Protein AF-0000000087631270 (afdb_homodimer)

Radius of gyration: 27.16 Å; Cα contacts (8 Å, |Δi|>4): 1039; chains: 2; bounding box: 75×88×54 Å

Structure (mmCIF, N/CA/C/O backbone):
data_AF-0000000087631270-model_v1
#
loop_
_entity.id
_entity.type
_entity.pdbx_description
1 polymer Torsin-2A
#
loop_
_atom_site.group_PDB
_atom_site.id
_atom_site.type_symbol
_atom_site.label_atom_id
_atom_site.label_alt_id
_atom_site.label_comp_id
_atom_site.label_asym_id
_atom_site.label_entity_id
_atom_site.label_seq_id
_atom_site.pdbx_PDB_ins_code
_atom_site.Cartn_x
_atom_site.Cartn_y
_atom_site.Cartn_z
_atom_site.occupancy
_atom_site.B_iso_or_equiv
_atom_site.auth_seq_id
_atom_site.auth_comp_id
_atom_site.auth_asym_id
_atom_site.auth_atom_id
_atom_site.pdbx_PDB_model_num
ATOM 1 N N . MET A 1 1 ? -45.875 -19.125 -21.812 1 26.59 1 MET A N 1
ATOM 2 C CA . MET A 1 1 ? -44.625 -19.641 -21.203 1 26.59 1 MET A CA 1
ATOM 3 C C . MET A 1 1 ? -43.812 -18.5 -20.594 1 26.59 1 MET A C 1
ATOM 5 O O . MET A 1 1 ? -43.188 -17.734 -21.312 1 26.59 1 MET A O 1
ATOM 9 N N . LEU A 1 2 ? -44.344 -17.797 -19.578 1 31.11 2 LEU A N 1
ATOM 10 C CA . LEU A 1 2 ? -43.812 -16.641 -18.875 1 31.11 2 LEU A CA 1
ATOM 11 C C . LEU A 1 2 ? -42.438 -16.969 -18.297 1 31.11 2 LEU A C 1
ATOM 13 O O . LEU A 1 2 ? -42.312 -17.797 -17.406 1 31.11 2 LEU A O 1
ATOM 17 N N . SER A 1 3 ? -41.406 -17.203 -19.078 1 36.28 3 SER A N 1
ATOM 18 C CA . SER A 1 3 ? -39.969 -17.344 -18.766 1 36.28 3 SER A CA 1
ATOM 19 C C . SER A 1 3 ? -39.531 -16.297 -17.766 1 36.28 3 SER A C 1
ATOM 21 O O . SER A 1 3 ? -39.625 -15.094 -18.031 1 36.28 3 SER A O 1
ATOM 23 N N . GLY A 1 4 ? -39.938 -16.453 -16.484 1 36.12 4 GLY A N 1
ATOM 24 C CA . GLY A 1 4 ? -39.719 -15.578 -15.352 1 36.12 4 GLY A CA 1
ATOM 25 C C . GLY A 1 4 ? -38.312 -15.055 -15.258 1 36.12 4 GLY A C 1
ATOM 26 O O . GLY A 1 4 ? -37.344 -15.836 -15.234 1 36.12 4 GLY A O 1
ATOM 27 N N . ASN A 1 5 ? -38 -13.977 -15.867 1 38.34 5 ASN A N 1
ATOM 28 C CA . ASN A 1 5 ? -36.844 -13.07 -15.703 1 38.34 5 ASN A CA 1
ATOM 29 C C . ASN A 1 5 ? -36.531 -12.844 -14.227 1 38.34 5 ASN A C 1
ATOM 31 O O . ASN A 1 5 ? -36.969 -11.867 -13.633 1 38.34 5 ASN A O 1
ATOM 35 N N . CYS A 1 6 ? -36.625 -13.844 -13.383 1 39.31 6 CYS A N 1
ATOM 36 C CA . CYS A 1 6 ? -36.219 -13.641 -11.992 1 39.31 6 CYS A CA 1
ATOM 37 C C . CYS A 1 6 ? -34.844 -13.016 -11.906 1 39.31 6 CYS A C 1
ATOM 39 O O . CYS A 1 6 ? -33.906 -13.461 -12.578 1 39.31 6 CYS A O 1
ATOM 41 N N . SER A 1 7 ? -34.719 -11.875 -11.336 1 46.84 7 SER A N 1
ATOM 42 C CA . SER A 1 7 ? -33.5 -11.102 -11.117 1 46.84 7 SER A CA 1
ATOM 43 C C . SER A 1 7 ? -32.375 -11.977 -10.578 1 46.84 7 SER A C 1
ATOM 45 O O . SER A 1 7 ? -32.625 -12.906 -9.797 1 46.84 7 SER A O 1
ATOM 47 N N . PRO A 1 8 ? -31.234 -12.008 -11.219 1 49.75 8 PRO A N 1
ATOM 48 C CA . PRO A 1 8 ? -30.094 -12.797 -10.727 1 49.75 8 PRO A CA 1
ATOM 49 C C . PRO A 1 8 ? -30 -12.805 -9.203 1 49.75 8 PRO A C 1
ATOM 51 O O . PRO A 1 8 ? -29.625 -13.812 -8.602 1 49.75 8 PRO A O 1
ATOM 54 N N . LYS A 1 9 ? -30.266 -11.852 -8.547 1 55.09 9 LYS A N 1
ATOM 55 C CA . LYS A 1 9 ? -30.188 -11.789 -7.086 1 55.09 9 LYS A CA 1
ATOM 56 C C . LYS A 1 9 ? -31.203 -12.727 -6.441 1 55.09 9 LYS A C 1
ATOM 58 O O . LYS A 1 9 ? -30.922 -13.367 -5.43 1 55.09 9 LYS A O 1
ATOM 63 N N . LEU A 1 10 ? -32.312 -12.75 -6.867 1 54.94 10 LEU A N 1
ATOM 64 C CA . LEU A 1 10 ? -33.344 -13.625 -6.32 1 54.94 10 LEU A CA 1
ATOM 65 C C . LEU A 1 10 ? -32.969 -15.086 -6.484 1 54.94 10 LEU A C 1
ATOM 67 O O . LEU A 1 10 ? -33.219 -15.898 -5.59 1 54.94 10 LEU A O 1
ATOM 71 N N . TYR A 1 11 ? -32.406 -15.438 -7.664 1 49.69 11 TYR A N 1
ATOM 72 C CA . TYR A 1 11 ? -31.953 -16.797 -7.945 1 49.69 11 TYR A CA 1
ATOM 73 C C . TYR A 1 11 ? -30.875 -17.219 -6.957 1 49.69 11 TYR A C 1
ATOM 75 O O . TYR A 1 11 ? -30.797 -18.391 -6.578 1 49.69 11 TYR A O 1
ATOM 83 N N . CYS A 1 12 ? -30 -16.375 -6.551 1 64.56 12 CYS A N 1
ATOM 84 C CA . CYS A 1 12 ? -28.906 -16.719 -5.641 1 64.56 12 CYS A CA 1
ATOM 85 C C . CYS A 1 12 ? -29.422 -16.938 -4.23 1 64.56 12 CYS A C 1
ATOM 87 O O . CYS A 1 12 ? -28.75 -17.547 -3.4 1 64.56 12 CYS A O 1
ATOM 89 N N . THR A 1 13 ? -30.5 -16.438 -3.736 1 56.56 13 THR A N 1
ATOM 90 C CA . THR A 1 13 ? -31.047 -16.703 -2.41 1 56.56 13 THR A CA 1
ATOM 91 C C . THR A 1 13 ? -31.281 -18.203 -2.227 1 56.56 13 THR A C 1
ATOM 93 O O . THR A 1 13 ? -31.234 -18.719 -1.104 1 56.56 13 THR A O 1
ATOM 96 N N . ILE A 1 14 ? -31.422 -18.938 -3.311 1 55.16 14 ILE A N 1
ATOM 97 C CA . ILE A 1 14 ? -31.828 -20.328 -3.152 1 55.16 14 ILE A CA 1
ATOM 98 C C . ILE A 1 14 ? -30.719 -21.25 -3.646 1 55.16 14 ILE A C 1
ATOM 100 O O . ILE A 1 14 ? -30.531 -22.359 -3.125 1 55.16 14 ILE A O 1
ATOM 104 N N . SER A 1 15 ? -29.859 -20.828 -4.648 1 55.94 15 SER A N 1
ATOM 105 C CA . SER A 1 15 ? -28.906 -21.734 -5.297 1 55.94 15 SER A CA 1
ATOM 106 C C . SER A 1 15 ? -27.469 -21.375 -4.965 1 55.94 15 SER A C 1
ATOM 108 O O . SER A 1 15 ? -27.094 -20.188 -5 1 55.94 15 SER A O 1
ATOM 110 N N . ASP A 1 16 ? -26.703 -22.281 -4.207 1 63.69 16 ASP A N 1
ATOM 111 C CA . ASP A 1 16 ? -25.266 -22.188 -3.979 1 63.69 16 ASP A CA 1
ATOM 112 C C . ASP A 1 16 ? -24.5 -22.359 -5.281 1 63.69 16 ASP A C 1
ATOM 114 O O . ASP A 1 16 ? -23.797 -23.359 -5.469 1 63.69 16 ASP A O 1
ATOM 118 N N . SER A 1 17 ? -24.766 -21.562 -6.238 1 82.81 17 SER A N 1
ATOM 119 C CA . SER A 1 17 ? -24.109 -21.688 -7.539 1 82.81 17 SER A CA 1
ATOM 120 C C . SER A 1 17 ? -22.828 -20.875 -7.59 1 82.81 17 SER A C 1
ATOM 122 O O . SER A 1 17 ? -22.609 -20 -6.758 1 82.81 17 SER A O 1
ATOM 124 N N . CYS A 1 18 ? -21.906 -21.328 -8.352 1 86.56 18 CYS A N 1
ATOM 125 C CA . CYS A 1 18 ? -20.609 -20.688 -8.602 1 86.56 18 CYS A CA 1
ATOM 126 C C . CYS A 1 18 ? -20.797 -19.188 -8.852 1 86.56 18 CYS A C 1
ATOM 128 O O . CYS A 1 18 ? -20.141 -18.359 -8.227 1 86.56 18 CYS A O 1
ATOM 130 N N . ASP A 1 19 ? -21.828 -18.859 -9.555 1 84.25 19 ASP A N 1
ATOM 131 C CA . ASP A 1 19 ? -22.047 -17.469 -9.938 1 84.25 19 ASP A CA 1
ATOM 132 C C . ASP A 1 19 ? -22.516 -16.641 -8.742 1 84.25 19 ASP A C 1
ATOM 134 O O . ASP A 1 19 ? -22.203 -15.445 -8.641 1 84.25 19 ASP A O 1
ATOM 138 N N . CYS A 1 20 ? -23.203 -17.344 -7.902 1 86.38 20 CYS A N 1
ATOM 139 C CA . CYS A 1 20 ? -23.719 -16.641 -6.742 1 86.38 20 CYS A CA 1
ATOM 140 C C . CYS A 1 20 ? -22.625 -16.391 -5.715 1 86.38 20 CYS A C 1
ATOM 142 O O . CYS A 1 20 ? -22.656 -15.391 -5 1 86.38 20 CYS A O 1
ATOM 144 N N . ASP A 1 21 ? -21.641 -17.281 -5.695 1 91.25 21 ASP A N 1
ATOM 145 C CA . ASP A 1 21 ? -20.594 -17.172 -4.68 1 91.25 21 ASP A CA 1
ATOM 146 C C . ASP A 1 21 ? -19.406 -16.375 -5.207 1 91.25 21 ASP A C 1
ATOM 148 O O . ASP A 1 21 ? -18.578 -15.891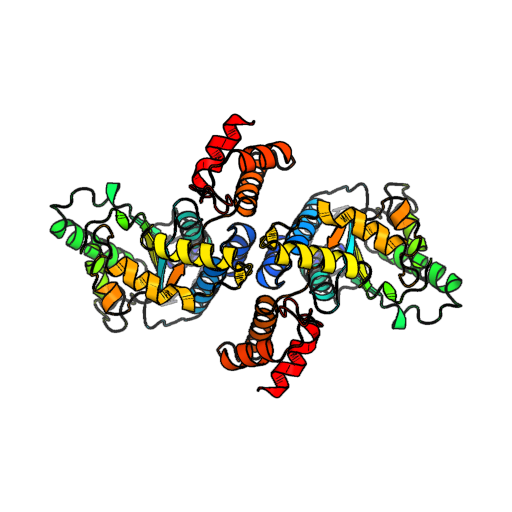 -4.426 1 91.25 21 ASP A O 1
ATOM 152 N N . PHE A 1 22 ? -19.234 -16.328 -6.492 1 92.19 22 PHE A N 1
ATOM 153 C CA . PHE A 1 22 ? -18.141 -15.57 -7.098 1 92.19 22 PHE A CA 1
ATOM 154 C C . PHE A 1 22 ? -18.438 -14.07 -7.051 1 92.19 22 PHE A C 1
ATOM 156 O O . PHE A 1 22 ? -19.125 -13.539 -7.922 1 92.19 22 PHE A O 1
ATOM 163 N N . LYS A 1 23 ? -17.906 -13.422 -6.078 1 92.31 23 LYS A N 1
ATOM 164 C CA . LYS A 1 23 ? -18.094 -11.992 -5.832 1 92.31 23 LYS A CA 1
ATOM 165 C C . LYS A 1 23 ? -16.75 -11.273 -5.723 1 92.31 23 LYS A C 1
ATOM 167 O O . LYS A 1 23 ? -16.406 -10.75 -4.66 1 92.31 23 LYS A O 1
ATOM 172 N N . PRO A 1 24 ? -16.078 -11.203 -6.871 1 94.81 24 PRO A N 1
ATOM 173 C CA . PRO A 1 24 ? -14.742 -10.609 -6.82 1 94.81 24 PRO A CA 1
ATOM 174 C C . PRO A 1 24 ? -14.766 -9.133 -6.422 1 94.81 24 PRO A C 1
ATOM 176 O O . PRO A 1 24 ? -15.578 -8.359 -6.949 1 94.81 24 PRO A O 1
ATOM 179 N N . ASN A 1 25 ? -13.961 -8.836 -5.461 1 95.06 25 ASN A N 1
ATOM 180 C CA . ASN A 1 25 ? -13.734 -7.457 -5.027 1 95.06 25 ASN A CA 1
ATOM 181 C C . ASN A 1 25 ? -12.266 -7.074 -5.133 1 95.06 25 ASN A C 1
ATOM 183 O O . ASN A 1 25 ? -11.5 -7.234 -4.176 1 95.06 25 ASN A O 1
ATOM 187 N N . ILE A 1 26 ? -11.891 -6.52 -6.223 1 95.19 26 ILE A N 1
ATOM 188 C CA . ILE A 1 26 ? -10.492 -6.234 -6.535 1 95.19 26 ILE A CA 1
ATOM 189 C C . ILE A 1 26 ? -9.977 -5.125 -5.625 1 95.19 26 ILE A C 1
ATOM 191 O O . ILE A 1 26 ? -8.82 -5.16 -5.184 1 95.19 26 ILE A O 1
ATOM 195 N N . ARG A 1 27 ? -10.781 -4.16 -5.371 1 95.19 27 ARG A N 1
ATOM 196 C CA . ARG A 1 27 ? -10.352 -3.057 -4.516 1 95.19 27 ARG A CA 1
ATOM 197 C C . ARG A 1 27 ? -10.023 -3.549 -3.111 1 95.19 27 ARG A C 1
ATOM 199 O O . ARG A 1 27 ? -9.008 -3.156 -2.533 1 95.19 27 ARG A O 1
ATOM 206 N N . ASP A 1 28 ? -10.906 -4.402 -2.584 1 96.31 28 ASP A N 1
ATOM 207 C CA . ASP A 1 28 ? -10.633 -4.953 -1.26 1 96.31 28 ASP A CA 1
ATOM 208 C C . ASP A 1 28 ? -9.391 -5.836 -1.274 1 96.31 28 ASP A C 1
ATOM 210 O O . ASP A 1 28 ? -8.641 -5.883 -0.296 1 96.31 28 ASP A O 1
ATOM 214 N N . LEU A 1 29 ? -9.219 -6.551 -2.359 1 97.62 29 LEU A N 1
ATOM 215 C CA . LEU A 1 29 ? -8.008 -7.344 -2.506 1 97.62 29 LEU A CA 1
ATOM 216 C C . LEU A 1 29 ? -6.77 -6.449 -2.506 1 97.62 29 LEU A C 1
ATOM 218 O O . LEU A 1 29 ? -5.801 -6.723 -1.79 1 97.62 29 LEU A O 1
ATOM 222 N N . GLU A 1 30 ? -6.852 -5.41 -3.271 1 97.62 30 GLU A N 1
ATOM 223 C CA . GLU A 1 30 ? -5.734 -4.469 -3.342 1 97.62 30 GLU A CA 1
ATOM 224 C C . GLU A 1 30 ? -5.473 -3.822 -1.984 1 97.62 30 GLU A C 1
ATOM 226 O O . GLU A 1 30 ? -4.32 -3.703 -1.561 1 97.62 30 GLU A O 1
ATOM 231 N N . TRP A 1 31 ? -6.531 -3.424 -1.337 1 97.5 31 TRP A N 1
ATOM 232 C CA . TRP A 1 31 ? -6.383 -2.871 0.005 1 97.5 31 TRP A CA 1
ATOM 233 C C . TRP A 1 31 ? -5.656 -3.85 0.921 1 97.5 31 TRP A C 1
ATOM 235 O O . TRP A 1 31 ? -4.711 -3.473 1.619 1 97.5 31 TRP A O 1
ATOM 245 N N . ASP A 1 32 ? -6.07 -5.066 0.902 1 97.44 32 ASP A N 1
ATOM 246 C CA . ASP A 1 32 ? -5.492 -6.105 1.745 1 97.44 32 ASP A CA 1
ATOM 247 C C . ASP A 1 32 ? -4.02 -6.34 1.399 1 97.44 32 ASP A C 1
ATOM 249 O O . ASP A 1 32 ? -3.172 -6.41 2.291 1 97.44 32 ASP A O 1
ATOM 253 N N . LEU A 1 33 ? -3.695 -6.387 0.102 1 98.25 33 LEU A N 1
ATOM 254 C CA . LEU A 1 33 ? -2.336 -6.617 -0.373 1 98.25 33 LEU A CA 1
ATOM 255 C C . LEU A 1 33 ? -1.405 -5.496 0.076 1 98.25 33 LEU A C 1
ATOM 257 O O . LEU A 1 33 ? -0.346 -5.754 0.653 1 98.25 33 LEU A O 1
ATOM 261 N N . TYR A 1 34 ? -1.825 -4.301 -0.097 1 97 34 TYR A N 1
ATOM 262 C CA . TYR A 1 34 ? -0.936 -3.166 0.124 1 97 34 TYR A CA 1
ATOM 263 C C . TYR A 1 34 ? -0.852 -2.818 1.605 1 97 34 TYR A C 1
ATOM 265 O O . TYR A 1 34 ? 0.188 -2.359 2.084 1 97 34 TYR A O 1
ATOM 273 N N . LYS A 1 35 ? -1.878 -3.076 2.328 1 95.94 35 LYS A N 1
ATOM 274 C CA . LYS A 1 35 ? -1.897 -2.705 3.74 1 95.94 35 LYS A CA 1
ATOM 275 C C . LYS A 1 35 ? -1.282 -3.801 4.605 1 95.94 35 LYS A C 1
ATOM 277 O O . LYS A 1 35 ? -0.602 -3.514 5.594 1 95.94 35 LYS A O 1
ATOM 282 N N . ASN A 1 36 ? -1.478 -5.078 4.195 1 96.5 36 ASN A N 1
ATOM 283 C CA . ASN A 1 36 ? -1.236 -6.129 5.18 1 96.5 36 ASN A CA 1
ATOM 284 C C . ASN A 1 36 ? -0.117 -7.066 4.734 1 96.5 36 ASN A C 1
ATOM 286 O O . ASN A 1 36 ? 0.271 -7.973 5.473 1 96.5 36 ASN A O 1
ATOM 290 N N . VAL A 1 37 ? 0.378 -6.91 3.557 1 97.94 37 VAL A N 1
ATOM 291 C CA . VAL A 1 37 ? 1.542 -7.668 3.111 1 97.94 37 VAL A CA 1
ATOM 292 C C . VAL A 1 37 ? 2.777 -6.773 3.113 1 97.94 37 VAL A C 1
ATOM 294 O O . VAL A 1 37 ? 2.844 -5.797 2.363 1 97.94 37 VAL A O 1
ATOM 297 N N . TYR A 1 38 ? 3.814 -7.156 3.854 1 97.38 38 TYR A N 1
ATOM 298 C CA . TYR A 1 38 ? 4.914 -6.234 4.109 1 97.38 38 TYR A CA 1
ATOM 299 C C . TYR A 1 38 ? 6.148 -6.617 3.305 1 97.38 38 TYR A C 1
ATOM 301 O O . TYR A 1 38 ? 6.496 -7.797 3.211 1 97.38 38 TYR A O 1
ATOM 309 N N . GLY A 1 39 ? 6.766 -5.617 2.738 1 96.75 39 GLY A N 1
ATOM 310 C CA . GLY A 1 39 ? 8.047 -5.789 2.07 1 96.75 39 GLY A CA 1
ATOM 311 C C . GLY A 1 39 ? 7.926 -6.48 0.726 1 96.75 39 GLY A C 1
ATOM 312 O O . GLY A 1 39 ? 8.906 -7.031 0.217 1 96.75 39 GLY A O 1
ATOM 313 N N . GLN A 1 40 ? 6.664 -6.508 0.21 1 97.94 40 GLN A N 1
ATOM 314 C CA . GLN A 1 40 ? 6.449 -7.285 -1.006 1 97.94 40 GLN A CA 1
ATOM 315 C C . GLN A 1 40 ? 5.836 -6.426 -2.107 1 97.94 40 GLN A C 1
ATOM 317 O O . GLN A 1 40 ? 4.82 -6.797 -2.699 1 97.94 40 GLN A O 1
ATOM 322 N N . HIS A 1 41 ? 6.562 -5.32 -2.422 1 96.06 41 HIS A N 1
ATOM 323 C CA . HIS A 1 41 ? 6.031 -4.391 -3.412 1 96.06 41 HIS A CA 1
ATOM 324 C C . HIS A 1 41 ? 5.848 -5.066 -4.766 1 96.06 41 HIS A C 1
ATOM 326 O O . HIS A 1 41 ? 4.863 -4.812 -5.465 1 96.06 41 HIS A O 1
ATOM 332 N N . LEU A 1 42 ? 6.738 -6.023 -5.125 1 96.94 42 LEU A N 1
ATOM 333 C CA . LEU A 1 42 ? 6.613 -6.727 -6.395 1 96.94 42 LEU A CA 1
ATOM 334 C C . LEU A 1 42 ? 5.371 -7.613 -6.406 1 96.94 42 LEU A C 1
ATOM 336 O O . LEU A 1 42 ? 4.555 -7.539 -7.328 1 96.94 42 LEU A O 1
ATOM 340 N N . ALA A 1 43 ? 5.273 -8.422 -5.359 1 98.44 43 ALA A N 1
ATOM 341 C CA . ALA A 1 43 ? 4.121 -9.312 -5.277 1 98.44 43 ALA A CA 1
ATOM 342 C C . ALA A 1 43 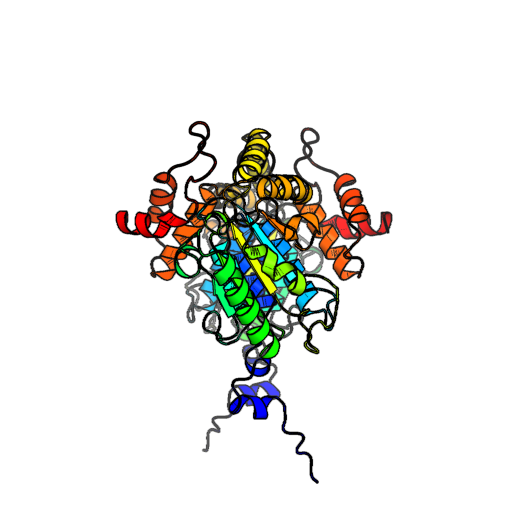? 2.816 -8.516 -5.262 1 98.44 43 ALA A C 1
ATOM 344 O O . ALA A 1 43 ? 1.848 -8.891 -5.926 1 98.44 43 ALA A O 1
ATOM 345 N N . GLN A 1 44 ? 2.814 -7.406 -4.496 1 97.94 44 GLN A N 1
ATOM 346 C CA . GLN A 1 44 ? 1.632 -6.559 -4.398 1 97.94 44 GLN A CA 1
ATOM 347 C C . GLN A 1 44 ? 1.209 -6.043 -5.773 1 97.94 44 GLN A C 1
ATOM 349 O O . GLN A 1 44 ? 0.048 -6.184 -6.164 1 97.94 44 GLN A O 1
ATOM 354 N N . ASP A 1 45 ? 2.131 -5.559 -6.504 1 95.44 45 ASP A N 1
ATOM 355 C CA . ASP A 1 45 ? 1.847 -4.957 -7.801 1 95.44 45 ASP A CA 1
ATOM 356 C C . ASP A 1 45 ? 1.467 -6.02 -8.828 1 95.44 45 ASP A C 1
ATOM 358 O O . ASP A 1 45 ? 0.485 -5.863 -9.555 1 95.44 45 ASP A O 1
ATOM 362 N N . ILE A 1 46 ? 2.211 -7.082 -8.875 1 96.88 46 ILE A N 1
ATOM 363 C CA . ILE A 1 46 ? 2.006 -8.117 -9.883 1 96.88 46 ILE A CA 1
ATOM 364 C C . ILE A 1 46 ? 0.64 -8.773 -9.68 1 96.88 46 ILE A C 1
ATOM 366 O O . ILE A 1 46 ? -0.139 -8.898 -10.625 1 96.88 46 ILE A O 1
ATOM 370 N N . VAL A 1 47 ? 0.364 -9.141 -8.438 1 98.19 47 VAL A N 1
ATOM 371 C CA . VAL A 1 47 ? -0.895 -9.82 -8.148 1 98.19 47 VAL A CA 1
ATOM 372 C C . VAL A 1 47 ? -2.064 -8.875 -8.414 1 98.19 47 VAL A C 1
ATOM 374 O O . VAL A 1 47 ? -3.047 -9.258 -9.055 1 98.19 47 VAL A O 1
ATOM 377 N N . SER A 1 48 ? -1.935 -7.652 -7.898 1 96.62 48 SER A N 1
ATOM 378 C CA . SER A 1 48 ? -2.984 -6.668 -8.133 1 96.62 48 SER A CA 1
ATOM 379 C C . SER A 1 48 ? -3.25 -6.488 -9.625 1 96.62 48 SER A C 1
ATOM 381 O O . SER A 1 48 ? -4.398 -6.543 -10.07 1 96.62 48 SER A O 1
ATOM 383 N N . GLU A 1 49 ? -2.254 -6.336 -10.406 1 94 49 GLU A N 1
ATOM 384 C CA . GLU A 1 49 ? -2.379 -6.051 -11.828 1 94 49 GLU A CA 1
ATOM 385 C C . GLU A 1 49 ? -2.898 -7.266 -12.594 1 94 49 GLU A C 1
ATOM 387 O O . GLU A 1 49 ? -3.84 -7.156 -13.383 1 94 49 GLU A O 1
ATOM 392 N N . GLU A 1 50 ? -2.312 -8.43 -12.352 1 96.69 50 GLU A N 1
ATOM 393 C CA . GLU A 1 50 ? -2.664 -9.633 -13.094 1 96.69 50 GLU A CA 1
ATOM 394 C C . GLU A 1 50 ? -4.082 -10.094 -12.766 1 96.69 50 GLU A C 1
ATOM 396 O O . GLU A 1 50 ? -4.84 -10.477 -13.656 1 96.69 50 GLU A O 1
ATOM 401 N N . VAL A 1 51 ? -4.406 -10.047 -11.516 1 97.62 51 VAL A N 1
ATOM 402 C CA . VAL A 1 51 ? -5.746 -10.469 -11.117 1 97.62 51 VAL A CA 1
ATOM 403 C C . VAL A 1 51 ? -6.777 -9.469 -11.625 1 97.62 51 VAL A C 1
ATOM 405 O O . VAL A 1 51 ? -7.824 -9.859 -12.148 1 97.62 51 VAL A O 1
ATOM 408 N N . GLY A 1 52 ? -6.477 -8.211 -11.484 1 95.56 52 GLY A N 1
ATOM 409 C CA . GLY A 1 52 ? -7.375 -7.191 -12.008 1 95.56 52 GLY A CA 1
ATOM 410 C C . GLY A 1 52 ? -7.629 -7.332 -13.5 1 95.56 52 GLY A C 1
ATOM 411 O O . GLY A 1 52 ? -8.781 -7.32 -13.945 1 95.56 52 GLY A O 1
ATOM 412 N N . ARG A 1 53 ? -6.602 -7.449 -14.266 1 93.5 53 ARG A N 1
ATOM 413 C CA . ARG A 1 53 ? -6.703 -7.605 -15.711 1 93.5 53 ARG A CA 1
ATOM 414 C C . ARG A 1 53 ? -7.488 -8.867 -16.062 1 93.5 53 ARG A C 1
ATOM 416 O O . ARG A 1 53 ? -8.352 -8.836 -16.953 1 93.5 53 ARG A O 1
ATOM 423 N N . PHE A 1 54 ? -7.172 -9.922 -15.391 1 96.12 54 PHE A N 1
ATOM 424 C CA . PHE A 1 54 ? -7.809 -11.203 -15.656 1 96.12 54 PHE A CA 1
ATOM 425 C C . PHE A 1 54 ? -9.312 -11.125 -15.406 1 96.12 54 PHE A C 1
ATOM 427 O O . PHE A 1 54 ? -10.109 -11.594 -16.219 1 96.12 54 PHE A O 1
ATOM 434 N N . LEU A 1 55 ? -9.727 -10.508 -14.312 1 94.56 55 LEU A N 1
ATOM 435 C CA . LEU A 1 55 ? -11.125 -10.43 -13.922 1 94.56 55 LEU A CA 1
ATOM 436 C C . LEU A 1 55 ? -11.898 -9.484 -14.836 1 94.56 55 LEU A C 1
ATOM 438 O O . LEU A 1 55 ? -13.102 -9.648 -15.039 1 94.56 55 LEU A O 1
ATOM 442 N N . HIS A 1 56 ? -11.211 -8.547 -15.367 1 92.25 56 HIS A N 1
ATOM 443 C CA . HIS A 1 56 ? -11.859 -7.59 -16.266 1 92.25 56 HIS A CA 1
ATOM 444 C C . HIS A 1 56 ? -12.055 -8.18 -17.656 1 92.25 56 HIS A C 1
ATOM 446 O O . HIS A 1 56 ? -12.883 -7.688 -18.422 1 92.25 56 HIS A O 1
ATOM 452 N N . ASN A 1 57 ? -11.258 -9.18 -17.922 1 91.88 57 ASN A N 1
ATOM 453 C CA . ASN A 1 57 ? -11.383 -9.852 -19.203 1 91.88 57 ASN A CA 1
ATOM 454 C C . ASN A 1 57 ? -12.492 -10.891 -19.188 1 91.88 57 ASN A C 1
ATOM 456 O O . ASN A 1 57 ? -12.336 -11.969 -18.609 1 91.88 57 ASN A O 1
ATOM 460 N N . LYS A 1 58 ? -13.523 -10.656 -19.906 1 88.62 58 LYS A N 1
ATOM 461 C CA . LYS A 1 58 ? -14.688 -11.539 -19.922 1 88.62 58 LYS A CA 1
ATOM 462 C C . LYS A 1 58 ? -14.391 -12.828 -20.672 1 88.62 58 LYS A C 1
ATOM 464 O O . LYS A 1 58 ? -15.047 -13.852 -20.453 1 88.62 58 LYS A O 1
ATOM 469 N N . SER A 1 59 ? -13.445 -12.781 -21.562 1 88.56 59 SER A N 1
ATOM 470 C CA . SER A 1 59 ? -13.102 -13.953 -22.359 1 88.56 59 SER A CA 1
ATOM 471 C C . SER A 1 59 ? -11.586 -14.141 -22.438 1 88.56 59 SER A C 1
ATOM 473 O O . SER A 1 59 ? -11 -14.047 -23.516 1 88.56 59 SER A O 1
ATOM 475 N N . PRO A 1 60 ? -11.023 -14.5 -21.312 1 91.69 60 PRO A N 1
ATOM 476 C CA . PRO A 1 60 ? -9.578 -14.711 -21.359 1 91.69 60 PRO A CA 1
ATOM 477 C C . PRO A 1 60 ? -9.172 -15.875 -22.25 1 91.69 60 PRO A C 1
ATOM 479 O O . PRO A 1 60 ? -9.938 -16.828 -22.422 1 91.69 60 PRO A O 1
ATOM 482 N N . SER A 1 61 ? -8.008 -15.867 -22.828 1 89.38 61 SER A N 1
ATOM 483 C CA . SER A 1 61 ? -7.508 -16.891 -23.75 1 89.38 61 SER A CA 1
ATOM 484 C C . SER A 1 61 ? -6.852 -18.031 -22.984 1 89.38 61 SER A C 1
ATOM 486 O O . SER A 1 61 ? -6.645 -19.125 -23.547 1 89.38 61 SER A O 1
ATOM 488 N N . GLN A 1 62 ? -6.547 -17.797 -21.766 1 92.69 62 GLN A N 1
ATOM 489 C CA . GLN A 1 62 ? -5.941 -18.781 -20.875 1 92.69 62 GLN A CA 1
ATOM 490 C C . GLN A 1 62 ? -6.266 -18.484 -19.422 1 92.69 62 GLN A C 1
ATOM 492 O O . GLN A 1 62 ? -6.613 -17.344 -19.078 1 92.69 62 GLN A O 1
ATOM 497 N N . PRO A 1 63 ? -6.145 -19.484 -18.609 1 95.25 63 PRO A N 1
ATOM 498 C CA . PRO A 1 63 ? -6.32 -19.219 -17.188 1 95.25 63 PRO A CA 1
ATOM 499 C C . PRO A 1 63 ? -5.207 -18.359 -16.609 1 95.25 63 PRO A C 1
ATOM 501 O O . PRO A 1 63 ? -4.168 -18.172 -17.25 1 95.25 63 PRO A O 1
ATOM 504 N N . LEU A 1 64 ? -5.457 -17.734 -15.539 1 97.12 64 LEU A N 1
ATOM 505 C CA . LEU A 1 64 ? -4.418 -17.016 -14.82 1 97.12 64 LEU A CA 1
ATOM 506 C C . LEU A 1 64 ? -3.57 -17.969 -13.984 1 97.12 64 LEU A C 1
ATOM 508 O O . LEU A 1 64 ? -4.082 -18.641 -13.078 1 97.12 64 LEU A O 1
ATOM 512 N N . VAL A 1 65 ? -2.346 -18.094 -14.281 1 97.81 65 VAL A N 1
ATOM 513 C CA . VAL A 1 65 ? -1.436 -19 -13.586 1 97.81 65 VAL A CA 1
ATOM 514 C C . VAL A 1 65 ? -0.312 -18.188 -12.93 1 97.81 65 VAL A C 1
ATOM 516 O O . VAL A 1 65 ? 0.565 -17.672 -13.617 1 97.81 65 VAL A O 1
ATOM 519 N N . LEU A 1 66 ? -0.335 -18.125 -11.641 1 98.44 66 LEU A N 1
ATOM 520 C CA . LEU A 1 66 ? 0.7 -17.422 -10.891 1 98.44 66 LEU A CA 1
ATOM 521 C C . LEU A 1 66 ? 1.548 -18.391 -10.086 1 98.44 66 LEU A C 1
ATOM 523 O O . LEU A 1 66 ? 1.021 -19.344 -9.5 1 98.44 66 LEU A O 1
ATOM 527 N N . SER A 1 67 ? 2.814 -18.203 -10.102 1 98 67 SER A N 1
ATOM 528 C CA . SER A 1 67 ? 3.746 -19 -9.312 1 98 67 SER A CA 1
ATOM 529 C C . SER A 1 67 ? 4.496 -18.125 -8.305 1 98 67 SER A C 1
ATOM 531 O O . SER A 1 67 ? 5.289 -17.266 -8.68 1 98 67 SER A O 1
ATOM 533 N N . PHE A 1 68 ? 4.227 -18.375 -7.031 1 98.62 68 PHE A N 1
ATOM 534 C CA . PHE A 1 68 ? 4.84 -17.609 -5.949 1 98.62 68 PHE A CA 1
ATOM 535 C C . PHE A 1 68 ? 6.137 -18.266 -5.492 1 98.62 68 PHE A C 1
ATOM 537 O O . PHE A 1 68 ? 6.156 -19.469 -5.184 1 98.62 68 PHE A O 1
ATOM 544 N N . HIS A 1 69 ? 7.137 -17.469 -5.367 1 98.06 69 HIS A N 1
ATOM 545 C CA . HIS A 1 69 ? 8.438 -18 -4.996 1 98.06 69 HIS A CA 1
ATOM 546 C C . HIS A 1 69 ? 9.125 -17.109 -3.957 1 98.06 69 HIS A C 1
ATOM 548 O O . HIS A 1 69 ? 9.039 -15.891 -4.023 1 98.06 69 HIS A O 1
ATOM 554 N N . GLY A 1 70 ? 9.828 -17.703 -3.016 1 97.62 70 GLY A N 1
ATOM 555 C CA . GLY A 1 70 ? 10.539 -17 -1.953 1 97.62 70 GLY A CA 1
ATOM 556 C C . GLY A 1 70 ? 10.727 -17.844 -0.709 1 97.62 70 GLY A C 1
ATOM 557 O O . GLY A 1 70 ? 10.219 -18.969 -0.631 1 97.62 70 GLY A O 1
ATOM 558 N N . SER A 1 71 ? 11.438 -17.297 0.23 1 97.25 71 SER A N 1
ATOM 559 C CA . SER A 1 71 ? 11.727 -18 1.474 1 97.25 71 SER A CA 1
ATOM 560 C C . SER A 1 71 ? 10.469 -18.188 2.314 1 97.25 71 SER A C 1
ATOM 562 O O . SER A 1 71 ? 9.438 -17.562 2.047 1 97.25 71 SER A O 1
ATOM 564 N N . SER A 1 72 ? 10.609 -19.078 3.25 1 95.38 72 SER A N 1
ATOM 565 C CA . SER A 1 72 ? 9.492 -19.297 4.16 1 95.38 72 SER A CA 1
ATOM 566 C C . SER A 1 72 ? 9.164 -18.047 4.953 1 95.38 72 SER A C 1
ATOM 568 O O . SER A 1 72 ? 10.062 -17.297 5.348 1 95.38 72 SER A O 1
ATOM 570 N N . GLY A 1 73 ? 7.891 -17.781 5.168 1 97.12 73 GLY A N 1
ATOM 571 C CA . GLY A 1 73 ? 7.461 -16.703 6.035 1 97.12 73 GLY A CA 1
ATOM 572 C C . GLY A 1 73 ? 7.422 -15.352 5.336 1 97.12 73 GLY A C 1
ATOM 573 O O . GLY A 1 73 ? 7.336 -14.305 5.988 1 97.12 73 GLY A O 1
ATOM 574 N N . THR A 1 74 ? 7.477 -15.297 4.008 1 98.44 74 THR A N 1
ATOM 575 C CA . THR A 1 74 ? 7.559 -14.023 3.297 1 98.44 74 THR A CA 1
ATOM 576 C C . THR A 1 74 ? 6.18 -13.578 2.822 1 98.44 74 THR A C 1
ATOM 578 O O . THR A 1 74 ? 6.035 -12.5 2.246 1 98.44 74 THR A O 1
ATOM 581 N N . GLY A 1 75 ? 5.156 -14.398 2.984 1 98.38 75 GLY A N 1
ATOM 582 C CA . GLY A 1 75 ? 3.805 -13.938 2.721 1 98.38 75 GLY A CA 1
ATOM 583 C C . GLY A 1 75 ? 3.139 -14.664 1.567 1 98.38 75 GLY A C 1
ATOM 584 O O . GLY A 1 75 ? 2.023 -14.32 1.172 1 98.38 75 GLY A O 1
ATOM 585 N N . LYS A 1 76 ? 3.689 -15.711 0.98 1 98.69 76 LYS A N 1
ATOM 586 C CA . LYS A 1 76 ? 3.148 -16.422 -0.177 1 98.69 76 LYS A CA 1
ATOM 587 C C . LYS A 1 76 ? 1.776 -17.016 0.131 1 98.69 76 LYS A C 1
ATOM 589 O O . LYS A 1 76 ? 0.8 -16.719 -0.564 1 98.69 76 LYS A O 1
ATOM 594 N N . THR A 1 77 ? 1.756 -17.797 1.192 1 97.38 77 THR A N 1
ATOM 595 C CA . THR A 1 77 ? 0.504 -18.422 1.589 1 97.38 77 THR A CA 1
ATOM 596 C C . THR A 1 77 ? -0.528 -17.375 1.994 1 97.38 77 THR A C 1
ATOM 598 O O . THR A 1 77 ? -1.72 -17.531 1.719 1 97.38 77 THR A O 1
ATOM 601 N N . LEU A 1 78 ? -0.045 -16.328 2.637 1 97.88 78 LEU A N 1
ATOM 602 C CA . LEU A 1 78 ? -0.928 -15.234 3.031 1 97.88 78 LEU A CA 1
ATOM 603 C C . LEU A 1 78 ? -1.622 -14.625 1.815 1 97.88 78 LEU A C 1
ATOM 605 O O . LEU A 1 78 ? -2.846 -14.469 1.807 1 97.88 78 LEU A O 1
ATOM 609 N N . VAL A 1 79 ? -0.849 -14.289 0.808 1 98.62 79 VAL A N 1
ATOM 610 C CA . VAL A 1 79 ? -1.378 -13.656 -0.395 1 98.62 79 VAL A CA 1
ATOM 611 C C . VAL A 1 79 ? -2.34 -14.609 -1.103 1 98.62 79 VAL A C 1
ATOM 613 O O . VAL A 1 79 ? -3.379 -14.18 -1.611 1 98.62 79 VAL A O 1
ATOM 616 N N . SER A 1 80 ? -2.033 -15.883 -1.136 1 98.06 80 SER A N 1
ATOM 617 C CA . SER A 1 80 ? -2.936 -16.844 -1.745 1 98.06 80 SER A CA 1
ATOM 618 C C . SER A 1 80 ? -4.281 -16.875 -1.03 1 98.06 80 SER A C 1
ATOM 620 O O . SER A 1 80 ? -5.332 -16.953 -1.674 1 98.06 80 SER A O 1
ATOM 622 N N . SER A 1 81 ? -4.25 -16.812 0.276 1 97.44 81 SER A N 1
ATOM 623 C CA . SER A 1 81 ? -5.492 -16.797 1.046 1 97.44 81 SER A CA 1
ATOM 624 C C . SER A 1 81 ? -6.277 -15.508 0.782 1 97.44 81 SER A C 1
ATOM 626 O O . SER A 1 81 ? -7.508 -15.523 0.759 1 97.44 81 SER A O 1
ATOM 628 N N . MET A 1 82 ? -5.539 -14.422 0.669 1 97.75 82 MET A N 1
ATOM 629 C CA . MET A 1 82 ? -6.195 -13.156 0.354 1 97.75 82 MET A CA 1
ATOM 630 C C . MET A 1 82 ? -6.949 -13.25 -0.969 1 97.75 82 MET A C 1
ATOM 632 O O . MET A 1 82 ? -8.055 -12.719 -1.099 1 97.75 82 MET A O 1
ATOM 636 N N . LEU A 1 83 ? -6.371 -13.945 -1.942 1 96.88 83 LEU A N 1
ATOM 637 C CA . LEU A 1 83 ? -7.031 -14.117 -3.23 1 96.88 83 LEU A CA 1
ATOM 638 C C . LEU A 1 83 ? -8.344 -14.883 -3.066 1 96.88 83 LEU A C 1
ATOM 640 O O . LEU A 1 83 ? -9.391 -14.422 -3.527 1 96.88 83 LEU A O 1
ATOM 644 N N . GLY A 1 84 ? -8.328 -15.984 -2.369 1 95.69 84 GLY A N 1
ATOM 645 C CA . GLY A 1 84 ? -9.547 -16.734 -2.127 1 95.69 84 GLY A CA 1
ATOM 646 C C . GLY A 1 84 ? -10.609 -15.93 -1.401 1 95.69 84 GLY A C 1
ATOM 647 O O . GLY A 1 84 ? -11.781 -15.969 -1.774 1 95.69 84 GLY A O 1
ATOM 648 N N . ASN A 1 85 ? -10.141 -15.148 -0.433 1 96.25 85 ASN A N 1
ATOM 649 C CA . ASN A 1 85 ? -11.047 -14.391 0.426 1 96.25 85 ASN A CA 1
ATOM 650 C C . ASN A 1 85 ? -11.758 -13.289 -0.348 1 96.25 85 ASN A C 1
ATOM 652 O O . ASN A 1 85 ? -12.883 -12.914 -0.006 1 96.25 85 ASN A O 1
ATOM 656 N N . HIS A 1 86 ? -11.117 -12.828 -1.353 1 96.81 86 HIS A N 1
ATOM 657 C CA . HIS A 1 86 ? -11.688 -11.656 -2.008 1 96.81 86 HIS A CA 1
ATOM 658 C C . HIS A 1 86 ? -12.297 -12.023 -3.355 1 96.81 86 HIS A C 1
ATOM 660 O O . HIS A 1 86 ? -12.891 -11.172 -4.02 1 96.81 86 HIS A O 1
ATOM 666 N N . LEU A 1 87 ? -12.18 -13.273 -3.781 1 96.12 87 LEU A N 1
ATOM 667 C CA . LEU A 1 87 ? -12.805 -13.711 -5.023 1 96.12 87 LEU A CA 1
ATOM 668 C C . LEU A 1 87 ? -14.172 -14.336 -4.746 1 96.12 87 LEU A C 1
ATOM 670 O O . LEU A 1 87 ? -15.086 -14.219 -5.562 1 96.12 87 LEU A O 1
ATOM 674 N N . TYR A 1 88 ? -14.281 -14.961 -3.633 1 94.69 88 TYR A N 1
ATOM 675 C CA . TYR A 1 88 ? -15.508 -15.68 -3.318 1 94.69 88 TYR A CA 1
ATOM 676 C C . TYR A 1 88 ? -16.109 -15.188 -2.012 1 94.69 88 TYR A C 1
ATOM 678 O O . TYR A 1 88 ? -15.391 -14.891 -1.058 1 94.69 88 TYR A O 1
ATOM 686 N N . GLY A 1 89 ? -17.344 -15.188 -1.934 1 90.69 89 GLY A N 1
ATOM 687 C CA . GLY A 1 89 ? -18.062 -14.734 -0.75 1 90.69 89 GLY A CA 1
ATOM 688 C C . GLY A 1 89 ? -17.797 -15.594 0.471 1 90.69 89 GLY A C 1
ATOM 689 O O . GLY A 1 89 ? -17.688 -15.086 1.586 1 90.69 89 GLY A O 1
ATOM 690 N N . SER A 1 90 ? -17.641 -16.859 0.26 1 90 90 SER A N 1
ATOM 691 C CA . SER A 1 90 ? -17.375 -17.781 1.354 1 90 90 SER A CA 1
ATOM 692 C C . SER A 1 90 ? -15.875 -17.906 1.612 1 90 90 SER A C 1
ATOM 694 O O . SER A 1 90 ? -15.445 -18.734 2.416 1 90 90 SER A O 1
ATOM 696 N N . ALA A 1 91 ? -15.188 -17.141 0.977 1 92.19 91 ALA A N 1
ATOM 697 C CA . ALA A 1 91 ? -13.742 -17.031 1.186 1 92.19 91 ALA A CA 1
ATOM 698 C C . ALA A 1 91 ? -13.062 -18.375 0.964 1 92.19 91 ALA A C 1
ATOM 700 O O . ALA A 1 91 ? -13.289 -19.047 -0.054 1 92.19 91 ALA A O 1
ATOM 701 N N . MET A 1 92 ? -12.211 -18.781 1.775 1 90.62 92 MET A N 1
ATOM 702 C CA . MET A 1 92 ? -11.414 -20 1.61 1 90.62 92 MET A CA 1
ATOM 703 C C . MET A 1 92 ? -12.258 -21.234 1.837 1 90.62 92 MET A C 1
ATOM 705 O O . MET A 1 92 ? -11.867 -22.344 1.452 1 90.62 92 MET A O 1
ATOM 709 N N . SER A 1 93 ? -13.375 -21.047 2.379 1 91.69 93 SER A N 1
ATOM 710 C CA . SER A 1 93 ? -14.25 -22.188 2.627 1 91.69 93 SER A CA 1
ATOM 711 C C . SER A 1 93 ? -15.133 -22.469 1.42 1 91.69 93 SER A C 1
ATOM 713 O O . SER A 1 93 ? -15.898 -23.438 1.422 1 91.69 93 SER A O 1
ATOM 715 N N . SER A 1 94 ? -15.031 -21.672 0.431 1 93.5 94 SER A N 1
ATOM 716 C CA . SER A 1 94 ? -15.797 -21.891 -0.787 1 93.5 94 SER A CA 1
ATOM 717 C C . SER A 1 94 ? -15.461 -23.25 -1.41 1 93.5 94 SER A C 1
ATOM 719 O O . SER A 1 94 ? -14.297 -23.625 -1.472 1 93.5 94 SER A O 1
ATOM 721 N N . PRO A 1 95 ? -16.516 -23.922 -1.927 1 93.75 95 PRO A N 1
ATOM 722 C CA . PRO A 1 95 ? -16.234 -25.188 -2.604 1 93.75 95 PRO A CA 1
ATOM 723 C C . PRO A 1 95 ? -15.508 -25 -3.934 1 93.75 95 PRO A C 1
ATOM 725 O O . PRO A 1 95 ? -15.102 -25.984 -4.562 1 93.75 95 PRO A O 1
ATOM 728 N N . TYR A 1 96 ? -15.312 -23.797 -4.289 1 95.06 96 TYR A N 1
ATOM 729 C CA . TYR A 1 96 ? -14.703 -23.516 -5.582 1 95.06 96 TYR A CA 1
ATOM 730 C C . TYR A 1 96 ? -13.266 -23.047 -5.41 1 95.06 96 TYR A C 1
ATOM 732 O O . TYR A 1 96 ? -12.602 -22.688 -6.391 1 95.06 96 TYR A O 1
ATOM 740 N N . VAL A 1 97 ? -12.852 -22.938 -4.223 1 96.38 97 VAL A N 1
ATOM 741 C CA . VAL A 1 97 ? -11.445 -22.734 -3.896 1 96.38 97 VAL A CA 1
ATOM 742 C C . VAL A 1 97 ? -10.836 -24.047 -3.404 1 96.38 97 VAL A C 1
ATOM 744 O O . VAL A 1 97 ? -11.227 -24.578 -2.361 1 96.38 97 VAL A O 1
ATOM 747 N N . HIS A 1 98 ? -9.898 -24.516 -4.152 1 96.56 98 HIS A N 1
ATOM 748 C CA . HIS A 1 98 ? -9.328 -25.828 -3.875 1 96.56 98 HIS A CA 1
ATOM 749 C C . HIS A 1 98 ? -7.859 -25.703 -3.467 1 96.56 98 HIS A C 1
ATOM 751 O O . HIS A 1 98 ? -7.047 -25.156 -4.211 1 96.56 98 HIS A O 1
ATOM 757 N N . GLN A 1 99 ? -7.586 -26.234 -2.338 1 96 99 GLN A N 1
ATOM 758 C CA . GLN A 1 99 ? -6.219 -26.203 -1.824 1 96 99 GLN A CA 1
ATOM 759 C C . GLN A 1 99 ? -5.609 -27.609 -1.8 1 96 99 GLN A C 1
ATOM 761 O O . GLN A 1 99 ? -6.238 -28.547 -1.325 1 96 99 GLN A O 1
ATOM 766 N N . PHE A 1 100 ? -4.422 -27.719 -2.336 1 95.88 100 PHE A N 1
ATOM 767 C CA . PHE A 1 100 ? -3.688 -28.969 -2.354 1 95.88 100 PHE A CA 1
ATOM 768 C C . PHE A 1 100 ? -2.385 -28.844 -1.57 1 95.88 100 PHE A C 1
ATOM 770 O O . PHE A 1 100 ? -1.621 -27.906 -1.772 1 95.88 100 PHE A O 1
ATOM 777 N N . VAL A 1 101 ? -2.186 -29.781 -0.717 1 94.19 101 VAL A N 1
ATOM 778 C CA . VAL A 1 101 ? -0.945 -29.922 0.04 1 94.19 101 VAL A CA 1
ATOM 779 C C . VAL A 1 101 ? -0.315 -31.281 -0.25 1 94.19 101 VAL A C 1
ATOM 781 O O . VAL A 1 101 ? -0.88 -32.312 0.099 1 94.19 101 VAL A O 1
ATOM 784 N N . PRO A 1 102 ? 0.792 -31.266 -0.816 1 91.69 102 PRO A N 1
ATOM 785 C CA . PRO A 1 102 ? 1.38 -32.531 -1.317 1 91.69 102 PRO A CA 1
ATOM 786 C C . PRO A 1 102 ? 1.528 -33.594 -0.23 1 91.69 102 PRO A C 1
ATOM 788 O O . PRO A 1 102 ? 1.2 -34.75 -0.454 1 91.69 102 PRO A O 1
ATOM 791 N N . THR A 1 103 ? 1.963 -33.25 0.963 1 91.12 103 THR A N 1
ATOM 792 C CA . THR A 1 103 ? 2.178 -34.219 2.027 1 91.12 103 THR A CA 1
ATOM 793 C C . THR A 1 103 ? 0.859 -34.875 2.443 1 91.12 103 THR A C 1
ATOM 795 O O . THR A 1 103 ? 0.845 -36 2.945 1 91.12 103 THR A O 1
ATOM 798 N N . LEU A 1 104 ? -0.195 -34.219 2.205 1 92.62 104 LEU A N 1
ATOM 799 C CA . LEU A 1 104 ? -1.514 -34.719 2.566 1 92.62 104 LEU A CA 1
ATOM 800 C C . LEU A 1 104 ? -2.176 -35.406 1.378 1 92.62 104 LEU A C 1
ATOM 802 O O . LEU A 1 104 ? -2.742 -36.5 1.521 1 92.62 104 LEU A O 1
ATOM 806 N N . HIS A 1 105 ? -2.07 -34.844 0.196 1 93.88 105 HIS A N 1
ATOM 807 C CA . HIS A 1 105 ? -2.848 -35.281 -0.959 1 93.88 105 HIS A CA 1
ATOM 808 C C . HIS A 1 105 ? -2.021 -36.188 -1.874 1 93.88 105 HIS A C 1
ATOM 810 O O . HIS A 1 105 ? -2.576 -36.969 -2.627 1 93.88 105 HIS A O 1
ATOM 816 N N . PHE A 1 106 ? -0.686 -35.969 -1.798 1 93.81 106 PHE A N 1
ATOM 817 C CA . PHE A 1 106 ? 0.211 -36.75 -2.646 1 93.81 106 PHE A CA 1
ATOM 818 C C . PHE A 1 106 ? 1.417 -37.25 -1.855 1 93.81 106 PHE A C 1
ATOM 820 O O . PHE A 1 106 ? 2.562 -37 -2.252 1 93.81 106 PHE A O 1
ATOM 827 N N . PRO A 1 107 ? 1.259 -38.031 -0.856 1 91.5 107 PRO A N 1
ATOM 828 C CA . PRO A 1 107 ? 2.35 -38.344 0.067 1 91.5 107 PRO A CA 1
ATOM 829 C C . PRO A 1 107 ? 3.277 -39.438 -0.472 1 91.5 107 PRO A C 1
ATOM 831 O O . PRO A 1 107 ? 4.426 -39.562 -0.038 1 91.5 107 PRO A O 1
ATOM 834 N N . LEU A 1 108 ? 2.811 -40.25 -1.419 1 91.19 108 LEU A N 1
ATOM 835 C CA . LEU A 1 108 ? 3.576 -41.438 -1.842 1 91.19 108 LEU A CA 1
ATOM 836 C C . LEU A 1 108 ? 4.141 -41.219 -3.244 1 91.19 108 LEU A C 1
ATOM 838 O O . LEU A 1 108 ? 3.424 -41.375 -4.234 1 91.19 108 LEU A O 1
ATOM 842 N N . PRO A 1 109 ? 5.453 -41.094 -3.334 1 88.38 109 PRO A N 1
ATOM 843 C CA . PRO A 1 109 ? 6.066 -40.812 -4.637 1 88.38 109 PRO A CA 1
ATOM 844 C C . PRO A 1 109 ? 5.844 -41.938 -5.641 1 88.38 109 PRO A C 1
ATOM 846 O O . PRO A 1 109 ? 5.812 -41.719 -6.852 1 88.38 109 PRO A O 1
ATOM 849 N N . HIS A 1 110 ? 5.648 -43.156 -5.18 1 91.5 110 HIS A N 1
ATOM 850 C CA . HIS A 1 110 ? 5.516 -44.281 -6.09 1 91.5 110 HIS A CA 1
ATOM 851 C C . HIS A 1 110 ? 4.105 -44.344 -6.668 1 91.5 110 HIS A C 1
ATOM 853 O O . HIS A 1 110 ? 3.85 -45.125 -7.59 1 91.5 110 HIS A O 1
ATOM 859 N N . ARG A 1 111 ? 3.234 -43.469 -6.184 1 94.5 111 ARG A N 1
ATOM 860 C CA . ARG A 1 111 ? 1.855 -43.469 -6.664 1 94.5 111 ARG A CA 1
ATOM 861 C C . ARG A 1 111 ? 1.589 -42.281 -7.578 1 94.5 111 ARG A C 1
ATOM 863 O O . ARG A 1 111 ? 0.447 -41.844 -7.711 1 94.5 111 ARG A O 1
ATOM 870 N N . VAL A 1 112 ? 2.602 -41.812 -8.156 1 93.31 112 VAL A N 1
ATOM 871 C CA . VAL A 1 112 ? 2.506 -40.594 -8.953 1 93.31 112 VAL A CA 1
ATOM 872 C C . VAL A 1 112 ? 1.541 -40.812 -10.117 1 93.31 112 VAL A C 1
ATOM 874 O O . VAL A 1 112 ? 0.755 -39.906 -10.461 1 93.31 112 VAL A O 1
ATOM 877 N N . LYS A 1 113 ? 1.562 -41.969 -10.727 1 94.44 113 LYS A N 1
ATOM 878 C CA . LYS A 1 113 ? 0.68 -42.281 -11.852 1 94.44 113 LYS A CA 1
ATOM 879 C C . LYS A 1 113 ? -0.787 -42.188 -11.438 1 94.44 113 LYS A C 1
ATOM 881 O O . LYS A 1 113 ? -1.604 -41.594 -12.164 1 94.44 113 LYS A O 1
ATOM 886 N N . GLN A 1 114 ? -1.053 -42.75 -10.336 1 96.44 114 GLN A N 1
ATOM 887 C CA . GLN A 1 114 ? -2.412 -42.688 -9.805 1 96.44 114 GLN A CA 1
ATOM 888 C C . GLN A 1 114 ? -2.811 -41.281 -9.445 1 96.44 114 GLN A C 1
ATOM 890 O O . GLN A 1 114 ? -3.922 -40.844 -9.75 1 96.44 114 GLN A O 1
ATOM 895 N N . TYR A 1 115 ? -1.923 -40.562 -8.82 1 96.38 115 TYR A N 1
ATOM 896 C CA . TYR A 1 115 ? -2.186 -39.188 -8.414 1 96.38 115 TYR A CA 1
ATOM 897 C C . TYR A 1 115 ? -2.482 -38.312 -9.625 1 96.38 115 TYR A C 1
ATOM 899 O O . TYR A 1 115 ? -3.326 -37.438 -9.562 1 96.38 115 TYR A O 1
ATOM 907 N N . ARG A 1 116 ? -1.796 -38.562 -10.719 1 95.75 116 ARG A N 1
ATOM 908 C CA . ARG A 1 116 ? -2.002 -37.781 -11.945 1 95.75 116 ARG A CA 1
ATOM 909 C C . ARG A 1 116 ? -3.434 -37.938 -12.453 1 95.75 116 ARG A C 1
ATOM 911 O O . ARG A 1 116 ? -4.094 -36.938 -12.766 1 95.75 116 ARG A O 1
ATOM 918 N N . GLU A 1 117 ? -3.885 -39.156 -12.453 1 95.75 117 GLU A N 1
ATOM 919 C CA . GLU A 1 117 ? -5.246 -39.406 -12.922 1 95.75 117 GLU A CA 1
ATOM 920 C C . GLU A 1 117 ? -6.277 -38.781 -11.984 1 95.75 117 GLU A C 1
ATOM 922 O O . GLU A 1 117 ? -7.246 -38.156 -12.445 1 95.75 117 GLU A O 1
ATOM 927 N N . GLU A 1 118 ? -6.027 -38.906 -10.75 1 96.06 118 GLU A N 1
ATOM 928 C CA . GLU A 1 118 ? -6.953 -38.375 -9.758 1 96.06 118 GLU A CA 1
ATOM 929 C C . GLU A 1 118 ? -7.02 -36.875 -9.828 1 96.06 118 GLU A C 1
ATOM 931 O O . GLU A 1 118 ? -8.109 -36.281 -9.773 1 96.06 118 GLU A O 1
ATOM 936 N N . LEU A 1 119 ? -5.863 -36.25 -9.898 1 96 119 LEU A N 1
ATOM 937 C CA . LEU A 1 119 ? -5.812 -34.812 -9.969 1 96 119 LEU A CA 1
ATOM 938 C C . LEU A 1 119 ? -6.48 -34.281 -11.242 1 96 119 LEU A C 1
ATOM 940 O O . LEU A 1 119 ? -7.23 -33.312 -11.211 1 96 119 LEU A O 1
ATOM 944 N N . LYS A 1 120 ? -6.207 -34.938 -12.352 1 94.31 120 LYS A N 1
ATOM 945 C CA . LYS A 1 120 ? -6.84 -34.562 -13.617 1 94.31 120 LYS A CA 1
ATOM 946 C C . LYS A 1 120 ? -8.359 -34.625 -13.5 1 94.31 120 LYS A C 1
ATOM 948 O O . LYS A 1 120 ? -9.047 -33.656 -13.875 1 94.31 120 LYS A O 1
ATOM 953 N N . ASP A 1 121 ? -8.836 -35.688 -12.938 1 94.19 121 ASP A N 1
ATOM 954 C CA . ASP A 1 121 ? -10.273 -35.875 -12.781 1 94.19 121 ASP A CA 1
ATOM 955 C C . ASP A 1 121 ? -10.859 -34.812 -11.852 1 94.19 121 ASP A C 1
ATOM 957 O O . ASP A 1 121 ? -11.953 -34.281 -12.109 1 94.19 121 ASP A O 1
ATOM 961 N N . TRP A 1 122 ? -10.133 -34.594 -10.836 1 94.06 122 TRP A N 1
ATOM 962 C CA . TRP A 1 122 ? -10.586 -33.594 -9.852 1 94.06 122 TRP A CA 1
ATOM 963 C C . TRP A 1 122 ? -10.695 -32.219 -10.477 1 94.06 122 TRP A C 1
ATOM 965 O O . TRP A 1 122 ? -11.711 -31.531 -10.312 1 94.06 122 TRP A O 1
ATOM 975 N N . VAL A 1 123 ? -9.695 -31.797 -11.164 1 93.5 123 VAL A N 1
ATOM 976 C CA . VAL A 1 123 ? -9.656 -30.469 -11.766 1 93.5 123 VAL A CA 1
ATOM 977 C C . VAL A 1 123 ? -10.727 -30.359 -12.852 1 93.5 123 VAL A C 1
ATOM 979 O O . VAL A 1 123 ? -11.477 -29.375 -12.891 1 93.5 123 VAL A O 1
ATOM 982 N N . GLN A 1 124 ? -10.852 -31.359 -13.672 1 90.75 124 GLN A N 1
ATOM 983 C CA . GLN A 1 124 ? -11.859 -31.359 -14.719 1 90.75 124 GLN A CA 1
ATOM 984 C C . GLN A 1 124 ? -13.266 -31.281 -14.141 1 90.75 124 GLN A C 1
ATOM 986 O O . GLN A 1 124 ? -14.102 -30.516 -14.625 1 90.75 124 GLN A O 1
ATOM 991 N N . GLY A 1 125 ? -13.508 -32.094 -13.164 1 91.31 125 GLY A N 1
ATOM 992 C CA . GLY A 1 125 ? -14.812 -32.062 -12.531 1 91.31 125 GLY A CA 1
ATOM 993 C C . GLY A 1 125 ? -15.18 -30.734 -11.93 1 91.31 125 GLY A C 1
ATOM 994 O O . GLY A 1 125 ? -16.281 -30.234 -12.141 1 91.31 125 GLY A O 1
ATOM 995 N N . ASN A 1 126 ? -14.25 -30.203 -11.258 1 92.5 126 ASN A N 1
ATOM 996 C CA . ASN A 1 126 ? -14.531 -28.938 -10.57 1 92.5 126 ASN A CA 1
ATOM 997 C C . ASN A 1 126 ? -14.633 -27.781 -11.555 1 92.5 126 ASN A C 1
ATOM 999 O O . ASN A 1 126 ? -15.406 -26.844 -11.336 1 92.5 126 ASN A O 1
ATOM 1003 N N . LEU A 1 127 ? -13.883 -27.828 -12.633 1 91.5 127 LEU A N 1
ATOM 1004 C CA . LEU A 1 127 ? -13.984 -26.797 -13.664 1 91.5 127 LEU A CA 1
ATOM 1005 C C . LEU A 1 127 ? -15.328 -26.875 -14.375 1 91.5 127 LEU A C 1
ATOM 1007 O O . LEU A 1 127 ? -15.875 -25.859 -14.805 1 91.5 127 LEU A O 1
ATOM 1011 N N . THR A 1 128 ? -15.828 -28.078 -14.523 1 88.38 128 THR A N 1
ATOM 1012 C CA . THR A 1 128 ? -17.156 -28.281 -15.117 1 88.38 128 THR A CA 1
ATOM 1013 C C . THR A 1 128 ? -18.234 -27.672 -14.234 1 88.38 128 THR A C 1
ATOM 1015 O O . THR A 1 128 ? -19.188 -27.078 -14.727 1 88.38 128 THR A O 1
ATOM 1018 N N . GLU A 1 129 ? -17.984 -27.812 -13 1 88.44 129 GLU A N 1
ATOM 1019 C CA . GLU A 1 129 ? -18.938 -27.281 -12.039 1 88.44 129 GLU A CA 1
ATOM 1020 C C . GLU A 1 129 ? -18.844 -25.75 -11.953 1 88.44 129 GLU A C 1
ATOM 1022 O O . GLU A 1 129 ? -19.859 -25.062 -11.844 1 88.44 129 GLU A O 1
ATOM 1027 N N . CYS A 1 130 ? -17.656 -25.312 -11.977 1 91.75 130 CYS A N 1
ATOM 1028 C CA . CYS A 1 130 ? -17.406 -23.875 -11.914 1 91.75 130 CYS A CA 1
ATOM 1029 C C . CYS A 1 130 ? -16.156 -23.5 -12.703 1 91.75 130 CYS A C 1
ATOM 1031 O O . CYS A 1 130 ? -15.039 -23.75 -12.258 1 91.75 130 CYS A O 1
ATOM 1033 N N . ALA A 1 131 ? -16.312 -22.766 -13.711 1 89.38 131 ALA A N 1
ATOM 1034 C CA . ALA A 1 131 ? -15.211 -22.406 -14.602 1 89.38 131 ALA A CA 1
ATOM 1035 C C . ALA A 1 131 ? -14.234 -21.438 -13.914 1 89.38 131 ALA A C 1
ATOM 1037 O O . ALA A 1 131 ? -13.062 -21.375 -14.289 1 89.38 131 ALA A O 1
ATOM 1038 N N . ARG A 1 132 ? -14.672 -20.781 -12.875 1 93 132 ARG A N 1
ATOM 1039 C CA . ARG A 1 132 ? -13.867 -19.766 -12.195 1 93 132 ARG A CA 1
ATOM 1040 C C . ARG A 1 132 ? -13.203 -20.344 -10.945 1 93 132 ARG A C 1
ATOM 1042 O O . ARG A 1 132 ? -12.805 -19.594 -10.047 1 93 132 ARG A O 1
ATOM 1049 N N . SER A 1 133 ? -13.078 -21.609 -10.93 1 94.94 133 SER A N 1
ATOM 1050 C CA . SER A 1 133 ? -12.461 -22.266 -9.789 1 94.94 133 SER A CA 1
ATOM 1051 C C . SER A 1 133 ? -11.039 -21.766 -9.57 1 94.94 133 SER A C 1
ATOM 1053 O O . SER A 1 133 ? -10.367 -21.359 -10.516 1 94.94 133 SER A O 1
ATOM 1055 N N . VAL A 1 134 ? -10.648 -21.781 -8.312 1 97 134 VAL A N 1
ATOM 1056 C CA . VAL A 1 134 ? -9.289 -21.438 -7.914 1 97 134 VAL A CA 1
ATOM 1057 C C . VAL A 1 134 ? -8.578 -22.672 -7.371 1 97 134 VAL A C 1
ATOM 1059 O O . VAL A 1 134 ? -9.094 -23.359 -6.48 1 97 134 VAL A O 1
ATOM 1062 N N . PHE A 1 135 ? -7.461 -22.984 -7.945 1 97.38 135 PHE A N 1
ATOM 1063 C CA . PHE A 1 135 ? -6.648 -24.125 -7.5 1 97.38 135 PHE A CA 1
ATOM 1064 C C . PHE A 1 135 ? -5.332 -23.641 -6.902 1 97.38 135 PHE A C 1
ATOM 1066 O O . PHE A 1 135 ? -4.531 -22.984 -7.586 1 97.38 135 PHE A O 1
ATOM 1073 N N . ILE A 1 136 ? -5.09 -23.953 -5.664 1 98.12 136 ILE A N 1
ATOM 1074 C CA . ILE A 1 136 ? -3.881 -23.531 -4.961 1 98.12 136 ILE A CA 1
ATOM 1075 C C . ILE A 1 136 ? -3.037 -24.766 -4.617 1 98.12 136 ILE A C 1
ATOM 1077 O O . ILE A 1 136 ? -3.5 -25.656 -3.912 1 98.12 136 ILE A O 1
ATOM 1081 N N . PHE A 1 137 ? -1.894 -24.797 -5.129 1 97.25 137 PHE A N 1
ATOM 1082 C CA . PHE A 1 137 ? -0.936 -25.859 -4.809 1 97.25 137 PHE A CA 1
ATOM 1083 C C . PHE A 1 137 ? 0.177 -25.312 -3.914 1 97.25 137 PHE A C 1
ATOM 1085 O O . PHE A 1 137 ? 1.071 -24.609 -4.383 1 97.25 137 PHE A O 1
ATOM 1092 N N . ASP A 1 138 ? 0.136 -25.672 -2.67 1 96.38 138 ASP A N 1
ATOM 1093 C CA . ASP A 1 138 ? 1.105 -25.188 -1.693 1 96.38 138 ASP A CA 1
ATOM 1094 C C . ASP A 1 138 ? 2.273 -26.156 -1.547 1 96.38 138 ASP A C 1
ATOM 1096 O O . ASP A 1 138 ? 2.143 -27.344 -1.852 1 96.38 138 ASP A O 1
ATOM 1100 N N . GLU A 1 139 ? 3.461 -25.656 -1.166 1 95.44 139 GLU A N 1
ATOM 1101 C CA . GLU A 1 139 ? 4.668 -26.438 -0.91 1 95.44 139 GLU A CA 1
ATOM 1102 C C . GLU A 1 139 ? 5.027 -27.297 -2.111 1 95.44 139 GLU A C 1
ATOM 1104 O O . GLU A 1 139 ? 5.254 -28.516 -1.969 1 95.44 139 GLU A O 1
ATOM 1109 N N . MET A 1 140 ? 5.105 -26.703 -3.203 1 95 140 MET A N 1
ATOM 1110 C CA . MET A 1 140 ? 5.379 -27.391 -4.461 1 95 140 MET A CA 1
ATOM 1111 C C . MET A 1 140 ? 6.734 -28.094 -4.418 1 95 140 MET A C 1
ATOM 1113 O O . MET A 1 140 ? 6.988 -29.016 -5.191 1 95 140 MET A O 1
ATOM 1117 N N . GLU A 1 141 ? 7.605 -27.641 -3.512 1 92.69 141 GLU A N 1
ATOM 1118 C CA . GLU A 1 141 ? 8.914 -28.281 -3.389 1 92.69 141 GLU A CA 1
ATOM 1119 C C . GLU A 1 141 ? 8.789 -29.688 -2.814 1 92.69 141 GLU A C 1
ATOM 1121 O O . GLU A 1 141 ? 9.727 -30.484 -2.906 1 92.69 141 GLU A O 1
ATOM 1126 N N . LYS A 1 142 ? 7.648 -30.062 -2.309 1 92.69 142 LYS A N 1
ATOM 1127 C CA . LYS A 1 142 ? 7.414 -31.391 -1.737 1 92.69 142 LYS A CA 1
ATOM 1128 C C . LYS A 1 142 ? 6.594 -32.25 -2.684 1 92.69 142 LYS A C 1
ATOM 1130 O O . LYS A 1 142 ? 6.32 -33.406 -2.387 1 92.69 142 LYS A O 1
ATOM 1135 N N . MET A 1 143 ? 6.188 -31.719 -3.752 1 93.62 143 MET A N 1
ATOM 1136 C CA . MET A 1 143 ? 5.379 -32.469 -4.723 1 93.62 143 MET A CA 1
ATOM 1137 C C . MET A 1 143 ? 6.254 -33.344 -5.59 1 93.62 143 MET A C 1
ATOM 1139 O O . MET A 1 143 ? 7.309 -32.938 -6.066 1 93.62 143 MET A O 1
ATOM 1143 N N . PRO A 1 144 ? 5.832 -34.562 -5.773 1 91.56 144 PRO A N 1
ATOM 1144 C CA . PRO A 1 144 ? 6.594 -35.438 -6.688 1 91.56 144 PRO A CA 1
ATOM 1145 C C . PRO A 1 144 ? 6.715 -34.844 -8.094 1 91.56 144 PRO A C 1
ATOM 1147 O O . PRO A 1 144 ? 5.723 -34.375 -8.648 1 91.56 144 PRO A O 1
ATOM 1150 N N . PRO A 1 145 ? 7.945 -34.875 -8.602 1 89.81 145 PRO A N 1
ATOM 1151 C CA . PRO A 1 145 ? 8.148 -34.344 -9.945 1 89.81 145 PRO A CA 1
ATOM 1152 C C . PRO A 1 145 ? 7.262 -35 -10.992 1 89.81 145 PRO A C 1
ATOM 1154 O O . PRO A 1 145 ? 7.012 -36.188 -10.922 1 89.81 145 PRO A O 1
ATOM 1157 N N . GLY A 1 146 ? 6.793 -34.219 -11.906 1 89.94 146 GLY A N 1
ATOM 1158 C CA . GLY A 1 146 ? 6.023 -34.719 -13.031 1 89.94 146 GLY A CA 1
ATOM 1159 C C . GLY A 1 146 ? 4.527 -34.75 -12.766 1 89.94 146 GLY A C 1
ATOM 1160 O O . GLY A 1 146 ? 3.73 -34.812 -13.703 1 89.94 146 GLY A O 1
ATOM 1161 N N . LEU A 1 147 ? 4.152 -34.688 -11.508 1 94.31 147 LEU A N 1
ATOM 1162 C CA . LEU A 1 147 ? 2.74 -34.781 -11.156 1 94.31 147 LEU A CA 1
ATOM 1163 C C . LEU A 1 147 ? 1.967 -33.594 -11.68 1 94.31 147 LEU A C 1
ATOM 1165 O O . LEU A 1 147 ? 0.913 -33.75 -12.305 1 94.31 147 LEU A O 1
ATOM 1169 N N . ILE A 1 148 ? 2.494 -32.406 -11.547 1 94.56 148 ILE A N 1
ATOM 1170 C CA . ILE A 1 148 ? 1.775 -31.188 -11.828 1 94.56 148 ILE A CA 1
ATOM 1171 C C . ILE A 1 148 ? 1.568 -31.031 -13.336 1 94.56 148 ILE A C 1
ATOM 1173 O O . ILE A 1 148 ? 0.694 -30.281 -13.773 1 94.56 148 ILE A O 1
ATOM 1177 N N . ASP A 1 149 ? 2.326 -31.75 -14.195 1 94.44 149 ASP A N 1
ATOM 1178 C CA . ASP A 1 149 ? 2.262 -31.625 -15.648 1 94.44 149 ASP A CA 1
ATOM 1179 C C . ASP A 1 149 ? 0.909 -32.094 -16.172 1 94.44 149 ASP A C 1
ATOM 1181 O O . ASP A 1 149 ? 0.546 -31.828 -17.312 1 94.44 149 ASP A O 1
ATOM 1185 N N . VAL A 1 150 ? 0.253 -32.844 -15.352 1 94.19 150 VAL A N 1
ATOM 1186 C CA . VAL A 1 150 ? -1.07 -33.312 -15.742 1 94.19 150 VAL A CA 1
ATOM 1187 C C . VAL A 1 150 ? -1.996 -32.125 -15.984 1 94.19 150 VAL A C 1
ATOM 1189 O O . VAL A 1 150 ? -3.006 -32.25 -16.688 1 94.19 150 VAL A O 1
ATOM 1192 N N . LEU A 1 151 ? -1.647 -31 -15.461 1 94 151 LEU A N 1
ATOM 1193 C CA . LEU A 1 151 ? -2.482 -29.797 -15.578 1 94 151 LEU A CA 1
ATOM 1194 C C . LEU A 1 151 ? -2.232 -29.078 -16.891 1 94 151 LEU A C 1
ATOM 1196 O O . LEU A 1 151 ? -2.945 -28.141 -17.234 1 94 151 LEU A O 1
ATOM 1200 N N . GLU A 1 152 ? -1.22 -29.516 -17.672 1 92.62 152 GLU A N 1
ATOM 1201 C CA . GLU A 1 152 ? -0.795 -28.828 -18.891 1 92.62 152 GLU A CA 1
ATOM 1202 C C . GLU A 1 152 ? -1.981 -28.562 -19.812 1 92.62 152 GLU A C 1
ATOM 1204 O O . GLU A 1 152 ? -2.154 -27.438 -20.281 1 92.62 152 GLU A O 1
ATOM 1209 N N . PRO A 1 153 ? -2.914 -29.469 -19.984 1 88.88 153 PRO A N 1
ATOM 1210 C CA . PRO A 1 153 ? -4.031 -29.25 -20.891 1 88.88 153 PRO A CA 1
ATOM 1211 C C . PRO A 1 153 ? -5.008 -28.188 -20.391 1 88.88 153 PRO A C 1
ATOM 1213 O O . PRO A 1 153 ? -5.766 -27.609 -21.172 1 88.88 153 PRO A O 1
ATOM 1216 N N . PHE A 1 154 ? -4.973 -27.953 -19.109 1 91.31 154 PHE A N 1
ATOM 1217 C CA . PHE A 1 154 ? -5.922 -27 -18.531 1 91.31 154 PHE A CA 1
ATOM 1218 C C . PHE A 1 154 ? -5.344 -25.594 -18.516 1 91.31 154 PHE A C 1
ATOM 1220 O O . PHE A 1 154 ? -6.062 -24.625 -18.266 1 91.31 154 PHE A O 1
ATOM 1227 N N . LEU A 1 155 ? -4.055 -25.438 -18.797 1 92.69 155 LEU A N 1
ATOM 1228 C CA . LEU A 1 155 ? -3.383 -24.156 -18.594 1 92.69 155 LEU A CA 1
ATOM 1229 C C . LEU A 1 155 ? -3.158 -23.438 -19.922 1 92.69 155 LEU A C 1
ATOM 1231 O O . LEU A 1 155 ? -2.85 -22.234 -19.938 1 92.69 155 LEU A O 1
ATOM 1235 N N . GLY A 1 156 ? -3.193 -23.984 -21.094 1 82.94 156 GLY A N 1
ATOM 1236 C CA . GLY A 1 156 ? -2.928 -23.406 -22.391 1 82.94 156 GLY A CA 1
ATOM 1237 C C . GLY A 1 156 ? -4.168 -22.828 -23.047 1 82.94 156 GLY A C 1
ATOM 1238 O O . GLY A 1 156 ? -5.234 -22.766 -22.438 1 82.94 156 GLY A O 1
ATOM 1239 N N . PRO A 1 157 ? -3.797 -21.984 -24.141 1 73.38 157 PRO A N 1
ATOM 1240 C CA . PRO A 1 157 ? -4.914 -21.406 -24.891 1 73.38 157 PRO A CA 1
ATOM 1241 C C . PRO A 1 157 ? -5.871 -22.453 -25.438 1 73.38 157 PRO A C 1
ATOM 1243 O O . PRO A 1 157 ? -7.035 -22.156 -25.703 1 73.38 157 PRO A O 1
ATOM 1246 N N . SER A 1 158 ? -5.172 -23.344 -25.703 1 56.31 158 SER A N 1
ATOM 1247 C CA . SER A 1 158 ? -5.836 -24.266 -26.609 1 56.31 158 SER A CA 1
ATOM 1248 C C . SER A 1 158 ? -7.23 -24.641 -26.109 1 56.31 158 SER A C 1
ATOM 1250 O O . SER A 1 158 ? -7.59 -24.328 -24.969 1 56.31 158 SER A O 1
ATOM 1252 N N . HIS A 1 159 ? -7.773 -25.953 -26.578 1 49.5 159 HIS A N 1
ATOM 1253 C CA . HIS A 1 159 ? -8.914 -26.594 -27.219 1 49.5 159 HIS A CA 1
ATOM 1254 C C . HIS A 1 159 ? -10.023 -26.891 -26.219 1 49.5 159 HIS A C 1
ATOM 1256 O O . HIS A 1 159 ? -9.758 -27.109 -25.047 1 49.5 159 HIS A O 1
ATOM 1262 N N . VAL A 1 160 ? -11.078 -26.062 -26.438 1 50.56 160 VAL A N 1
ATOM 1263 C CA . VAL A 1 160 ? -12.352 -26.531 -25.906 1 50.56 160 VAL A CA 1
ATOM 1264 C C . VAL A 1 160 ? -12.234 -28 -25.484 1 50.56 160 VAL A C 1
ATOM 1266 O O . VAL A 1 160 ? -12.195 -28.875 -26.344 1 50.56 160 VAL A O 1
ATOM 1269 N N . VAL A 1 161 ? -11.195 -28.297 -24.844 1 51.09 161 VAL A N 1
ATOM 1270 C CA . VAL A 1 161 ? -11.18 -29.719 -24.547 1 51.09 161 VAL A CA 1
ATOM 1271 C C . VAL A 1 161 ? -12.609 -30.219 -24.344 1 51.09 161 VAL A C 1
ATOM 1273 O O . VAL A 1 161 ? -13 -31.25 -24.906 1 51.09 161 VAL A O 1
ATOM 1276 N N . PHE A 1 162 ? -13.258 -29.891 -23.312 1 47.5 162 PHE A N 1
ATOM 1277 C CA . PHE A 1 162 ? -14.492 -30.547 -22.906 1 47.5 162 PHE A CA 1
ATOM 1278 C C . PHE A 1 162 ? -15.648 -29.562 -22.859 1 47.5 162 PHE A C 1
ATOM 1280 O O . PHE A 1 162 ? -16.344 -29.453 -21.844 1 47.5 162 PHE A O 1
ATOM 1287 N N . ARG A 1 163 ? -16.031 -28.844 -24 1 50.59 163 ARG A N 1
ATOM 1288 C CA . ARG A 1 163 ? -17.234 -28.047 -24.078 1 50.59 163 ARG A CA 1
ATOM 1289 C C . ARG A 1 163 ? -17.328 -27.047 -22.922 1 50.59 163 ARG A C 1
ATOM 1291 O O . ARG A 1 163 ? -18.375 -26.469 -22.688 1 50.59 163 ARG A O 1
ATOM 1298 N N . THR A 1 164 ? -16.297 -27.047 -21.938 1 58.44 164 THR A N 1
ATOM 1299 C CA . THR A 1 164 ? -16.375 -26.141 -20.797 1 58.44 164 THR A CA 1
ATOM 1300 C C . THR A 1 164 ? -15.297 -25.062 -20.891 1 58.44 164 THR A C 1
ATOM 1302 O O . THR A 1 164 ? -14.234 -25.297 -21.469 1 58.44 164 THR A O 1
ATOM 1305 N N . ASN A 1 165 ? -15.547 -23.797 -20.578 1 70.56 165 ASN A N 1
ATOM 1306 C CA . ASN A 1 165 ? -14.656 -22.641 -20.562 1 70.56 165 ASN A CA 1
ATOM 1307 C C . ASN A 1 165 ? -13.641 -22.734 -19.422 1 70.56 165 ASN A C 1
ATOM 1309 O O . ASN A 1 165 ? -13.898 -22.266 -18.312 1 70.56 165 ASN A O 1
ATOM 1313 N N . TYR A 1 166 ? -12.555 -23.531 -19.641 1 82.81 166 TYR A N 1
ATOM 1314 C CA . TYR A 1 166 ? -11.516 -23.75 -18.641 1 82.81 166 TYR A CA 1
ATOM 1315 C C . TYR A 1 166 ? -10.578 -22.562 -18.562 1 82.81 166 TYR A C 1
ATOM 1317 O O . TYR A 1 166 ? -9.641 -22.547 -17.766 1 82.81 166 TYR A O 1
ATOM 1325 N N . ARG A 1 167 ? -10.914 -21.531 -19.203 1 90 167 ARG A N 1
ATOM 1326 C CA . ARG A 1 167 ? -9.977 -20.422 -19.344 1 90 167 ARG A CA 1
ATOM 1327 C C . ARG A 1 167 ? -10.211 -19.359 -18.266 1 90 167 ARG A C 1
ATOM 1329 O O . ARG A 1 167 ? -9.445 -18.406 -18.141 1 90 167 ARG A O 1
ATOM 1336 N N . LYS A 1 168 ? -11.133 -19.578 -17.453 1 92 168 LYS A N 1
ATOM 1337 C CA . LYS A 1 168 ? -11.469 -18.562 -16.453 1 92 168 LYS A CA 1
ATOM 1338 C C . LYS A 1 168 ? -10.969 -18.953 -15.07 1 92 168 LYS A C 1
ATOM 1340 O O . LYS A 1 168 ? -11.211 -18.25 -14.094 1 92 168 LYS A O 1
ATOM 1345 N N . ALA A 1 169 ? -10.242 -20.062 -14.992 1 95 169 ALA A N 1
ATOM 1346 C CA . ALA A 1 169 ? -9.727 -20.562 -13.711 1 95 169 ALA A CA 1
ATOM 1347 C C . ALA A 1 169 ? -8.469 -19.812 -13.305 1 95 169 ALA A C 1
ATOM 1349 O O . ALA A 1 169 ? -7.836 -19.141 -14.125 1 95 169 ALA A O 1
ATOM 1350 N N . ILE A 1 170 ? -8.172 -19.875 -12.047 1 97.25 170 ILE A N 1
ATOM 1351 C CA . ILE A 1 170 ? -6.949 -19.328 -11.492 1 97.25 170 ILE A CA 1
ATOM 1352 C C . ILE A 1 170 ? -6.141 -20.422 -10.812 1 97.25 170 ILE A C 1
ATOM 1354 O O . ILE A 1 170 ? -6.688 -21.219 -10.047 1 97.25 170 ILE A O 1
ATOM 1358 N N . TYR A 1 171 ? -4.918 -20.5 -11.156 1 97.75 171 TYR A N 1
ATOM 1359 C CA . TYR A 1 171 ? -3.994 -21.453 -10.547 1 97.75 171 TYR A CA 1
ATOM 1360 C C . TYR A 1 171 ? -2.887 -20.719 -9.797 1 97.75 171 TYR A C 1
ATOM 1362 O O . TYR A 1 171 ? -2.289 -19.781 -10.312 1 97.75 171 TYR A O 1
ATOM 1370 N N . LEU A 1 172 ? -2.629 -21.156 -8.594 1 98.44 172 LEU A N 1
ATOM 1371 C CA . LEU A 1 172 ? -1.533 -20.625 -7.789 1 98.44 172 LEU A CA 1
ATOM 1372 C C . LEU A 1 172 ? -0.574 -21.75 -7.387 1 98.44 172 LEU A C 1
ATOM 1374 O O . LEU A 1 172 ? -0.982 -22.719 -6.75 1 98.44 172 LEU A O 1
ATOM 1378 N N . PHE A 1 173 ? 0.624 -21.625 -7.797 1 97.88 173 PHE A N 1
ATOM 1379 C CA . PHE A 1 173 ? 1.689 -22.516 -7.352 1 97.88 173 PHE A CA 1
ATOM 1380 C C . PHE A 1 173 ? 2.584 -21.828 -6.332 1 97.88 173 PHE A C 1
ATOM 1382 O O . PHE A 1 173 ? 3.168 -20.781 -6.621 1 97.88 173 PHE A O 1
ATOM 1389 N N . ILE A 1 174 ? 2.697 -22.375 -5.152 1 98 174 ILE A N 1
ATOM 1390 C CA . ILE A 1 174 ? 3.494 -21.781 -4.086 1 98 174 ILE A CA 1
ATOM 1391 C C . ILE A 1 174 ? 4.695 -22.672 -3.781 1 98 174 ILE A C 1
ATOM 1393 O O . ILE A 1 174 ? 4.543 -23.859 -3.543 1 98 174 ILE A O 1
ATOM 1397 N N . SER A 1 175 ? 5.871 -22.094 -3.801 1 96.44 175 SER A N 1
ATOM 1398 C CA . SER A 1 175 ? 7.078 -22.891 -3.596 1 96.44 175 SER A CA 1
ATOM 1399 C C . SER A 1 175 ? 8.195 -22.047 -2.988 1 96.44 175 SER A C 1
ATOM 1401 O O . SER A 1 175 ? 8.234 -20.828 -3.172 1 96.44 175 SER A O 1
ATOM 1403 N N . THR A 1 176 ? 9.125 -22.688 -2.283 1 96 176 THR A N 1
ATOM 1404 C CA . THR A 1 176 ? 10.336 -22.016 -1.817 1 96 176 THR A CA 1
ATOM 1405 C C . THR A 1 176 ? 11.445 -22.109 -2.861 1 96 176 THR A C 1
ATOM 1407 O O . THR A 1 176 ? 12.5 -21.5 -2.709 1 96 176 THR A O 1
ATOM 1410 N N . ALA A 1 177 ? 11.141 -22.844 -3.916 1 94.88 177 ALA A N 1
ATOM 1411 C CA . ALA A 1 177 ? 12.125 -22.922 -4.996 1 94.88 177 ALA A CA 1
ATOM 1412 C C . ALA A 1 177 ? 12.406 -21.547 -5.582 1 94.88 177 ALA A C 1
ATOM 1414 O O . ALA A 1 177 ? 11.492 -20.75 -5.766 1 94.88 177 ALA A O 1
ATOM 1415 N N . GLY A 1 178 ? 13.711 -21.328 -5.871 1 94.94 178 GLY A N 1
ATOM 1416 C CA . GLY A 1 178 ? 14.102 -20.031 -6.414 1 94.94 178 GLY A CA 1
ATOM 1417 C C . GLY A 1 178 ? 14.453 -19.031 -5.34 1 94.94 178 GLY A C 1
ATOM 1418 O O . GLY A 1 178 ? 14.883 -17.906 -5.652 1 94.94 178 GLY A O 1
ATOM 1419 N N . GLU A 1 179 ? 14.344 -19.391 -4.066 1 96.25 179 GLU A N 1
ATOM 1420 C CA . GLU A 1 179 ? 14.617 -18.453 -2.977 1 96.25 179 GLU A CA 1
ATOM 1421 C C . GLU A 1 179 ? 16.062 -17.969 -3.01 1 96.25 179 GLU A C 1
ATOM 1423 O O . GLU A 1 179 ? 16.344 -16.828 -2.686 1 96.25 179 GLU A O 1
ATOM 1428 N N . GLU A 1 180 ? 16.953 -18.844 -3.453 1 95.5 180 GLU A N 1
ATOM 1429 C CA . GLU A 1 180 ? 18.375 -18.469 -3.479 1 95.5 180 GLU A CA 1
ATOM 1430 C C . GLU A 1 180 ? 18.625 -17.328 -4.461 1 95.5 180 GLU A C 1
ATOM 1432 O O . GLU A 1 180 ? 19.391 -16.406 -4.164 1 95.5 180 GLU A O 1
ATOM 1437 N N . VAL A 1 181 ? 18 -17.438 -5.555 1 96.31 181 VAL A N 1
ATOM 1438 C CA . VAL A 1 181 ? 18.125 -16.406 -6.574 1 96.31 181 VAL A CA 1
ATOM 1439 C C . VAL A 1 181 ? 17.562 -15.086 -6.047 1 96.31 181 VAL A C 1
ATOM 1441 O O . VAL A 1 181 ? 18.203 -14.039 -6.18 1 96.31 181 VAL A O 1
ATOM 1444 N N . ILE A 1 182 ? 16.422 -15.094 -5.457 1 97.62 182 ILE A N 1
ATOM 1445 C CA . ILE A 1 182 ? 15.742 -13.914 -4.945 1 97.62 182 ILE A CA 1
ATOM 1446 C C . ILE A 1 182 ? 16.562 -13.289 -3.82 1 97.62 182 ILE A C 1
ATOM 1448 O O . ILE A 1 182 ? 16.797 -12.078 -3.812 1 97.62 182 ILE A O 1
ATOM 1452 N N . ASN A 1 183 ? 17.062 -14.141 -2.916 1 96.56 183 ASN A N 1
ATOM 1453 C CA . ASN A 1 183 ? 17.859 -13.656 -1.789 1 96.56 183 ASN A CA 1
ATOM 1454 C C . ASN A 1 183 ? 19.172 -13.016 -2.256 1 96.56 183 ASN A C 1
ATOM 1456 O O . ASN A 1 183 ? 19.594 -12 -1.698 1 96.56 183 ASN A O 1
ATOM 1460 N N . LYS A 1 184 ? 19.75 -13.617 -3.223 1 96 184 LYS A N 1
ATOM 1461 C CA . LYS A 1 184 ? 21 -13.078 -3.754 1 96 184 LYS A CA 1
ATOM 1462 C C . LYS A 1 184 ? 20.797 -11.688 -4.348 1 96 184 LYS A C 1
ATOM 1464 O O . LYS A 1 184 ? 21.562 -10.766 -4.051 1 96 184 LYS A O 1
ATOM 1469 N N . VAL A 1 185 ? 19.781 -11.578 -5.137 1 96.19 185 VAL A N 1
ATOM 1470 C CA . VAL A 1 185 ? 19.5 -10.289 -5.77 1 96.19 185 VAL A CA 1
ATOM 1471 C C . VAL A 1 185 ? 19.172 -9.25 -4.699 1 96.19 185 VAL A C 1
ATOM 1473 O O . VAL A 1 185 ? 19.641 -8.109 -4.777 1 96.19 185 VAL A O 1
ATOM 1476 N N . ALA A 1 186 ? 18.406 -9.602 -3.723 1 95.25 186 ALA A N 1
ATOM 1477 C CA . ALA A 1 186 ? 18.047 -8.695 -2.637 1 95.25 186 ALA A CA 1
ATOM 1478 C C . ALA A 1 186 ? 19.297 -8.266 -1.86 1 95.25 186 ALA A C 1
ATOM 1480 O O . ALA A 1 186 ? 19.453 -7.09 -1.522 1 95.25 186 ALA A O 1
ATOM 1481 N N . LEU A 1 187 ? 20.188 -9.211 -1.614 1 94.31 187 LEU A N 1
ATOM 1482 C CA . LEU A 1 187 ? 21.406 -8.938 -0.868 1 94.31 187 LEU A CA 1
ATOM 1483 C C . LEU A 1 187 ? 22.312 -8 -1.649 1 94.31 187 LEU A C 1
ATOM 1485 O O . LEU A 1 187 ? 22.828 -7.023 -1.098 1 94.31 187 LEU A O 1
ATOM 1489 N N . GLU A 1 188 ? 22.484 -8.281 -2.885 1 94.5 188 GLU A N 1
ATOM 1490 C CA . GLU A 1 188 ? 23.328 -7.445 -3.732 1 94.5 188 GLU A CA 1
ATOM 1491 C C . GLU A 1 188 ? 22.781 -6.027 -3.84 1 94.5 188 GLU A C 1
ATOM 1493 O O . GLU A 1 188 ? 23.531 -5.059 -3.818 1 94.5 188 GLU A O 1
ATOM 1498 N N . ASN A 1 189 ? 21.516 -5.988 -4.004 1 93.06 189 ASN A N 1
ATOM 1499 C CA . ASN A 1 189 ? 20.859 -4.684 -4.047 1 93.06 189 ASN A CA 1
ATOM 1500 C C . ASN A 1 189 ? 21.125 -3.883 -2.771 1 93.06 189 ASN A C 1
ATOM 1502 O O . ASN A 1 189 ? 21.453 -2.701 -2.834 1 93.06 189 ASN A O 1
ATOM 1506 N N . ARG A 1 190 ? 20.969 -4.523 -1.648 1 90.25 190 ARG A N 1
ATOM 1507 C CA . ARG A 1 190 ? 21.188 -3.902 -0.346 1 90.25 190 ARG A CA 1
ATOM 1508 C C . ARG A 1 190 ? 22.641 -3.475 -0.172 1 90.25 190 ARG A C 1
ATOM 1510 O O . ARG A 1 190 ? 22.922 -2.369 0.297 1 90.25 190 ARG A O 1
ATOM 1517 N N . GLN A 1 191 ? 23.547 -4.258 -0.526 1 90.19 191 GLN A N 1
ATOM 1518 C CA . GLN A 1 191 ? 24.984 -3.986 -0.385 1 90.19 191 GLN A CA 1
ATOM 1519 C C . GLN A 1 191 ? 25.406 -2.838 -1.292 1 90.19 191 GLN A C 1
ATOM 1521 O O . GLN A 1 191 ? 26.359 -2.109 -0.973 1 90.19 191 GLN A O 1
ATOM 1526 N N . ALA A 1 192 ? 24.703 -2.65 -2.35 1 90.06 192 ALA A N 1
ATOM 1527 C CA . ALA A 1 192 ? 25 -1.567 -3.283 1 90.06 192 ALA A CA 1
ATOM 1528 C C . ALA A 1 192 ? 24.359 -0.262 -2.834 1 90.06 192 ALA A C 1
ATOM 1530 O O . ALA A 1 192 ? 24.516 0.775 -3.48 1 90.06 192 ALA A O 1
ATOM 1531 N N . GLY A 1 193 ? 23.609 -0.3 -1.797 1 85.88 193 GLY A N 1
ATOM 1532 C CA . GLY A 1 193 ? 22.953 0.89 -1.269 1 85.88 193 GLY A CA 1
ATOM 1533 C C . GLY A 1 193 ? 21.734 1.308 -2.066 1 85.88 193 GLY A C 1
ATOM 1534 O O . GLY A 1 193 ? 21.359 2.482 -2.066 1 85.88 193 GLY A O 1
ATOM 1535 N N . ARG A 1 194 ? 21.172 0.358 -2.76 1 89.56 194 ARG A N 1
ATOM 1536 C CA . ARG A 1 194 ? 19.984 0.653 -3.551 1 89.56 194 ARG A CA 1
ATOM 1537 C C . ARG A 1 194 ? 18.719 0.386 -2.752 1 89.56 194 ARG A C 1
ATOM 1539 O O . ARG A 1 194 ? 18.719 -0.424 -1.822 1 89.56 194 ARG A O 1
ATOM 1546 N N . GLU A 1 195 ? 17.734 1.103 -3.166 1 91.25 195 GLU A N 1
ATOM 1547 C CA . GLU A 1 195 ? 16.438 0.9 -2.5 1 91.25 195 GLU A CA 1
ATOM 1548 C C . GLU A 1 195 ? 15.812 -0.427 -2.91 1 91.25 195 GLU A C 1
ATOM 1550 O O . GLU A 1 195 ? 15.984 -0.877 -4.047 1 91.25 195 GLU A O 1
ATOM 1555 N N . ARG A 1 196 ? 15.125 -0.99 -1.998 1 92.94 196 ARG A N 1
ATOM 1556 C CA . ARG A 1 196 ? 14.438 -2.26 -2.205 1 92.94 196 ARG A CA 1
ATOM 1557 C C . ARG A 1 196 ? 13.531 -2.199 -3.432 1 92.94 196 ARG A C 1
ATOM 1559 O O . ARG A 1 196 ? 13.469 -3.152 -4.211 1 92.94 196 ARG A O 1
ATOM 1566 N N . GLU A 1 197 ? 12.922 -1.054 -3.594 1 92.44 197 GLU A N 1
ATOM 1567 C CA . GLU A 1 197 ? 11.93 -0.885 -4.648 1 92.44 197 GLU A CA 1
ATOM 1568 C C . GLU A 1 197 ? 12.586 -0.808 -6.023 1 92.44 197 GLU A C 1
ATOM 1570 O O . GLU A 1 197 ? 11.906 -0.912 -7.047 1 92.44 197 GLU A O 1
ATOM 1575 N N . GLU A 1 198 ? 13.82 -0.757 -6.043 1 90.69 198 GLU A N 1
ATOM 1576 C CA . GLU A 1 198 ? 14.539 -0.736 -7.312 1 90.69 198 GLU A CA 1
ATOM 1577 C C . GLU A 1 198 ? 14.695 -2.145 -7.879 1 90.69 198 GLU A C 1
ATOM 1579 O O . GLU A 1 198 ? 15.062 -2.311 -9.047 1 90.69 198 GLU A O 1
ATOM 1584 N N . ILE A 1 199 ? 14.406 -3.117 -7.086 1 93.5 199 ILE A N 1
ATOM 1585 C CA . ILE A 1 199 ? 14.367 -4.488 -7.582 1 93.5 199 ILE A CA 1
ATOM 1586 C C . ILE A 1 199 ? 13.148 -4.684 -8.477 1 93.5 199 ILE A C 1
ATOM 1588 O O . ILE A 1 199 ? 12.016 -4.488 -8.031 1 93.5 199 ILE A O 1
ATOM 1592 N N . LYS A 1 200 ? 13.383 -5.043 -9.703 1 91.25 200 LYS A N 1
ATOM 1593 C CA . LYS A 1 200 ? 12.289 -5.223 -10.664 1 91.25 200 LYS A CA 1
ATOM 1594 C C . LYS A 1 200 ? 12.102 -6.695 -11.008 1 91.25 200 LYS A C 1
ATOM 1596 O O . LYS A 1 200 ? 13.031 -7.492 -10.883 1 91.25 200 LYS A O 1
ATOM 1601 N N . LEU A 1 201 ? 10.914 -7.008 -11.461 1 89.12 201 LEU A N 1
ATOM 1602 C CA . LEU A 1 201 ? 10.609 -8.375 -11.859 1 89.12 201 LEU A CA 1
ATOM 1603 C C . LEU A 1 201 ? 11.516 -8.828 -13 1 89.12 201 LEU A C 1
ATOM 1605 O O . LEU A 1 201 ? 11.938 -9.984 -13.039 1 89.12 201 LEU A O 1
ATOM 1609 N N . ASP A 1 202 ? 11.742 -7.926 -13.906 1 87.06 202 ASP A N 1
ATOM 1610 C CA . ASP A 1 202 ? 12.555 -8.258 -15.078 1 87.06 202 ASP A CA 1
ATOM 1611 C C . ASP A 1 202 ? 13.93 -8.758 -14.664 1 87.06 202 ASP A C 1
ATOM 1613 O O . ASP A 1 202 ? 14.547 -9.555 -15.375 1 87.06 202 ASP A O 1
ATOM 1617 N N . ASN A 1 203 ? 14.367 -8.391 -13.477 1 84.56 203 ASN A N 1
ATOM 1618 C CA . ASN A 1 203 ? 15.664 -8.812 -12.945 1 84.56 203 ASN A CA 1
ATOM 1619 C C . ASN A 1 203 ? 15.617 -10.25 -12.43 1 84.56 203 ASN A C 1
ATOM 1621 O O . ASN A 1 203 ? 16.656 -10.875 -12.234 1 84.56 203 ASN A O 1
ATOM 1625 N N . LEU A 1 204 ? 14.367 -10.703 -12.281 1 92.94 204 LEU A N 1
ATOM 1626 C CA . LEU A 1 204 ? 14.258 -11.914 -11.477 1 92.94 204 LEU A CA 1
ATOM 1627 C C . LEU A 1 204 ? 13.555 -13.023 -12.25 1 92.94 204 LEU A C 1
ATOM 1629 O O . LEU A 1 204 ? 13.82 -14.211 -12.039 1 92.94 204 LEU A O 1
ATOM 1633 N N . GLN A 1 205 ? 12.68 -12.695 -13.117 1 92 205 GLN A N 1
ATOM 1634 C CA . GLN A 1 205 ? 11.711 -13.641 -13.656 1 92 205 GLN A CA 1
ATOM 1635 C C . GLN A 1 205 ? 12.406 -14.812 -14.344 1 92 205 GLN A C 1
ATOM 1637 O O . GLN A 1 205 ? 12.133 -15.977 -14.031 1 92 205 GLN A O 1
ATOM 1642 N N . GLU A 1 206 ? 13.281 -14.539 -15.242 1 92.88 206 GLU A N 1
ATOM 1643 C CA . GLU A 1 206 ? 13.969 -15.602 -15.977 1 92.88 206 GLU A CA 1
ATOM 1644 C C . GLU A 1 206 ? 14.828 -16.453 -15.047 1 92.88 206 GLU A C 1
ATOM 1646 O O . GLU A 1 206 ? 14.867 -17.672 -15.188 1 92.88 206 GLU A O 1
ATOM 1651 N N . ALA A 1 207 ? 15.5 -15.773 -14.188 1 94.75 207 ALA A N 1
ATOM 1652 C CA . ALA A 1 207 ? 16.359 -16.484 -13.25 1 94.75 207 ALA A CA 1
ATOM 1653 C C . ALA A 1 207 ? 15.539 -17.406 -12.344 1 94.75 207 ALA A C 1
ATOM 1655 O O . ALA A 1 207 ? 15.961 -18.516 -12.031 1 94.75 207 ALA A O 1
ATOM 1656 N N . ILE A 1 208 ? 14.414 -16.953 -11.922 1 95.81 208 ILE A N 1
ATOM 1657 C CA . ILE A 1 208 ? 13.539 -17.75 -11.078 1 95.81 208 ILE A CA 1
ATOM 1658 C C . ILE A 1 208 ? 13.031 -18.953 -11.867 1 95.81 208 ILE A C 1
ATOM 1660 O O . ILE A 1 208 ? 13.086 -20.094 -11.391 1 95.81 208 ILE A O 1
ATOM 1664 N N . ALA A 1 209 ? 12.531 -18.703 -13.07 1 95.25 209 ALA A N 1
ATOM 1665 C CA . ALA A 1 209 ? 12.023 -19.781 -13.914 1 95.25 209 ALA A CA 1
ATOM 1666 C C . ALA A 1 209 ? 13.078 -20.875 -14.109 1 95.25 209 ALA A C 1
ATOM 1668 O O . ALA A 1 209 ? 12.773 -22.062 -14 1 95.25 209 ALA A O 1
ATOM 1669 N N . GLN A 1 210 ? 14.297 -20.469 -14.344 1 95.12 210 GLN A N 1
ATOM 1670 C CA . GLN A 1 210 ? 15.391 -21.422 -14.562 1 95.12 210 GLN A CA 1
ATOM 1671 C C . GLN A 1 210 ? 15.703 -22.188 -13.289 1 95.12 210 GLN A C 1
ATOM 1673 O O . GLN A 1 210 ? 15.93 -23.406 -13.328 1 95.12 210 GLN A O 1
ATOM 1678 N N . ALA A 1 211 ? 15.742 -21.469 -12.227 1 94.94 211 ALA A N 1
ATOM 1679 C CA . ALA A 1 211 ? 16.047 -22.094 -10.953 1 94.94 211 ALA A CA 1
ATOM 1680 C C . ALA A 1 211 ? 14.984 -23.141 -10.594 1 94.94 211 ALA A C 1
ATOM 1682 O O . ALA A 1 211 ? 15.312 -24.219 -10.086 1 94.94 211 ALA A O 1
ATOM 1683 N N . VAL A 1 212 ? 13.789 -22.797 -10.852 1 94.06 212 VAL A N 1
ATOM 1684 C CA . VAL A 1 212 ? 12.68 -23.688 -10.539 1 94.06 212 VAL A CA 1
ATOM 1685 C C . VAL A 1 212 ? 12.695 -24.891 -11.492 1 94.06 212 VAL A C 1
ATOM 1687 O O . VAL A 1 212 ? 12.516 -26.031 -11.062 1 94.06 212 VAL A O 1
ATOM 1690 N N . TYR A 1 213 ? 12.914 -24.688 -12.758 1 94.62 213 TYR A N 1
ATOM 1691 C CA . TYR A 1 213 ? 12.961 -25.719 -13.781 1 94.62 213 TYR A CA 1
ATOM 1692 C C . TYR A 1 213 ? 14.062 -26.734 -13.477 1 94.62 213 TYR A C 1
ATOM 1694 O O . TYR A 1 213 ? 13.914 -27.922 -13.742 1 94.62 213 TYR A O 1
ATOM 1702 N N . ASN A 1 214 ? 15.133 -26.266 -12.852 1 94.38 214 ASN A N 1
ATOM 1703 C CA . ASN A 1 214 ? 16.312 -27.094 -12.656 1 94.38 214 ASN A CA 1
ATOM 1704 C C . ASN A 1 214 ? 16.375 -27.672 -11.25 1 94.38 214 ASN A C 1
ATOM 1706 O O . ASN A 1 214 ? 17.266 -28.469 -10.93 1 94.38 214 ASN A O 1
ATOM 1710 N N . ASN A 1 215 ? 15.477 -27.281 -10.438 1 91.44 215 ASN A N 1
ATOM 1711 C CA . ASN A 1 215 ? 15.453 -27.781 -9.062 1 91.44 215 ASN A CA 1
ATOM 1712 C C . ASN A 1 215 ? 14.836 -29.172 -8.977 1 91.44 215 ASN A C 1
ATOM 1714 O O . ASN A 1 215 ? 13.609 -29.312 -9.07 1 91.44 215 ASN A O 1
ATOM 1718 N N . ASN A 1 216 ? 15.578 -30.141 -8.617 1 87.94 216 ASN A N 1
ATOM 1719 C CA . ASN A 1 216 ? 15.172 -31.531 -8.695 1 87.94 216 ASN A CA 1
ATOM 1720 C C . ASN A 1 216 ? 14.258 -31.922 -7.535 1 87.94 216 ASN A C 1
ATOM 1722 O O . ASN A 1 216 ? 13.742 -33.031 -7.48 1 87.94 216 ASN A O 1
ATOM 1726 N N . THR A 1 217 ? 14.062 -31.016 -6.641 1 82.31 217 THR A N 1
ATOM 1727 C CA . THR A 1 217 ? 13.195 -31.297 -5.508 1 82.31 217 THR A CA 1
ATOM 1728 C C . THR A 1 217 ? 11.844 -30.609 -5.672 1 82.31 217 THR A C 1
ATOM 1730 O O . THR A 1 217 ? 10.922 -30.828 -4.883 1 82.31 217 THR A O 1
ATOM 1733 N N . SER A 1 218 ? 11.766 -29.859 -6.734 1 85.56 218 SER A N 1
ATOM 1734 C CA . SER A 1 218 ? 10.539 -29.094 -6.91 1 85.56 218 SER A CA 1
ATOM 1735 C C . SER A 1 218 ? 9.523 -29.844 -7.766 1 85.56 218 SER A C 1
ATOM 1737 O O . SER A 1 218 ? 9.906 -30.641 -8.633 1 85.56 218 SER A O 1
ATOM 1739 N N . GLY A 1 219 ? 8.25 -29.594 -7.504 1 89.31 219 GLY A N 1
ATOM 1740 C CA . GLY A 1 219 ? 7.176 -30.141 -8.32 1 89.31 219 GLY A CA 1
ATOM 1741 C C . GLY A 1 219 ? 7.203 -29.641 -9.75 1 89.31 219 GLY A C 1
ATOM 1742 O O . GLY A 1 219 ? 6.559 -30.219 -10.633 1 89.31 219 GLY A O 1
ATOM 1743 N N . LEU A 1 220 ? 8.031 -28.641 -9.961 1 91.62 220 LEU A N 1
ATOM 1744 C CA . LEU A 1 220 ? 8.094 -28.047 -11.297 1 91.62 220 LEU A CA 1
ATOM 1745 C C . LEU A 1 220 ? 9.414 -28.391 -11.977 1 91.62 220 LEU A C 1
ATOM 1747 O O . LEU A 1 220 ? 9.781 -27.781 -12.984 1 91.62 220 LEU A O 1
ATOM 1751 N N . PHE A 1 221 ? 10.07 -29.406 -11.414 1 92.5 221 PHE A N 1
ATOM 1752 C CA . PHE A 1 221 ? 11.312 -29.875 -12.016 1 92.5 221 PHE A CA 1
ATOM 1753 C C . PHE A 1 221 ? 11.078 -30.375 -13.438 1 92.5 221 PHE A C 1
ATOM 1755 O O . PHE A 1 221 ? 10.242 -31.25 -13.672 1 92.5 221 PHE A O 1
ATOM 1762 N N . LYS A 1 222 ? 11.75 -29.75 -14.391 1 93.38 222 LYS A N 1
ATOM 1763 C CA . LYS A 1 222 ? 11.656 -30.078 -15.812 1 93.38 222 LYS A CA 1
ATOM 1764 C C . LYS A 1 222 ? 10.203 -30.188 -16.25 1 93.38 222 LYS A C 1
ATOM 1766 O O . LYS A 1 222 ? 9.844 -31.062 -17.031 1 93.38 222 LYS A O 1
ATOM 1771 N N . SER A 1 223 ? 9.469 -29.344 -15.742 1 93.62 223 SER A N 1
ATOM 1772 C CA . SER A 1 223 ? 8.031 -29.359 -16.016 1 93.62 223 SER A CA 1
ATOM 1773 C C . SER A 1 223 ? 7.723 -28.797 -17.391 1 93.62 223 SER A C 1
ATOM 1775 O O . SER A 1 223 ? 8.336 -27.828 -17.828 1 93.62 223 SER A O 1
ATOM 1777 N N . ASN A 1 224 ? 6.738 -29.406 -18.062 1 93.81 224 ASN A N 1
ATOM 1778 C CA . ASN A 1 224 ? 6.242 -28.906 -19.344 1 93.81 224 ASN A CA 1
ATOM 1779 C C . ASN A 1 224 ? 5.52 -27.562 -19.188 1 93.81 224 ASN A C 1
ATOM 1781 O O . ASN A 1 224 ? 5.496 -26.75 -20.109 1 93.81 224 ASN A O 1
ATOM 1785 N N . ILE A 1 225 ? 5.004 -27.391 -18.031 1 94.25 225 ILE A N 1
ATOM 1786 C CA . ILE A 1 225 ? 4.281 -26.156 -17.734 1 94.25 225 ILE A CA 1
ATOM 1787 C C . ILE A 1 225 ? 5.227 -24.969 -17.859 1 94.25 225 ILE A C 1
ATOM 1789 O O . ILE A 1 225 ? 4.855 -23.922 -18.422 1 94.25 225 ILE A O 1
ATOM 1793 N N . ILE A 1 226 ? 6.449 -25.125 -17.375 1 94.25 226 ILE A N 1
ATOM 1794 C CA . ILE A 1 226 ? 7.453 -24.062 -17.469 1 94.25 226 ILE A CA 1
ATOM 1795 C C . ILE A 1 226 ? 7.984 -23.984 -18.891 1 94.25 226 ILE A C 1
ATOM 1797 O O . ILE A 1 226 ? 8.102 -22.891 -19.453 1 94.25 226 ILE A O 1
ATOM 1801 N N . GLN A 1 227 ? 8.25 -25.141 -19.516 1 93.25 227 GLN A N 1
ATOM 1802 C CA . GLN A 1 227 ? 8.828 -25.188 -20.859 1 93.25 227 GLN A CA 1
ATOM 1803 C C . GLN A 1 227 ? 7.898 -24.547 -21.891 1 93.25 227 GLN A C 1
ATOM 1805 O O . GLN A 1 227 ? 8.367 -23.875 -22.812 1 93.25 227 GLN A O 1
ATOM 1810 N N . GLN A 1 228 ? 6.621 -24.703 -21.703 1 93.69 228 GLN A N 1
ATOM 1811 C CA . GLN A 1 228 ? 5.637 -24.188 -22.656 1 93.69 228 GLN A CA 1
ATOM 1812 C C . GLN A 1 228 ? 5.18 -22.797 -22.266 1 93.69 228 GLN A C 1
ATOM 1814 O O . GLN A 1 228 ? 4.246 -22.25 -22.859 1 93.69 228 GLN A O 1
ATOM 1819 N N . LYS A 1 229 ? 5.742 -22.203 -21.203 1 92.88 229 LYS A N 1
ATOM 1820 C CA . LYS A 1 229 ? 5.492 -20.828 -20.75 1 92.88 229 LYS A CA 1
ATOM 1821 C C . LYS A 1 229 ? 4.02 -20.625 -20.406 1 92.88 229 LYS A C 1
ATOM 1823 O O . LYS A 1 229 ? 3.402 -19.656 -20.828 1 92.88 229 LYS A O 1
ATOM 1828 N N . LEU A 1 230 ? 3.518 -21.656 -19.656 1 94.69 230 LEU A N 1
ATOM 1829 C CA . LEU A 1 230 ? 2.102 -21.625 -19.312 1 94.69 230 LEU A CA 1
ATOM 1830 C C . LEU A 1 230 ? 1.883 -20.828 -18.016 1 94.69 230 LEU A C 1
ATOM 1832 O O . LEU A 1 230 ? 0.742 -20.562 -17.641 1 94.69 230 LEU A O 1
ATOM 1836 N N . ILE A 1 231 ? 2.955 -20.469 -17.359 1 96.12 231 ILE A N 1
ATOM 1837 C CA . ILE A 1 231 ? 2.867 -19.641 -16.156 1 96.12 231 ILE A CA 1
ATOM 1838 C C . ILE A 1 231 ? 2.779 -18.172 -16.547 1 96.12 231 ILE A C 1
ATOM 1840 O O . ILE A 1 231 ? 3.652 -17.656 -17.25 1 96.12 231 ILE A O 1
ATOM 1844 N N . THR A 1 232 ? 1.736 -17.5 -16.062 1 96.19 232 THR A N 1
ATOM 1845 C CA . THR A 1 232 ? 1.54 -16.109 -16.406 1 96.19 232 THR A CA 1
ATOM 1846 C C . THR A 1 232 ? 2.662 -15.242 -15.828 1 96.19 232 THR A C 1
ATOM 1848 O O . THR A 1 232 ? 3.217 -14.391 -16.516 1 96.19 232 THR A O 1
ATOM 1851 N N . ARG A 1 233 ? 2.934 -15.398 -14.523 1 96.94 233 ARG A N 1
ATOM 1852 C CA . ARG A 1 233 ? 3.996 -14.656 -13.859 1 96.94 233 ARG A CA 1
ATOM 1853 C C . ARG A 1 233 ? 4.648 -15.492 -12.766 1 96.94 233 ARG A C 1
ATOM 1855 O O . ARG A 1 233 ? 3.965 -16.203 -12.023 1 96.94 233 ARG A O 1
ATOM 1862 N N . PHE A 1 234 ? 5.957 -15.461 -12.766 1 97.62 234 PHE A N 1
ATOM 1863 C CA . PHE A 1 234 ? 6.699 -15.875 -11.586 1 97.62 234 PHE A CA 1
ATOM 1864 C C . PHE A 1 234 ? 6.816 -14.727 -10.586 1 97.62 234 PHE A C 1
ATOM 1866 O O . PHE A 1 234 ? 7.539 -13.758 -10.828 1 97.62 234 PHE A O 1
ATOM 1873 N N . VAL A 1 235 ? 6.152 -14.797 -9.484 1 98.38 235 VAL A N 1
ATOM 1874 C CA . VAL A 1 235 ? 6.043 -13.695 -8.531 1 98.38 235 VAL A CA 1
ATOM 1875 C C . VAL A 1 235 ? 7.066 -13.875 -7.414 1 98.38 235 VAL A C 1
ATOM 1877 O O . VAL A 1 235 ? 6.949 -14.789 -6.598 1 98.38 235 VAL A O 1
ATOM 1880 N N . PRO A 1 236 ? 8.031 -13.008 -7.34 1 98.56 236 PRO A N 1
ATOM 1881 C CA . PRO A 1 236 ? 9.039 -13.133 -6.277 1 98.56 236 PRO A CA 1
ATOM 1882 C C . PRO A 1 236 ? 8.586 -12.516 -4.961 1 98.56 236 PRO A C 1
ATOM 1884 O O . PRO A 1 236 ? 7.941 -11.461 -4.957 1 98.56 236 PRO A O 1
ATOM 1887 N N . PHE A 1 237 ? 8.82 -13.18 -3.91 1 98.75 237 PHE A N 1
ATOM 1888 C CA . PHE A 1 237 ? 8.672 -12.656 -2.557 1 98.75 237 PHE A CA 1
ATOM 1889 C C . PHE A 1 237 ? 10.039 -12.398 -1.928 1 98.75 237 PHE A C 1
ATOM 1891 O O . PHE A 1 237 ? 10.82 -13.336 -1.729 1 98.75 237 PHE A O 1
ATOM 1898 N N . LEU A 1 238 ? 10.297 -11.203 -1.603 1 98.19 238 LEU A N 1
ATOM 1899 C CA . LEU A 1 238 ? 11.617 -10.773 -1.153 1 98.19 238 LEU A CA 1
ATOM 1900 C C . LEU A 1 238 ? 11.82 -11.086 0.326 1 98.19 238 LEU A C 1
ATOM 1902 O O . LEU A 1 238 ? 10.852 -11.125 1.093 1 98.19 238 LEU A O 1
ATOM 1906 N N . PRO A 1 239 ? 13.086 -11.336 0.686 1 97.88 239 PRO A N 1
ATOM 1907 C CA . PRO A 1 239 ? 13.336 -11.531 2.115 1 97.88 239 PRO A CA 1
ATOM 1908 C C . PRO A 1 239 ? 12.992 -10.305 2.949 1 97.88 239 PRO A C 1
ATOM 1910 O O . PRO A 1 239 ? 13.047 -9.18 2.447 1 97.88 239 PRO A O 1
ATOM 1913 N N . LEU A 1 240 ? 12.641 -10.547 4.172 1 97.75 240 LEU A N 1
ATOM 1914 C CA . LEU A 1 240 ? 12.094 -9.477 5 1 97.75 240 LEU A CA 1
ATOM 1915 C C . LEU A 1 240 ? 13.156 -8.914 5.934 1 97.75 240 LEU A C 1
ATOM 1917 O O . LEU A 1 240 ? 13.93 -9.672 6.531 1 97.75 240 LEU A O 1
ATOM 1921 N N . SER A 1 241 ? 13.219 -7.621 5.996 1 95.75 241 SER A N 1
ATOM 1922 C CA . SER A 1 241 ? 14.094 -6.934 6.938 1 95.75 241 SER A CA 1
ATOM 1923 C C . SER A 1 241 ? 13.438 -6.809 8.312 1 95.75 241 SER A C 1
ATOM 1925 O O . SER A 1 241 ? 12.273 -7.156 8.477 1 95.75 241 SER A O 1
ATOM 1927 N N . ARG A 1 242 ? 14.195 -6.316 9.258 1 94.44 242 ARG A N 1
ATOM 1928 C CA . ARG A 1 242 ? 13.68 -6.125 10.609 1 94.44 242 ARG A CA 1
ATOM 1929 C C . ARG A 1 242 ? 12.445 -5.23 10.602 1 94.44 242 ARG A C 1
ATOM 1931 O O . ARG A 1 242 ? 11.477 -5.488 11.328 1 94.44 242 ARG A O 1
ATOM 1938 N N . TYR A 1 243 ? 12.492 -4.254 9.805 1 94.44 243 TYR A N 1
ATOM 1939 C CA . TYR A 1 243 ? 11.352 -3.352 9.711 1 94.44 243 TYR A CA 1
ATOM 1940 C C . TYR A 1 243 ? 10.078 -4.113 9.352 1 94.44 243 TYR A C 1
ATOM 1942 O O . TYR A 1 243 ? 9.031 -3.904 9.969 1 94.44 243 TYR A O 1
ATOM 1950 N N . HIS A 1 244 ? 10.141 -4.973 8.391 1 97.19 244 HIS A N 1
ATOM 1951 C CA . HIS A 1 244 ? 8.984 -5.742 7.949 1 97.19 244 HIS A CA 1
ATOM 1952 C C . HIS A 1 244 ? 8.5 -6.695 9.039 1 97.19 244 HIS A C 1
ATOM 1954 O O . HIS A 1 244 ? 7.301 -6.82 9.273 1 97.19 244 HIS A O 1
ATOM 1960 N N . VAL A 1 245 ? 9.461 -7.32 9.695 1 97.25 245 VAL A N 1
ATOM 1961 C CA . VAL A 1 245 ? 9.133 -8.25 10.773 1 97.25 245 VAL A CA 1
ATOM 1962 C C . VAL A 1 245 ? 8.406 -7.504 11.891 1 97.25 245 VAL A C 1
ATOM 1964 O O . VAL A 1 245 ? 7.41 -7.992 12.422 1 97.25 245 VAL A O 1
ATOM 1967 N N . GLU A 1 246 ? 8.883 -6.355 12.195 1 96.56 246 GLU A N 1
ATOM 1968 C CA . GLU A 1 246 ? 8.258 -5.551 13.242 1 96.56 246 GLU A CA 1
ATOM 1969 C C . GLU A 1 246 ? 6.832 -5.164 12.867 1 96.56 246 GLU A C 1
ATOM 1971 O O . GLU A 1 246 ? 5.965 -5.062 13.742 1 96.56 246 GLU A O 1
ATOM 1976 N N . ARG A 1 247 ? 6.609 -4.961 11.656 1 95.81 247 ARG A N 1
ATOM 1977 C CA . ARG A 1 247 ? 5.246 -4.699 11.203 1 95.81 247 ARG A CA 1
ATOM 1978 C C . ARG A 1 247 ? 4.359 -5.926 11.398 1 95.81 247 ARG A C 1
ATOM 1980 O O . ARG A 1 247 ? 3.188 -5.801 11.758 1 95.81 247 ARG A O 1
ATOM 1987 N N . CYS A 1 248 ? 4.902 -7.078 11.086 1 97.75 248 CYS A N 1
ATOM 1988 C CA . CYS A 1 248 ? 4.168 -8.312 11.336 1 97.75 248 CYS A CA 1
ATOM 1989 C C . CYS A 1 248 ? 3.812 -8.438 12.812 1 97.75 248 CYS A C 1
ATOM 1991 O O . CYS A 1 248 ? 2.689 -8.812 13.156 1 97.75 248 CYS A O 1
ATOM 1993 N N . VAL A 1 249 ? 4.773 -8.109 13.664 1 97.62 249 VAL A N 1
ATOM 1994 C CA . VAL A 1 249 ? 4.566 -8.188 15.109 1 97.62 249 VAL A CA 1
ATOM 1995 C C . VAL A 1 249 ? 3.459 -7.219 15.523 1 97.62 249 VAL A C 1
ATOM 1997 O O . VAL A 1 249 ? 2.529 -7.598 16.234 1 97.62 249 VAL A O 1
ATOM 2000 N N . HIS A 1 250 ? 3.617 -6.031 15.047 1 96.12 250 HIS A N 1
ATOM 2001 C CA . HIS A 1 250 ? 2.631 -5.012 15.383 1 96.12 250 HIS A CA 1
ATOM 2002 C C . HIS A 1 250 ? 1.229 -5.438 14.961 1 96.12 250 HIS A C 1
ATOM 2004 O O . HIS A 1 250 ? 0.273 -5.297 15.727 1 96.12 250 HIS A O 1
ATOM 2010 N N . SER A 1 251 ? 1.107 -5.926 13.789 1 94.88 251 SER A N 1
ATOM 2011 C CA . SER A 1 251 ? -0.18 -6.375 13.273 1 94.88 251 SER A CA 1
ATOM 2012 C C . SER A 1 251 ? -0.767 -7.488 14.133 1 94.88 251 SER A C 1
ATOM 2014 O O . SER A 1 251 ? -1.96 -7.477 14.438 1 94.88 251 SER A O 1
ATOM 2016 N N . GLN A 1 252 ? 0.06 -8.406 14.5 1 95.38 252 GLN A N 1
ATOM 2017 C CA . GLN A 1 252 ? -0.402 -9.523 15.32 1 95.38 252 GLN A CA 1
ATOM 2018 C C . GLN A 1 252 ? -0.826 -9.047 16.703 1 95.38 252 GLN A C 1
ATOM 2020 O O . GLN A 1 252 ? -1.823 -9.523 17.25 1 95.38 252 GLN A O 1
ATOM 2025 N N . LEU A 1 253 ? -0.071 -8.133 17.219 1 95.75 253 LEU A N 1
ATOM 2026 C CA . LEU A 1 253 ? -0.404 -7.59 18.531 1 95.75 253 LEU A CA 1
ATOM 2027 C C . LEU A 1 253 ? -1.744 -6.863 18.484 1 95.75 253 LEU A C 1
ATOM 2029 O O . LEU A 1 253 ? -2.551 -6.988 19.406 1 95.75 253 LEU A O 1
ATOM 2033 N N . CYS A 1 254 ? -1.927 -6.125 17.438 1 92.5 254 CYS A N 1
ATOM 2034 C CA . CYS A 1 254 ? -3.191 -5.41 17.312 1 92.5 254 CYS A CA 1
ATOM 2035 C C . CYS A 1 254 ? -4.359 -6.383 17.219 1 92.5 254 CYS A C 1
ATOM 2037 O O . CYS A 1 254 ? -5.438 -6.121 17.75 1 92.5 254 CYS A O 1
ATOM 2039 N N . GLN A 1 255 ? -4.18 -7.488 16.578 1 91.81 255 GLN A N 1
ATOM 2040 C CA . GLN A 1 255 ? -5.211 -8.516 16.469 1 91.81 255 GLN A CA 1
ATOM 2041 C C . GLN A 1 255 ? -5.523 -9.109 17.844 1 91.81 255 GLN A C 1
ATOM 2043 O O . GLN A 1 255 ? -6.652 -9.547 18.094 1 91.81 255 GLN A O 1
ATOM 2048 N N . ARG A 1 256 ? -4.594 -8.977 18.703 1 91.62 256 ARG A N 1
ATOM 2049 C CA . ARG A 1 256 ? -4.754 -9.539 20.047 1 91.62 256 ARG A CA 1
ATOM 2050 C C . ARG A 1 256 ? -5.195 -8.461 21.031 1 91.62 256 ARG A C 1
ATOM 2052 O O . ARG A 1 256 ? -5.258 -8.711 22.234 1 91.62 256 ARG A O 1
ATOM 2059 N N . GLY A 1 257 ? -5.375 -7.273 20.562 1 89.81 257 GLY A N 1
ATOM 2060 C CA . GLY A 1 257 ? -5.863 -6.191 21.391 1 89.81 257 GLY A CA 1
ATOM 2061 C C . GLY A 1 257 ? -4.754 -5.418 22.078 1 89.81 257 GLY A C 1
ATOM 2062 O O . GLY A 1 257 ? -5.008 -4.633 22.984 1 89.81 257 GLY A O 1
ATOM 2063 N N . SER A 1 258 ? -3.531 -5.668 21.734 1 91.44 258 SER A N 1
ATOM 2064 C CA . SER A 1 258 ? -2.379 -4.996 22.328 1 91.44 258 SER A CA 1
ATOM 2065 C C . SER A 1 258 ? -1.644 -4.145 21.297 1 91.44 258 SER A C 1
ATOM 2067 O O . SER A 1 258 ? -0.428 -4.27 21.141 1 91.44 258 SER A O 1
ATOM 2069 N N . CYS A 1 259 ? -2.277 -3.174 20.734 1 89.5 259 CYS A N 1
ATOM 2070 C CA . CYS A 1 259 ? -1.747 -2.41 19.609 1 89.5 259 CYS A CA 1
ATOM 2071 C C . CYS A 1 259 ? -0.72 -1.388 20.078 1 89.5 259 CYS A C 1
ATOM 2073 O O . CYS A 1 259 ? 0.084 -0.898 19.281 1 89.5 259 CYS A O 1
ATOM 2075 N N . SER A 1 260 ? -0.676 -1.097 21.359 1 89.25 260 SER A N 1
ATOM 2076 C CA . SER A 1 260 ? 0.165 -0.013 21.859 1 89.25 260 SER A CA 1
ATOM 2077 C C . SER A 1 260 ? 1.491 -0.544 22.391 1 89.25 260 SER A C 1
ATOM 2079 O O . SER A 1 260 ? 2.33 0.227 22.859 1 89.25 260 SER A O 1
ATOM 2081 N N . ARG A 1 261 ? 1.726 -1.818 22.266 1 92.25 261 ARG A N 1
ATOM 2082 C CA . ARG A 1 261 ? 2.893 -2.438 22.875 1 92.25 261 ARG A CA 1
ATOM 2083 C C . ARG A 1 261 ? 4.105 -2.365 21.953 1 92.25 261 ARG A C 1
ATOM 2085 O O . ARG A 1 261 ? 4.641 -3.396 21.547 1 92.25 261 ARG A O 1
ATOM 2092 N N . ASN A 1 262 ? 4.68 -1.233 21.812 1 91.56 262 ASN A N 1
ATOM 2093 C CA . ASN A 1 262 ? 5.863 -1.006 21 1 91.56 262 ASN A CA 1
ATOM 2094 C C . ASN A 1 262 ? 7.098 -1.671 21.594 1 91.56 262 ASN A C 1
ATOM 2096 O O . ASN A 1 262 ? 8.023 -2.043 20.875 1 91.56 262 ASN A O 1
ATOM 2100 N N . ASP A 1 263 ? 7.043 -1.789 22.844 1 94.75 263 ASP A N 1
ATOM 2101 C CA . ASP A 1 263 ? 8.156 -2.459 23.516 1 94.75 263 ASP A CA 1
ATOM 2102 C C . ASP A 1 263 ? 8.273 -3.91 23.062 1 94.75 263 ASP A C 1
ATOM 2104 O O . ASP A 1 263 ? 9.383 -4.402 22.828 1 94.75 263 ASP A O 1
ATOM 2108 N N . VAL A 1 264 ? 7.113 -4.551 22.922 1 95.88 264 VAL A N 1
ATOM 2109 C CA . VAL A 1 264 ? 7.098 -5.934 22.469 1 95.88 264 VAL A CA 1
ATOM 2110 C C . VAL A 1 264 ? 7.523 -5.996 21 1 95.88 264 VAL A C 1
ATOM 2112 O O . VAL A 1 264 ? 8.25 -6.902 20.594 1 95.88 264 VAL A O 1
ATOM 2115 N N . VAL A 1 265 ? 7.113 -5.059 20.203 1 96.25 265 VAL A N 1
ATOM 2116 C CA . VAL A 1 265 ? 7.477 -5.004 18.797 1 96.25 265 VAL A CA 1
ATOM 2117 C C . VAL A 1 265 ? 9 -4.945 18.656 1 96.25 265 VAL A C 1
ATOM 2119 O O . VAL A 1 265 ? 9.586 -5.727 17.891 1 96.25 265 VAL A O 1
ATOM 2122 N N . GLU A 1 266 ? 9.602 -4.094 19.453 1 94.62 266 GLU A N 1
ATOM 2123 C CA . GLU A 1 266 ? 11.047 -3.908 19.375 1 94.62 266 GLU A CA 1
ATOM 2124 C C . GLU A 1 266 ? 11.789 -5.133 19.922 1 94.62 266 GLU A C 1
ATOM 2126 O O . GLU A 1 266 ? 12.812 -5.539 19.359 1 94.62 266 GLU A O 1
ATOM 2131 N N . ALA A 1 267 ? 11.273 -5.688 20.938 1 96.31 267 ALA A N 1
ATOM 2132 C CA . ALA A 1 267 ? 11.914 -6.852 21.547 1 96.31 267 ALA A CA 1
ATOM 2133 C C . ALA A 1 267 ? 11.906 -8.039 20.594 1 96.31 267 ALA A C 1
ATOM 2135 O O . ALA A 1 267 ? 12.93 -8.695 20.391 1 96.31 267 ALA A O 1
ATOM 2136 N N . VAL A 1 268 ? 10.789 -8.281 19.969 1 96.38 268 VAL A N 1
ATOM 2137 C CA . VAL A 1 268 ? 10.664 -9.406 19.047 1 96.38 268 VAL A CA 1
ATOM 2138 C C . VAL A 1 268 ? 11.523 -9.156 17.812 1 96.38 268 VAL A C 1
ATOM 2140 O O . VAL A 1 268 ? 12.258 -10.047 17.375 1 96.38 268 VAL A O 1
ATOM 2143 N N . GLY A 1 269 ? 11.43 -7.949 17.266 1 95.31 269 GLY A N 1
ATOM 2144 C CA . GLY A 1 269 ? 12.25 -7.613 16.109 1 95.31 269 GLY A CA 1
ATOM 2145 C C . GLY A 1 269 ? 13.727 -7.828 16.359 1 95.31 269 GLY A C 1
ATOM 2146 O O . GLY A 1 269 ? 14.445 -8.305 15.469 1 95.31 269 GLY A O 1
ATOM 2147 N N . GLY A 1 270 ? 14.156 -7.523 17.531 1 93.81 270 GLY A N 1
ATOM 2148 C CA . GLY A 1 270 ? 15.562 -7.656 17.875 1 93.81 270 GLY A CA 1
ATOM 2149 C C . GLY A 1 270 ? 15.977 -9.094 18.156 1 93.81 270 GLY A C 1
ATOM 2150 O O . GLY A 1 270 ? 17.141 -9.453 17.969 1 93.81 270 GLY A O 1
ATOM 2151 N N . ASP A 1 271 ? 15.031 -9.891 18.516 1 93.88 271 ASP A N 1
ATOM 2152 C CA . ASP A 1 271 ? 15.336 -11.25 18.953 1 93.88 271 ASP A CA 1
ATOM 2153 C C . ASP A 1 271 ? 15.305 -12.227 17.781 1 93.88 271 ASP A C 1
ATOM 2155 O O . ASP A 1 271 ? 15.727 -13.375 17.922 1 93.88 271 ASP A O 1
ATOM 2159 N N . MET A 1 272 ? 14.852 -11.789 16.688 1 94.06 272 MET A N 1
ATOM 2160 C CA . MET A 1 272 ? 14.797 -12.656 15.516 1 94.06 272 MET A CA 1
ATOM 2161 C C . MET A 1 272 ? 16.203 -12.961 14.992 1 94.06 272 MET A C 1
ATOM 2163 O O . MET A 1 272 ? 17.141 -12.234 15.297 1 94.06 272 MET A O 1
ATOM 2167 N N . ASN A 1 273 ? 16.297 -14.078 14.273 1 94.25 273 ASN A N 1
ATOM 2168 C CA . ASN A 1 273 ? 17.547 -14.406 13.602 1 94.25 273 ASN A CA 1
ATOM 2169 C C . ASN A 1 273 ? 17.625 -13.773 12.219 1 94.25 273 ASN A C 1
ATOM 2171 O O . ASN A 1 273 ? 16.719 -13.938 11.406 1 94.25 273 ASN A O 1
ATOM 2175 N N . TYR A 1 274 ? 18.688 -13.047 12.047 1 94.19 274 TYR A N 1
ATOM 2176 C CA . TYR A 1 274 ? 18.875 -12.359 10.773 1 94.19 274 TYR A CA 1
ATOM 2177 C C . TYR A 1 274 ? 20.078 -12.914 10.023 1 94.19 274 TYR A C 1
ATOM 2179 O O . TYR A 1 274 ? 21.031 -13.383 10.633 1 94.19 274 TYR A O 1
ATOM 2187 N N . THR A 1 275 ? 19.984 -12.93 8.734 1 89.94 275 THR A N 1
ATOM 2188 C CA . THR A 1 275 ? 21.047 -13.367 7.84 1 89.94 275 THR A CA 1
ATOM 2189 C C . THR A 1 275 ? 21.344 -12.305 6.789 1 89.94 275 THR A C 1
ATOM 2191 O O . THR A 1 275 ? 20.453 -11.539 6.402 1 89.94 275 THR A O 1
ATOM 2194 N N . PRO A 1 276 ? 22.562 -12.156 6.246 1 85.62 276 PRO A N 1
ATOM 2195 C CA . PRO A 1 276 ? 23.75 -12.805 6.777 1 85.62 276 PRO A CA 1
ATOM 2196 C C . PRO A 1 276 ? 24.156 -12.273 8.148 1 85.62 276 PRO A C 1
ATOM 2198 O O . PRO A 1 276 ? 23.641 -11.25 8.594 1 85.62 276 PRO A O 1
ATOM 2201 N N . ALA A 1 277 ? 25 -13.07 8.711 1 76.56 277 ALA A N 1
ATOM 2202 C CA . ALA A 1 277 ? 25.422 -12.703 10.062 1 76.56 277 ALA A CA 1
ATOM 2203 C C . ALA A 1 277 ? 26.016 -11.289 10.078 1 76.56 277 ALA A C 1
ATOM 2205 O O . ALA A 1 277 ? 25.719 -10.508 10.984 1 76.56 277 ALA A O 1
ATOM 2206 N N . LYS A 1 278 ? 26.797 -11.094 9.008 1 77.81 278 LYS A N 1
ATOM 2207 C CA . LYS A 1 278 ? 27.312 -9.734 8.867 1 77.81 278 LYS A CA 1
ATOM 2208 C C . LYS A 1 278 ? 26.266 -8.812 8.242 1 77.81 278 LYS A C 1
ATOM 2210 O O . LYS A 1 278 ? 25.719 -9.109 7.18 1 77.81 278 LYS A O 1
ATOM 2215 N N . GLY A 1 279 ? 25.781 -7.816 8.969 1 78.69 279 GLY A N 1
ATOM 2216 C CA . GLY A 1 279 ? 24.828 -6.84 8.453 1 78.69 279 GLY A CA 1
ATOM 2217 C C . GLY A 1 279 ? 23.422 -7.027 9 1 78.69 279 GLY A C 1
ATOM 2218 O O . GLY A 1 279 ? 22.703 -6.051 9.227 1 78.69 279 GLY A O 1
ATOM 2219 N N . LYS A 1 280 ? 23.094 -8.453 9.148 1 86.19 280 LYS A N 1
ATOM 2220 C CA . LYS A 1 280 ? 21.797 -8.766 9.727 1 86.19 280 LYS A CA 1
ATOM 2221 C C . LYS A 1 280 ? 20.656 -8.141 8.906 1 86.19 280 LYS A C 1
ATOM 2223 O O . LYS A 1 280 ? 19.781 -7.477 9.461 1 86.19 280 LYS A O 1
ATOM 2228 N N . TYR A 1 281 ? 20.672 -8.477 7.656 1 90.56 281 TYR A N 1
ATOM 2229 C CA . TYR A 1 281 ? 19.812 -7.734 6.734 1 90.56 281 TYR A CA 1
ATOM 2230 C C . TYR A 1 281 ? 18.406 -8.297 6.734 1 90.56 281 TYR A C 1
ATOM 2232 O O . TYR A 1 281 ? 17.422 -7.535 6.785 1 90.56 281 TYR A O 1
ATOM 2240 N N . PHE A 1 282 ? 18.359 -9.641 6.746 1 96.12 282 PHE A N 1
ATOM 2241 C CA . PHE A 1 282 ? 17.047 -10.227 6.504 1 96.12 282 PHE A CA 1
ATOM 2242 C C . PHE A 1 282 ? 16.734 -11.297 7.551 1 96.12 282 PHE A C 1
ATOM 2244 O O . PHE A 1 282 ? 17.641 -12.023 7.984 1 96.12 282 PHE A O 1
ATOM 2251 N N . SER A 1 283 ? 15.477 -11.383 7.898 1 96.5 283 SER A N 1
ATOM 2252 C CA . SER A 1 283 ? 15.016 -12.422 8.82 1 96.5 283 SER A CA 1
ATOM 2253 C C . SER A 1 283 ? 15.086 -13.805 8.18 1 96.5 283 SER A C 1
ATOM 2255 O O . SER A 1 283 ? 14.656 -13.992 7.043 1 96.5 283 SER A O 1
ATOM 2257 N N . SER A 1 284 ? 15.508 -14.805 8.922 1 95.12 284 SER A N 1
ATOM 2258 C CA . SER A 1 284 ? 15.664 -16.172 8.422 1 95.12 284 SER A CA 1
ATOM 2259 C C . SER A 1 284 ? 14.312 -16.859 8.281 1 95.12 284 SER A C 1
ATOM 2261 O O . SER A 1 284 ? 14.172 -17.797 7.484 1 95.12 284 SER A O 1
ATOM 2263 N N . THR A 1 285 ? 13.367 -16.359 9.008 1 95.81 285 THR A N 1
ATOM 2264 C CA . THR A 1 285 ? 12.086 -17.047 9 1 95.81 285 THR A CA 1
ATOM 2265 C C . THR A 1 285 ? 10.961 -16.094 8.625 1 95.81 285 THR A C 1
ATOM 2267 O O . THR A 1 285 ? 9.781 -16.391 8.836 1 95.81 285 THR A O 1
ATOM 2270 N N . GLY A 1 286 ? 11.328 -14.922 8.172 1 96.88 286 GLY A N 1
ATOM 2271 C CA . GLY A 1 286 ? 10.305 -13.93 7.883 1 96.88 286 GLY A CA 1
ATOM 2272 C C . GLY A 1 286 ? 9.359 -13.688 9.047 1 96.88 286 GLY A C 1
ATOM 2273 O O . GLY A 1 286 ? 9.805 -13.492 10.18 1 96.88 286 GLY A O 1
ATOM 2274 N N . CYS A 1 287 ? 8.094 -13.758 8.789 1 97.69 287 CYS A N 1
ATOM 2275 C CA . CYS A 1 287 ? 7.094 -13.484 9.812 1 97.69 287 CYS A CA 1
ATOM 2276 C C . CYS A 1 287 ? 6.574 -14.789 10.422 1 97.69 287 CYS A C 1
ATOM 2278 O O . CYS A 1 287 ? 5.703 -14.766 11.289 1 97.69 287 CYS A O 1
ATOM 2280 N N . LYS A 1 288 ? 7.062 -15.891 10.008 1 95.88 288 LYS A N 1
ATOM 2281 C CA . LYS A 1 288 ? 6.496 -17.188 10.344 1 95.88 288 LYS A CA 1
ATOM 2282 C C . LYS A 1 288 ? 6.562 -17.453 11.852 1 95.88 288 LYS A C 1
ATOM 2284 O O . LYS A 1 288 ? 5.637 -18.016 12.43 1 95.88 288 LYS A O 1
ATOM 2289 N N . THR A 1 289 ? 7.613 -17.062 12.508 1 95.38 289 THR A N 1
ATOM 2290 C CA . THR A 1 289 ? 7.816 -17.406 13.914 1 95.38 289 THR A CA 1
ATOM 2291 C C . THR A 1 289 ? 7.379 -16.25 14.812 1 95.38 289 THR A C 1
ATOM 2293 O O . THR A 1 289 ? 7.516 -16.312 16.031 1 95.38 289 THR A O 1
ATOM 2296 N N . VAL A 1 290 ? 6.852 -15.195 14.25 1 96 290 VAL A N 1
ATOM 2297 C CA . VAL A 1 290 ? 6.484 -13.984 14.969 1 96 290 VAL A CA 1
ATOM 2298 C C . VAL A 1 290 ? 5.445 -14.312 16.047 1 96 290 VAL A C 1
ATOM 2300 O O . VAL A 1 290 ? 5.594 -13.914 17.203 1 96 290 VAL A O 1
ATOM 2303 N N . PRO A 1 291 ? 4.414 -15.133 15.75 1 93.94 291 PRO A N 1
ATOM 2304 C CA . PRO A 1 291 ? 3.42 -15.43 16.781 1 93.94 291 PRO A CA 1
ATOM 2305 C C . PRO A 1 291 ? 4.027 -16.125 18 1 93.94 291 PRO A C 1
ATOM 2307 O O . PRO A 1 291 ? 3.705 -15.766 19.141 1 93.94 291 PRO A O 1
ATOM 2310 N N . ALA A 1 292 ? 4.91 -17.062 17.734 1 93.75 292 ALA A N 1
ATOM 2311 C CA . ALA A 1 292 ? 5.555 -17.781 18.828 1 93.75 292 ALA A CA 1
ATOM 2312 C C . ALA A 1 292 ? 6.438 -16.844 19.656 1 93.75 292 ALA A C 1
ATOM 2314 O O . ALA A 1 292 ? 6.469 -16.922 20.875 1 93.75 292 ALA A O 1
ATOM 2315 N N . LYS A 1 293 ? 7.141 -15.961 19.062 1 94.25 293 LYS A N 1
ATOM 2316 C CA . LYS A 1 293 ? 8.047 -15.039 19.734 1 94.25 293 LYS A CA 1
ATOM 2317 C C . LYS A 1 293 ? 7.281 -14.031 20.578 1 94.25 293 LYS A C 1
ATOM 2319 O O . LYS A 1 293 ? 7.742 -13.641 21.656 1 94.25 293 LYS A O 1
ATOM 2324 N N . ILE A 1 294 ? 6.148 -13.594 20.062 1 94.12 294 ILE A N 1
ATOM 2325 C CA . ILE A 1 294 ? 5.324 -12.641 20.812 1 94.12 294 ILE A CA 1
ATOM 2326 C C . ILE A 1 294 ? 4.938 -13.25 22.156 1 94.12 294 ILE A C 1
ATOM 2328 O O . ILE A 1 294 ? 4.945 -12.562 23.188 1 94.12 294 ILE A O 1
ATOM 2332 N N . ASN A 1 295 ? 4.602 -14.555 22.188 1 91.56 295 ASN A N 1
ATOM 2333 C CA . ASN A 1 295 ? 4.191 -15.234 23.422 1 91.56 295 ASN A CA 1
ATOM 2334 C C . ASN A 1 295 ? 5.301 -15.219 24.469 1 91.56 295 ASN A C 1
ATOM 2336 O O . ASN A 1 295 ? 5.027 -15.258 25.672 1 91.56 295 ASN A O 1
ATOM 2340 N N . PHE A 1 296 ? 6.512 -15.086 24.047 1 88.88 296 PHE A N 1
ATOM 2341 C CA . PHE A 1 296 ? 7.641 -15.055 24.969 1 88.88 296 PHE A CA 1
ATOM 2342 C C . PHE A 1 296 ? 7.746 -13.688 25.641 1 88.88 296 PHE A C 1
ATOM 2344 O O . PHE A 1 296 ? 8.32 -13.57 26.719 1 88.88 296 PHE A O 1
ATOM 2351 N N . PHE A 1 297 ? 7.246 -12.633 25.016 1 86.31 297 PHE A N 1
ATOM 2352 C CA . PHE A 1 297 ? 7.441 -11.281 25.531 1 86.31 297 PHE A CA 1
ATOM 2353 C C . PHE A 1 297 ? 6.152 -10.734 26.141 1 86.31 297 PHE A C 1
ATOM 2355 O O . PHE A 1 297 ? 6.145 -9.648 26.719 1 86.31 297 PHE A O 1
ATOM 2362 N N . LEU A 1 298 ? 5.004 -11.359 25.844 1 79.94 298 LEU A N 1
ATOM 2363 C CA . LEU A 1 298 ? 3.771 -10.969 26.516 1 79.94 298 LEU A CA 1
ATOM 2364 C C . LEU A 1 298 ? 3.639 -11.68 27.859 1 79.94 298 LEU A C 1
ATOM 2366 O O . LEU A 1 298 ? 4.074 -12.82 28 1 79.94 298 LEU A O 1
ATOM 2370 N N . MET B 1 1 ? -49 13.445 19.109 1 26.23 1 MET B N 1
ATOM 2371 C CA . MET B 1 1 ? -47.781 14.078 18.562 1 26.23 1 MET B CA 1
ATOM 2372 C C . MET B 1 1 ? -46.844 13.039 18.016 1 26.23 1 MET B C 1
ATOM 2374 O O . MET B 1 1 ? -46.156 12.328 18.766 1 26.23 1 MET B O 1
ATOM 2378 N N . LEU B 1 2 ? -47.219 12.281 16.969 1 31.22 2 LEU B N 1
ATOM 2379 C CA . LEU B 1 2 ? -46.531 11.18 16.312 1 31.22 2 LEU B CA 1
ATOM 2380 C C . LEU B 1 2 ? -45.156 11.633 15.805 1 31.22 2 LEU B C 1
ATOM 2382 O O . LEU B 1 2 ? -45.062 12.461 14.891 1 31.22 2 LEU B O 1
ATOM 2386 N N . SER B 1 3 ? -44.219 12.016 16.641 1 36.25 3 SER B N 1
ATOM 2387 C CA . SER B 1 3 ? -42.812 12.289 16.375 1 36.25 3 SER B CA 1
ATOM 2388 C C . SER B 1 3 ? -42.219 11.25 15.438 1 36.25 3 SER B C 1
ATOM 2390 O O . SER B 1 3 ? -42.188 10.062 15.758 1 36.25 3 SER B O 1
ATOM 2392 N N . GLY B 1 4 ? -42.594 11.312 14.156 1 36.12 4 GLY B N 1
ATOM 2393 C CA . GLY B 1 4 ? -42.219 10.422 13.07 1 36.12 4 GLY B CA 1
ATOM 2394 C C . GLY B 1 4 ? -40.75 10.078 13.055 1 36.12 4 GLY B C 1
ATOM 2395 O O . GLY B 1 4 ? -39.906 10.969 13.055 1 36.12 4 GLY B O 1
ATOM 2396 N N . ASN B 1 5 ? -40.312 9.047 13.695 1 38.78 5 ASN B N 1
ATOM 2397 C CA . ASN B 1 5 ? -39.094 8.297 13.602 1 38.78 5 ASN B CA 1
ATOM 2398 C C . ASN B 1 5 ? -38.625 8.109 12.156 1 38.78 5 ASN B C 1
ATOM 2400 O O . ASN B 1 5 ? -38.938 7.09 11.531 1 38.78 5 ASN B O 1
ATOM 2404 N N . CYS B 1 6 ? -38.812 9.094 11.281 1 39.72 6 CYS B N 1
ATOM 2405 C CA . CYS B 1 6 ? -38.312 8.93 9.922 1 39.72 6 CYS B CA 1
ATOM 2406 C C . CYS B 1 6 ? -36.844 8.453 9.914 1 39.72 6 CYS B C 1
ATOM 2408 O O . CYS B 1 6 ? -36.031 8.992 10.648 1 39.72 6 CYS B O 1
ATOM 2410 N N . SER B 1 7 ? -36.562 7.328 9.375 1 47.06 7 SER B N 1
ATOM 2411 C CA . SER B 1 7 ? -35.281 6.68 9.234 1 47.06 7 SER B CA 1
ATOM 2412 C C . SER B 1 7 ? -34.219 7.66 8.75 1 47.06 7 SER B C 1
ATOM 2414 O O . SER B 1 7 ? -34.5 8.547 7.941 1 47.06 7 SER B O 1
ATOM 2416 N N . PRO B 1 8 ? -33.125 7.836 9.461 1 49.94 8 PRO B N 1
ATOM 2417 C CA . PRO B 1 8 ? -32.031 8.719 9.031 1 49.94 8 PRO B CA 1
ATOM 2418 C C . PRO B 1 8 ? -31.844 8.727 7.52 1 49.94 8 PRO B C 1
ATOM 2420 O O . PRO B 1 8 ? -31.531 9.766 6.938 1 49.94 8 PRO B O 1
ATOM 2423 N N . LYS B 1 9 ? -32 7.742 6.867 1 54.44 9 LYS B N 1
ATOM 2424 C CA . LYS B 1 9 ? -31.828 7.684 5.422 1 54.44 9 LYS B CA 1
ATOM 2425 C C . LYS B 1 9 ? -32.906 8.5 4.703 1 54.44 9 LYS B C 1
ATOM 2427 O O . LYS B 1 9 ? -32.625 9.156 3.699 1 54.44 9 LYS B O 1
ATOM 2432 N N . LEU B 1 10 ? -34.031 8.375 5.059 1 54.56 10 LEU B N 1
ATOM 2433 C CA . LEU B 1 10 ? -35.125 9.125 4.441 1 54.56 10 LEU B CA 1
ATOM 2434 C C . LEU B 1 10 ? -34.938 10.625 4.613 1 54.56 10 LEU B C 1
ATOM 2436 O O . LEU B 1 10 ? -35.188 11.398 3.695 1 54.56 10 LEU B O 1
ATOM 2440 N N . TYR B 1 11 ? -34.5 11.031 5.82 1 49.5 11 TYR B N 1
ATOM 2441 C CA . TYR B 1 11 ? -34.219 12.43 6.113 1 49.5 11 TYR B CA 1
ATOM 2442 C C . TYR B 1 11 ? -33.125 12.969 5.191 1 49.5 11 TYR B C 1
ATOM 2444 O O . TYR B 1 11 ? -33.156 14.133 4.793 1 49.5 11 TYR B O 1
ATOM 2452 N N . CYS B 1 12 ? -32.125 12.195 4.852 1 64.31 12 CYS B N 1
ATOM 2453 C CA . CYS B 1 12 ? -31.031 12.648 4.008 1 64.31 12 CYS B CA 1
ATOM 2454 C C . CYS B 1 12 ? -31.484 12.812 2.561 1 64.31 12 CYS B C 1
ATOM 2456 O O . CYS B 1 12 ? -30.828 13.508 1.775 1 64.31 12 CYS B O 1
ATOM 2458 N N . THR B 1 13 ? -32.438 12.195 2.018 1 56.41 13 THR B N 1
ATOM 2459 C CA . THR B 1 13 ? -32.938 12.398 0.659 1 56.41 13 THR B CA 1
ATOM 2460 C C . THR B 1 13 ? -33.344 13.852 0.445 1 56.41 13 THR B C 1
ATOM 2462 O O . THR B 1 13 ? -33.281 14.359 -0.676 1 56.41 13 THR B O 1
ATOM 2465 N N . ILE B 1 14 ? -33.656 14.547 1.519 1 54.69 14 ILE B N 1
ATOM 2466 C CA . ILE B 1 14 ? -34.219 15.883 1.322 1 54.69 14 ILE B CA 1
ATOM 2467 C C . ILE B 1 14 ? -33.25 16.938 1.88 1 54.69 14 ILE B C 1
ATOM 2469 O O . ILE B 1 14 ? -33.188 18.047 1.369 1 54.69 14 ILE B O 1
ATOM 2473 N N . SER B 1 15 ? -32.406 16.609 2.93 1 55.44 15 SER B N 1
ATOM 2474 C CA . SER B 1 15 ? -31.641 17.641 3.623 1 55.44 15 SER B CA 1
ATOM 2475 C C . SER B 1 15 ? -30.141 17.453 3.381 1 55.44 15 SER B C 1
ATOM 2477 O O . SER B 1 15 ? -29.625 16.328 3.469 1 55.44 15 SER B O 1
ATOM 2479 N N . ASP B 1 16 ? -29.453 18.453 2.668 1 63.47 16 ASP B N 1
ATOM 2480 C CA . ASP B 1 16 ? -28.016 18.531 2.533 1 63.47 16 ASP B CA 1
ATOM 2481 C C . ASP B 1 16 ? -27.344 18.797 3.883 1 63.47 16 ASP B C 1
ATOM 2483 O O . ASP B 1 16 ? -26.844 19.891 4.125 1 63.47 16 ASP B O 1
ATOM 2487 N N . SER B 1 17 ? -27.547 17.953 4.816 1 82.31 17 SER B N 1
ATOM 2488 C CA . SER B 1 17 ? -27 18.141 6.152 1 82.31 17 SER B CA 1
ATOM 2489 C C . SER B 1 17 ? -25.625 17.5 6.289 1 82.31 17 SER B C 1
ATOM 2491 O O . SER B 1 17 ? -25.25 16.656 5.473 1 82.31 17 SER B O 1
ATOM 2493 N N . CYS B 1 18 ? -24.812 18.062 7.086 1 86.31 18 CYS B N 1
ATOM 2494 C CA . CYS B 1 18 ? -23.484 17.578 7.41 1 86.31 18 CYS B CA 1
ATOM 2495 C C . CYS B 1 18 ? -23.484 16.078 7.664 1 86.31 18 CYS B C 1
ATOM 2497 O O . CYS B 1 18 ? -22.688 15.344 7.082 1 86.31 18 CYS B O 1
ATOM 2499 N N . ASP B 1 19 ? -24.516 15.625 8.297 1 83.88 19 ASP B N 1
ATOM 2500 C CA . ASP B 1 19 ? -24.594 14.219 8.664 1 83.88 19 ASP B CA 1
ATOM 2501 C C . ASP B 1 19 ? -24.891 13.344 7.449 1 83.88 19 ASP B C 1
ATOM 2503 O O . ASP B 1 19 ? -24.438 12.195 7.379 1 83.88 19 ASP B O 1
ATOM 2507 N N . CYS B 1 20 ? -25.594 13.969 6.566 1 86 20 CYS B N 1
ATOM 2508 C CA . CYS B 1 20 ? -25.953 13.203 5.379 1 86 20 CYS B CA 1
ATOM 2509 C C . CYS B 1 20 ? -24.766 13.094 4.418 1 86 20 CYS B C 1
ATOM 2511 O O . CYS B 1 20 ? -24.641 12.102 3.707 1 86 20 CYS B O 1
ATOM 2513 N N . ASP B 1 21 ? -23.906 14.094 4.441 1 90.88 21 ASP B N 1
ATOM 2514 C CA . ASP B 1 21 ? -22.812 14.109 3.49 1 90.88 21 ASP B CA 1
ATOM 2515 C C . ASP B 1 21 ? -21.562 13.469 4.086 1 90.88 21 ASP B C 1
ATOM 2517 O O . ASP B 1 21 ? -20.641 13.086 3.357 1 90.88 21 ASP B O 1
ATOM 2521 N N . PHE B 1 22 ? -21.453 13.43 5.387 1 91.94 22 PHE B N 1
ATOM 2522 C CA . PHE B 1 22 ? -20.312 12.812 6.059 1 91.94 22 PHE B CA 1
ATOM 2523 C C . PHE B 1 22 ? -20.422 11.289 5.996 1 91.94 22 PHE B C 1
ATOM 2525 O O . PHE B 1 22 ? -21.094 10.672 6.82 1 91.94 22 PHE B O 1
ATOM 2532 N N . LYS B 1 23 ? -19.75 10.719 5.059 1 92.12 23 LYS B N 1
ATOM 2533 C CA . LYS B 1 23 ? -19.75 9.281 4.801 1 92.12 23 LYS B CA 1
ATOM 2534 C C . LYS B 1 23 ? -18.328 8.734 4.773 1 92.12 23 LYS B C 1
ATOM 2536 O O . LYS B 1 23 ? -17.859 8.266 3.734 1 92.12 23 LYS B O 1
ATOM 2541 N N . PRO B 1 24 ? -17.719 8.727 5.957 1 94.69 24 PRO B N 1
ATOM 2542 C CA . PRO B 1 24 ? -16.312 8.305 5.988 1 94.69 24 PRO B CA 1
ATOM 2543 C C . PRO B 1 24 ? -16.141 6.84 5.594 1 94.69 24 PRO B C 1
ATOM 2545 O O . PRO B 1 24 ? -16.875 5.973 6.07 1 94.69 24 PRO B O 1
ATOM 2548 N N . ASN B 1 25 ? -15.242 6.648 4.68 1 95.06 25 ASN B N 1
ATOM 2549 C CA . ASN B 1 25 ? -14.82 5.312 4.262 1 95.06 25 ASN B CA 1
ATOM 2550 C C . ASN B 1 25 ? -13.32 5.113 4.461 1 95.06 25 ASN B C 1
ATOM 2552 O O . ASN B 1 25 ? -12.531 5.367 3.551 1 95.06 25 ASN B O 1
ATOM 2556 N N . ILE B 1 26 ? -12.953 4.602 5.574 1 95.19 26 ILE B N 1
ATOM 2557 C CA . ILE B 1 26 ? -11.555 4.488 5.977 1 95.19 26 ILE B CA 1
ATOM 2558 C C . ILE B 1 26 ? -10.852 3.453 5.102 1 95.19 26 ILE B C 1
ATOM 2560 O O . ILE B 1 26 ? -9.688 3.631 4.738 1 95.19 26 ILE B O 1
ATOM 2564 N N . ARG B 1 27 ? -11.516 2.404 4.793 1 95.19 27 ARG B N 1
ATOM 2565 C CA . ARG B 1 27 ? -10.898 1.367 3.973 1 95.19 27 ARG B CA 1
ATOM 2566 C C . ARG B 1 27 ? -10.547 1.901 2.59 1 95.19 27 ARG B C 1
ATOM 2568 O O . ARG B 1 27 ? -9.453 1.632 2.074 1 95.19 27 ARG B O 1
ATOM 2575 N N . ASP B 1 28 ? -11.492 2.639 2.008 1 96.31 28 ASP B N 1
ATOM 2576 C CA . ASP B 1 28 ? -11.211 3.225 0.702 1 96.31 28 ASP B CA 1
ATOM 2577 C C . ASP B 1 28 ? -10.086 4.254 0.792 1 96.31 28 ASP B C 1
ATOM 2579 O O . ASP B 1 28 ? -9.289 4.398 -0.139 1 96.31 28 ASP B O 1
ATOM 2583 N N . LEU B 1 29 ? -10.07 4.98 1.884 1 97.56 29 LEU B N 1
ATOM 2584 C CA . LEU B 1 29 ? -8.969 5.918 2.104 1 97.56 29 LEU B CA 1
ATOM 2585 C C . LEU B 1 29 ? -7.637 5.184 2.186 1 97.56 29 LEU B C 1
ATOM 2587 O O . LEU B 1 29 ? -6.668 5.57 1.53 1 97.56 29 LEU B O 1
ATO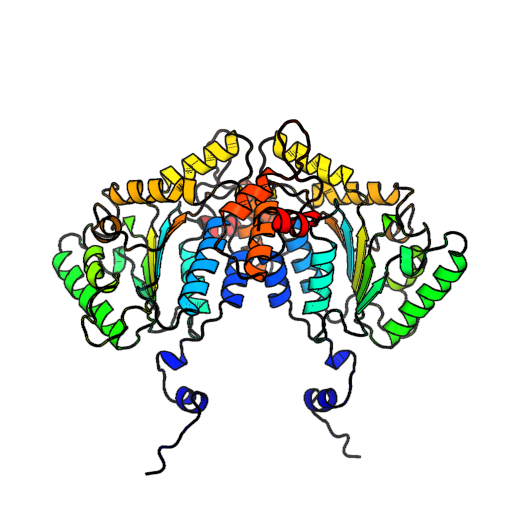M 2591 N N . GLU B 1 30 ? -7.641 4.137 2.945 1 97.56 30 GLU B N 1
ATOM 2592 C CA . GLU B 1 30 ? -6.426 3.342 3.088 1 97.56 30 GLU B CA 1
ATOM 2593 C C . GLU B 1 30 ? -6.004 2.738 1.752 1 97.56 30 GLU B C 1
ATOM 2595 O O . GLU B 1 30 ? -4.82 2.764 1.4 1 97.56 30 GLU B O 1
ATOM 2600 N N . TRP B 1 31 ? -6.957 2.213 1.04 1 97.5 31 TRP B N 1
ATOM 2601 C CA . TRP B 1 31 ? -6.66 1.688 -0.287 1 97.5 31 TRP B CA 1
ATOM 2602 C C . TRP B 1 31 ? -6 2.752 -1.16 1 97.5 31 TRP B C 1
ATOM 2604 O O . TRP B 1 31 ? -4.977 2.496 -1.798 1 97.5 31 TRP B O 1
ATOM 2614 N N . ASP B 1 32 ? -6.57 3.91 -1.171 1 97.44 32 ASP B N 1
ATOM 2615 C CA . ASP B 1 32 ? -6.07 5.016 -1.981 1 97.44 32 ASP B CA 1
ATOM 2616 C C . ASP B 1 32 ? -4.668 5.426 -1.547 1 97.44 32 ASP B C 1
ATOM 2618 O O . ASP B 1 32 ? -3.779 5.605 -2.385 1 97.44 32 ASP B O 1
ATOM 2622 N N . LEU B 1 33 ? -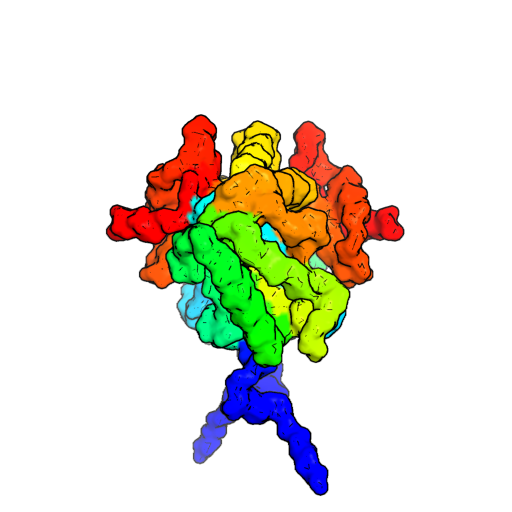4.426 5.512 -0.234 1 98.19 33 LEU B N 1
ATOM 2623 C CA . LEU B 1 33 ? -3.137 5.902 0.324 1 98.19 33 LEU B CA 1
ATOM 2624 C C . LEU B 1 33 ? -2.053 4.902 -0.062 1 98.19 33 LEU B C 1
ATOM 2626 O O . LEU B 1 33 ? -1.002 5.289 -0.581 1 98.19 33 LEU B O 1
ATOM 2630 N N . TYR B 1 34 ? -2.334 3.668 0.094 1 97 34 TYR B N 1
ATOM 2631 C CA . TYR B 1 34 ? -1.301 2.65 -0.067 1 97 34 TYR B CA 1
ATOM 2632 C C . TYR B 1 34 ? -1.082 2.322 -1.539 1 97 34 TYR B C 1
ATOM 2634 O O . TYR B 1 34 ? 0.034 1.996 -1.95 1 97 34 TYR B O 1
ATOM 2642 N N . LYS B 1 35 ? -2.08 2.451 -2.328 1 96 35 LYS B N 1
ATOM 2643 C CA . LYS B 1 35 ? -1.968 2.086 -3.738 1 96 35 LYS B CA 1
ATOM 2644 C C . LYS B 1 35 ? -1.438 3.254 -4.566 1 96 35 LYS B C 1
ATOM 2646 O O . LYS B 1 35 ? -0.668 3.053 -5.508 1 96 35 LYS B O 1
ATOM 2651 N N . ASN B 1 36 ? -1.816 4.496 -4.172 1 96.44 36 ASN B N 1
ATOM 2652 C CA . ASN B 1 36 ? -1.646 5.574 -5.141 1 96.44 36 ASN B CA 1
ATOM 2653 C C . ASN B 1 36 ? -0.683 6.641 -4.629 1 96.44 36 ASN B C 1
ATOM 2655 O O . ASN B 1 36 ? -0.362 7.59 -5.348 1 96.44 36 ASN B O 1
ATOM 2659 N N . VAL B 1 37 ? -0.245 6.543 -3.42 1 97.94 37 VAL B N 1
ATOM 2660 C CA . VAL B 1 37 ? 0.786 7.438 -2.906 1 97.94 37 VAL B CA 1
ATOM 2661 C C . VAL B 1 37 ? 2.121 6.699 -2.83 1 97.94 37 VAL B C 1
ATOM 2663 O O . VAL B 1 37 ? 2.264 5.738 -2.07 1 97.94 37 VAL B O 1
ATOM 2666 N N . TYR B 1 38 ? 3.145 7.215 -3.506 1 97.44 38 TYR B N 1
ATOM 2667 C CA . TYR B 1 38 ? 4.359 6.434 -3.695 1 97.44 38 TYR B CA 1
ATOM 2668 C C . TYR B 1 38 ? 5.488 6.961 -2.818 1 97.44 38 TYR B C 1
ATOM 2670 O O . TYR B 1 38 ? 5.68 8.172 -2.703 1 97.44 38 TYR B O 1
ATOM 2678 N N . GLY B 1 39 ? 6.188 6.047 -2.215 1 96.81 39 GLY B N 1
ATOM 2679 C CA . GLY B 1 39 ? 7.395 6.371 -1.471 1 96.81 39 GLY B CA 1
ATOM 2680 C C . GLY B 1 39 ? 7.113 7.035 -0.137 1 96.81 39 GLY B C 1
ATOM 2681 O O . GLY B 1 39 ? 7.988 7.688 0.435 1 96.81 39 GLY B O 1
ATOM 2682 N N . GLN B 1 40 ? 5.828 6.906 0.293 1 97.94 40 GLN B N 1
ATOM 2683 C CA . GLN B 1 40 ? 5.449 7.645 1.492 1 97.94 40 GLN B CA 1
ATOM 2684 C C . GLN B 1 40 ? 4.879 6.711 2.555 1 97.94 40 GLN B C 1
ATOM 2686 O O . GLN B 1 40 ? 3.789 6.953 3.082 1 97.94 40 GLN B O 1
ATOM 2691 N N . HIS B 1 41 ? 5.711 5.703 2.92 1 96.06 41 HIS B N 1
ATOM 2692 C CA . HIS B 1 41 ? 5.238 4.711 3.877 1 96.06 41 HIS B CA 1
ATOM 2693 C C . HIS B 1 41 ? 4.887 5.355 5.215 1 96.06 41 HIS B C 1
ATOM 2695 O O . HIS B 1 41 ? 3.898 4.98 5.848 1 96.06 41 HIS B O 1
ATOM 2701 N N . LEU B 1 42 ? 5.625 6.414 5.625 1 96.94 42 LEU B N 1
ATOM 2702 C CA . LEU B 1 42 ? 5.332 7.094 6.883 1 96.94 42 LEU B CA 1
ATOM 2703 C C . LEU B 1 42 ? 3.994 7.82 6.812 1 96.94 42 LEU B C 1
ATOM 2705 O O . LEU B 1 42 ? 3.139 7.641 7.684 1 96.94 42 LEU B O 1
ATOM 2709 N N . ALA B 1 43 ? 3.865 8.609 5.762 1 98.44 43 ALA B N 1
ATOM 2710 C CA . ALA B 1 43 ? 2.619 9.352 5.602 1 98.44 43 ALA B CA 1
ATOM 2711 C C . ALA B 1 43 ? 1.425 8.406 5.512 1 98.44 43 ALA B C 1
ATOM 2713 O O . ALA B 1 43 ? 0.378 8.656 6.113 1 98.44 43 ALA B O 1
ATOM 2714 N N . GLN B 1 44 ? 1.606 7.309 4.754 1 97.94 44 GLN B N 1
ATOM 2715 C CA . GLN B 1 44 ? 0.545 6.32 4.59 1 97.94 44 GLN B CA 1
ATOM 2716 C C . GLN B 1 44 ? 0.105 5.754 5.938 1 97.94 44 GLN B C 1
ATOM 2718 O O . GLN B 1 44 ? -1.086 5.75 6.254 1 97.94 44 GLN B O 1
ATOM 2723 N N . ASP B 1 45 ? 1.034 5.379 6.723 1 95.38 45 ASP B N 1
ATOM 2724 C CA . ASP B 1 45 ? 0.747 4.742 8.008 1 95.38 45 ASP B CA 1
ATOM 2725 C C . ASP B 1 45 ? 0.173 5.746 9 1 95.38 45 ASP B C 1
ATOM 2727 O O . ASP B 1 45 ? -0.824 5.465 9.672 1 95.38 45 ASP B O 1
ATOM 2731 N N . ILE B 1 46 ? 0.78 6.895 9.086 1 96.88 46 ILE B N 1
ATOM 2732 C CA . ILE B 1 46 ? 0.385 7.891 10.078 1 96.88 46 ILE B CA 1
ATOM 2733 C C . ILE B 1 46 ? -1.035 8.367 9.781 1 96.88 46 ILE B C 1
ATOM 2735 O O . ILE B 1 46 ? -1.882 8.398 10.68 1 96.88 46 ILE B O 1
ATOM 2739 N N . VAL B 1 47 ? -1.28 8.711 8.531 1 98.19 47 VAL B N 1
ATOM 2740 C CA . VAL B 1 47 ? -2.594 9.227 8.156 1 98.19 47 VAL B CA 1
ATOM 2741 C C . VAL B 1 47 ? -3.65 8.141 8.359 1 98.19 47 VAL B C 1
ATOM 2743 O O . VAL B 1 47 ? -4.711 8.398 8.93 1 98.19 47 VAL B O 1
ATOM 2746 N N . SER B 1 48 ? -3.338 6.945 7.859 1 96.62 48 SER B N 1
ATOM 2747 C CA . SER B 1 48 ? -4.27 5.836 8.039 1 96.62 48 SER B CA 1
ATOM 2748 C C . SER B 1 48 ? -4.602 5.621 9.508 1 96.62 48 SER B C 1
ATOM 2750 O O . SER B 1 48 ? -5.773 5.527 9.883 1 96.62 48 SER B O 1
ATOM 2752 N N . GLU B 1 49 ? -3.641 5.594 10.352 1 94 49 GLU B N 1
ATOM 2753 C CA . GLU B 1 49 ? -3.816 5.293 11.766 1 94 49 GLU B CA 1
ATOM 2754 C C . GLU B 1 49 ? -4.527 6.43 12.492 1 94 49 GLU B C 1
ATOM 2756 O O . GLU B 1 49 ? -5.492 6.203 13.227 1 94 49 GLU B O 1
ATOM 2761 N N . GLU B 1 50 ? -4.078 7.664 12.281 1 96.69 50 GLU B N 1
ATOM 2762 C CA . GLU B 1 50 ? -4.621 8.812 13.008 1 96.69 50 GLU B CA 1
ATOM 2763 C C . GLU B 1 50 ? -6.059 9.094 12.586 1 96.69 50 GLU B C 1
ATOM 2765 O O . GLU B 1 50 ? -6.914 9.383 13.43 1 96.69 50 GLU B O 1
ATOM 2770 N N . VAL B 1 51 ? -6.305 9.016 11.312 1 97.62 51 VAL B N 1
ATOM 2771 C CA . VAL B 1 51 ? -7.656 9.273 10.828 1 97.62 51 VAL B CA 1
ATOM 2772 C C . VAL B 1 51 ? -8.586 8.148 11.273 1 97.62 51 VAL B C 1
ATOM 2774 O O . VAL B 1 51 ? -9.703 8.406 11.742 1 97.62 51 VAL B O 1
ATOM 2777 N N . GLY B 1 52 ? -8.125 6.941 11.164 1 95.5 52 GLY B N 1
ATOM 2778 C CA . GLY B 1 52 ? -8.914 5.816 11.641 1 95.5 52 GLY B CA 1
ATOM 2779 C C . GLY B 1 52 ? -9.273 5.918 13.109 1 95.5 52 GLY B C 1
ATOM 2780 O O . GLY B 1 52 ? -10.438 5.762 13.477 1 95.5 52 GLY B O 1
ATOM 2781 N N . ARG B 1 53 ? -8.312 6.156 13.93 1 93.5 53 ARG B N 1
ATOM 2782 C CA . ARG B 1 53 ? -8.523 6.293 15.367 1 93.5 53 ARG B CA 1
ATOM 2783 C C . ARG B 1 53 ? -9.477 7.445 15.672 1 93.5 53 ARG B C 1
ATOM 2785 O O . ARG B 1 53 ? -10.375 7.309 16.5 1 93.5 53 ARG B O 1
ATOM 2792 N N . PHE B 1 54 ? -9.266 8.531 15.016 1 96.06 54 PHE B N 1
ATOM 2793 C CA . PHE B 1 54 ? -10.07 9.727 15.242 1 96.06 54 PHE B CA 1
ATOM 2794 C C . PHE B 1 54 ? -11.531 9.469 14.898 1 96.06 54 PHE B C 1
ATOM 2796 O O . PHE B 1 54 ? -12.43 9.836 15.664 1 96.06 54 PHE B O 1
ATOM 2803 N N . LEU B 1 55 ? -11.797 8.812 13.781 1 94.44 55 LEU B N 1
ATOM 2804 C CA . LEU B 1 55 ? -13.156 8.57 13.305 1 94.44 55 LEU B CA 1
ATOM 2805 C C . LEU B 1 55 ? -13.859 7.531 14.18 1 94.44 55 LEU B C 1
ATOM 2807 O O . LEU B 1 55 ? -15.086 7.547 14.297 1 94.44 55 LEU B O 1
ATOM 2811 N N . HIS B 1 56 ? -13.102 6.684 14.766 1 92.12 56 HIS B N 1
ATOM 2812 C CA . HIS B 1 56 ? -13.68 5.652 15.617 1 92.12 56 HIS B CA 1
ATOM 2813 C C . HIS B 1 56 ? -14.031 6.207 16.984 1 92.12 56 HIS B C 1
ATOM 2815 O O . HIS B 1 56 ? -14.82 5.609 17.719 1 92.12 56 HIS B O 1
ATOM 2821 N N . ASN B 1 57 ? -13.375 7.293 17.297 1 91.75 57 ASN B N 1
ATOM 2822 C CA . ASN B 1 57 ? -13.656 7.941 18.578 1 91.75 57 ASN B CA 1
ATOM 2823 C C . ASN B 1 57 ? -14.883 8.836 18.484 1 91.75 57 ASN B C 1
ATOM 2825 O O . ASN B 1 57 ? -14.828 9.922 17.906 1 91.75 57 ASN B O 1
ATOM 2829 N N . LYS B 1 58 ? -15.914 8.477 19.141 1 88.5 58 LYS B N 1
ATOM 2830 C CA . LYS B 1 58 ? -17.172 9.203 19.078 1 88.5 58 LYS B CA 1
ATOM 2831 C C . LYS B 1 58 ? -17.094 10.523 19.844 1 88.5 58 LYS B C 1
ATOM 2833 O O . LYS B 1 58 ? -17.844 11.453 19.578 1 88.5 58 LYS B O 1
ATOM 2838 N N . SER B 1 59 ? -16.203 10.586 20.797 1 88.5 59 SER B N 1
ATOM 2839 C CA . SER B 1 59 ? -16.047 11.789 21.609 1 88.5 59 SER B CA 1
ATOM 2840 C C . SER B 1 59 ? -14.586 12.164 21.781 1 88.5 59 SER B C 1
ATOM 2842 O O . SER B 1 59 ? -14.055 12.133 22.891 1 88.5 59 SER B O 1
ATOM 2844 N N . PRO B 1 60 ? -14 12.594 20.688 1 91.62 60 PRO B N 1
ATOM 2845 C CA . PRO B 1 60 ? -12.594 12.984 20.812 1 91.62 60 PRO B CA 1
ATOM 2846 C C . PRO B 1 60 ? -12.398 14.188 21.734 1 91.62 60 PRO B C 1
ATOM 2848 O O . PRO B 1 60 ? -13.281 15.039 21.844 1 91.62 60 PRO B O 1
ATOM 2851 N N . SER B 1 61 ? -11.289 14.336 22.375 1 89.38 61 SER B N 1
ATOM 2852 C CA . SER B 1 61 ? -10.977 15.406 23.328 1 89.38 61 SER B CA 1
ATOM 2853 C C . SER B 1 61 ? -10.414 16.625 22.609 1 89.38 61 SER B C 1
ATOM 2855 O O . SER B 1 61 ? -10.383 17.719 23.172 1 89.38 61 SER B O 1
ATOM 2857 N N . GLN B 1 62 ? -9.984 16.406 21.391 1 92.69 62 GLN B N 1
ATOM 2858 C CA . GLN B 1 62 ? -9.453 17.469 20.547 1 92.69 62 GLN B CA 1
ATOM 2859 C C . GLN B 1 62 ? -9.648 17.125 19.062 1 92.69 62 GLN B C 1
ATOM 2861 O O . GLN B 1 62 ? -9.836 15.969 18.703 1 92.69 62 GLN B O 1
ATOM 2866 N N . PRO B 1 63 ? -9.602 18.156 18.266 1 95.31 63 PRO B N 1
ATOM 2867 C CA . PRO B 1 63 ? -9.656 17.875 16.828 1 95.31 63 PRO B CA 1
ATOM 2868 C C . PRO B 1 63 ? -8.414 17.141 16.312 1 95.31 63 PRO B C 1
ATOM 2870 O O . PRO B 1 63 ? -7.398 17.078 17.016 1 95.31 63 PRO B O 1
ATOM 2873 N N . LEU B 1 64 ? -8.516 16.5 15.242 1 97.19 64 LEU B N 1
ATOM 2874 C CA . LEU B 1 64 ? -7.359 15.914 14.586 1 97.19 64 LEU B CA 1
ATOM 2875 C C . LEU B 1 64 ? -6.586 16.969 13.797 1 97.19 64 LEU B C 1
ATOM 2877 O O . LEU B 1 64 ? -7.121 17.578 12.867 1 97.19 64 LEU B O 1
ATOM 2881 N N . VAL B 1 65 ? -5.402 17.234 14.18 1 97.81 65 VAL B N 1
ATOM 2882 C CA . VAL B 1 65 ? -4.57 18.25 13.531 1 97.81 65 VAL B CA 1
ATOM 2883 C C . VAL B 1 65 ? -3.318 17.594 12.953 1 97.81 65 VAL B C 1
ATOM 2885 O O . VAL B 1 65 ? -2.426 17.172 13.695 1 97.81 65 VAL B O 1
ATOM 2888 N N . LEU B 1 66 ? -3.254 17.516 11.656 1 98.44 66 LEU B N 1
ATOM 2889 C CA . LEU B 1 66 ? -2.096 16.953 10.969 1 98.44 66 LEU B CA 1
ATOM 2890 C C . LEU B 1 66 ? -1.329 18.031 10.211 1 98.44 66 LEU B C 1
ATOM 2892 O O . LEU B 1 66 ? -1.934 18.906 9.594 1 98.44 66 LEU B O 1
ATOM 2896 N N . SER B 1 67 ? -0.05 17.984 10.305 1 98 67 SER B N 1
ATOM 2897 C CA . SER B 1 67 ? 0.82 18.906 9.57 1 98 67 SER B CA 1
ATOM 2898 C C . SER B 1 67 ? 1.73 18.141 8.609 1 98 67 SER B C 1
ATOM 2900 O O . SER B 1 67 ? 2.596 17.375 9.047 1 98 67 SER B O 1
ATOM 2902 N N . PHE B 1 68 ? 1.511 18.344 7.336 1 98.62 68 PHE B N 1
ATOM 2903 C CA . PHE B 1 68 ? 2.277 17.672 6.293 1 98.62 68 PHE B CA 1
ATOM 2904 C C . PHE B 1 68 ? 3.508 18.484 5.91 1 98.62 68 PHE B C 1
ATOM 2906 O O . PHE B 1 68 ? 3.398 19.672 5.598 1 98.62 68 PHE B O 1
ATOM 2913 N N . HIS B 1 69 ? 4.602 17.812 5.852 1 98 69 HIS B N 1
ATOM 2914 C CA . HIS B 1 69 ? 5.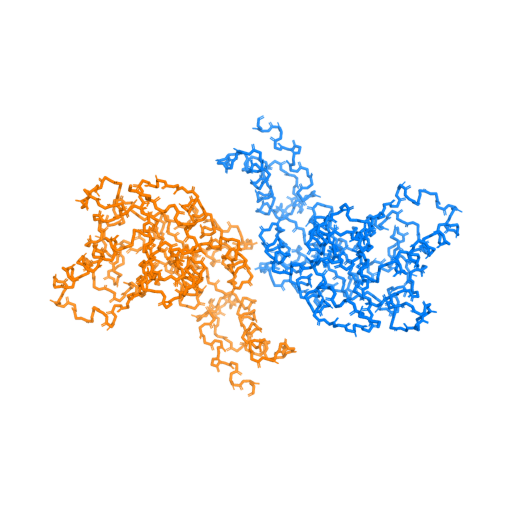852 18.516 5.559 1 98 69 HIS B CA 1
ATOM 2915 C C . HIS B 1 69 ? 6.699 17.719 4.566 1 98 69 HIS B C 1
ATOM 2917 O O . HIS B 1 69 ? 6.758 16.484 4.637 1 98 69 HIS B O 1
ATOM 2923 N N . GLY B 1 70 ? 7.383 18.391 3.666 1 97.56 70 GLY B N 1
ATOM 2924 C CA . GLY B 1 70 ? 8.234 17.781 2.65 1 97.56 70 GLY B CA 1
ATOM 2925 C C . GLY B 1 70 ? 8.398 18.656 1.417 1 97.56 70 GLY B C 1
ATOM 2926 O O . GLY B 1 70 ? 7.758 19.703 1.301 1 97.56 70 GLY B O 1
ATOM 2927 N N . SER B 1 71 ? 9.211 18.203 0.526 1 97.25 71 SER B N 1
ATOM 2928 C CA . SER B 1 71 ? 9.492 18.953 -0.7 1 97.25 71 SER B CA 1
ATOM 2929 C C . SER B 1 71 ? 8.273 18.969 -1.616 1 97.25 71 SER B C 1
ATOM 2931 O O . SER B 1 71 ? 7.316 18.219 -1.411 1 97.25 71 SER B O 1
ATOM 2933 N N . SER B 1 72 ? 8.367 19.875 -2.547 1 95.31 72 SER B N 1
ATOM 2934 C CA . SER B 1 72 ? 7.285 19.969 -3.527 1 95.31 72 SER B CA 1
ATOM 2935 C C . SER B 1 72 ? 7.164 18.672 -4.336 1 95.31 72 SER B C 1
ATOM 2937 O O . SER B 1 72 ? 8.172 18.047 -4.668 1 95.31 72 SER B O 1
ATOM 2939 N N . GLY B 1 73 ? 5.949 18.25 -4.613 1 97.12 73 GLY B N 1
ATOM 2940 C CA . GLY B 1 73 ? 5.711 17.125 -5.504 1 97.12 73 GLY B CA 1
ATOM 2941 C C . GLY B 1 73 ? 5.797 15.789 -4.801 1 97.12 73 GLY B C 1
ATOM 2942 O O . GLY B 1 73 ? 5.875 14.742 -5.453 1 97.12 73 GLY B O 1
ATOM 2943 N N . THR B 1 74 ? 5.773 15.742 -3.48 1 98.44 74 THR B N 1
ATOM 2944 C CA . THR B 1 74 ? 5.969 14.484 -2.762 1 98.44 74 THR B CA 1
ATOM 2945 C C . THR B 1 74 ? 4.629 13.867 -2.369 1 98.44 74 THR B C 1
ATOM 2947 O O . THR B 1 74 ? 4.582 12.781 -1.798 1 98.44 74 THR B O 1
ATOM 2950 N N . GLY B 1 75 ? 3.527 14.562 -2.59 1 98.38 75 GLY B N 1
ATOM 2951 C CA . GLY B 1 75 ? 2.227 13.93 -2.408 1 98.38 75 GLY B CA 1
ATOM 2952 C C . GLY B 1 75 ? 1.407 14.57 -1.302 1 98.38 75 GLY B C 1
ATOM 2953 O O . GLY B 1 75 ? 0.319 14.094 -0.975 1 98.38 75 GLY B O 1
ATOM 2954 N N . LYS B 1 76 ? 1.784 15.68 -0.69 1 98.69 76 LYS B N 1
ATOM 2955 C CA . LYS B 1 76 ? 1.091 16.312 0.429 1 98.69 76 LYS B CA 1
ATOM 2956 C C . LYS B 1 76 ? -0.322 16.734 0.034 1 98.69 76 LYS B C 1
ATOM 2958 O O . LYS B 1 76 ? -1.297 16.328 0.668 1 98.69 76 LYS B O 1
ATOM 2963 N N . THR B 1 77 ? -0.372 17.516 -1.027 1 97.38 77 THR B N 1
ATOM 2964 C CA . THR B 1 77 ? -1.666 18 -1.503 1 97.38 77 THR B CA 1
ATOM 2965 C C . THR B 1 77 ? -2.535 16.828 -1.968 1 97.38 77 THR B C 1
ATOM 2967 O O . THR B 1 77 ? -3.752 16.828 -1.767 1 97.38 77 THR B O 1
ATOM 2970 N N . LEU B 1 78 ? -1.888 15.836 -2.576 1 97.88 78 LEU B N 1
ATOM 2971 C CA . LEU B 1 78 ? -2.605 14.648 -3.021 1 97.88 78 LEU B CA 1
ATOM 2972 C C . LEU B 1 78 ? -3.291 13.961 -1.848 1 97.88 78 LEU B C 1
ATOM 2974 O O . LEU B 1 78 ? -4.484 13.648 -1.914 1 97.88 78 LEU B O 1
ATOM 2978 N N . VAL B 1 79 ? -2.547 13.703 -0.798 1 98.62 79 VAL B N 1
ATOM 2979 C CA . VAL B 1 79 ? -3.064 13.008 0.373 1 98.62 79 VAL B CA 1
ATOM 2980 C C . VAL B 1 79 ? -4.176 13.828 1.018 1 98.62 79 VAL B C 1
ATOM 2982 O O . VAL B 1 79 ? -5.184 13.281 1.466 1 98.62 79 VAL B O 1
ATOM 2985 N N . SER B 1 80 ? -4.027 15.133 1.079 1 98 80 SER B N 1
ATOM 2986 C CA . SER B 1 80 ? -5.078 15.984 1.63 1 98 80 SER B CA 1
ATOM 2987 C C . SER B 1 80 ? -6.375 15.852 0.836 1 98 80 SER B C 1
ATOM 2989 O O . SER B 1 80 ? -7.461 15.805 1.415 1 98 80 SER B O 1
ATOM 2991 N N . SER B 1 81 ? -6.254 15.797 -0.472 1 97.38 81 SER B N 1
ATOM 2992 C CA . SER B 1 81 ? -7.434 15.625 -1.314 1 97.38 81 SER B CA 1
ATOM 2993 C C . SER B 1 81 ? -8.07 14.258 -1.096 1 97.38 81 SER B C 1
ATOM 2995 O O . SER B 1 81 ? -9.297 14.117 -1.15 1 97.38 81 SER B O 1
ATOM 2997 N N . MET B 1 82 ? -7.215 13.258 -0.933 1 97.69 82 MET B N 1
ATOM 2998 C CA . MET B 1 82 ? -7.734 11.922 -0.655 1 97.69 82 MET B CA 1
ATOM 2999 C C . MET B 1 82 ? -8.57 11.922 0.618 1 97.69 82 MET B C 1
ATOM 3001 O O . MET B 1 82 ? -9.609 11.258 0.681 1 97.69 82 MET B O 1
ATOM 3005 N N . LEU B 1 83 ? -8.141 12.68 1.623 1 96.81 83 LEU B N 1
ATOM 3006 C CA . LEU B 1 83 ? -8.898 12.766 2.867 1 96.81 83 LEU B CA 1
ATOM 3007 C C . LEU B 1 83 ? -10.281 13.359 2.617 1 96.81 83 LEU B C 1
ATOM 3009 O O . LEU B 1 83 ? -11.297 12.773 3.014 1 96.81 83 LEU B O 1
ATOM 3013 N N . GLY B 1 84 ? -10.359 14.453 1.921 1 95.56 84 GLY B N 1
ATOM 3014 C CA . GLY B 1 84 ? -11.641 15.055 1.601 1 95.56 84 GLY B CA 1
ATOM 3015 C C . GLY B 1 84 ? -12.555 14.125 0.816 1 95.56 84 GLY B C 1
ATOM 3016 O O . GLY B 1 84 ? -13.742 14.023 1.114 1 95.56 84 GLY B O 1
ATOM 3017 N N . ASN B 1 85 ? -11.938 13.406 -0.12 1 96.12 85 ASN B N 1
ATOM 3018 C CA . ASN B 1 85 ? -12.688 12.547 -1.028 1 96.12 85 ASN B CA 1
ATOM 3019 C C . ASN B 1 85 ? -13.312 11.359 -0.293 1 96.12 85 ASN B C 1
ATOM 3021 O O . ASN B 1 85 ? -14.359 10.852 -0.7 1 96.12 85 ASN B O 1
ATOM 3025 N N . HIS B 1 86 ? -12.672 10.984 0.751 1 96.75 86 HIS B N 1
ATOM 3026 C CA . HIS B 1 86 ? -13.133 9.75 1.373 1 96.75 86 HIS B CA 1
ATOM 3027 C C . HIS B 1 86 ? -13.867 10.031 2.682 1 96.75 86 HIS B C 1
ATOM 3029 O O . HIS B 1 86 ? -14.391 9.109 3.312 1 96.75 86 HIS B O 1
ATOM 3035 N N . LEU B 1 87 ? -13.914 11.281 3.117 1 96 87 LEU B N 1
ATOM 3036 C CA . LEU B 1 87 ? -14.672 11.633 4.316 1 96 87 LEU B CA 1
ATOM 3037 C C . LEU B 1 87 ? -16.078 12.086 3.959 1 96 87 LEU B C 1
ATOM 3039 O O . LEU B 1 87 ? -17.031 11.852 4.719 1 96 87 LEU B O 1
ATOM 3043 N N . TYR B 1 88 ? -16.203 12.695 2.834 1 94.44 88 TYR B N 1
ATOM 3044 C CA . TYR B 1 88 ? -17.484 13.266 2.441 1 94.44 88 TYR B CA 1
ATOM 3045 C C . TYR B 1 88 ? -17.938 12.703 1.101 1 94.44 88 TYR B C 1
ATOM 3047 O O . TYR B 1 88 ? -17.125 12.508 0.194 1 94.44 88 TYR B O 1
ATOM 3055 N N . GLY B 1 89 ? -19.172 12.547 0.942 1 90.44 89 GLY B N 1
ATOM 3056 C CA . GLY B 1 89 ? -19.75 12.023 -0.281 1 90.44 89 GLY B CA 1
ATOM 3057 C C . GLY B 1 89 ? -19.516 12.914 -1.486 1 90.44 89 GLY B C 1
ATOM 3058 O O . GLY B 1 89 ? -19.281 12.422 -2.592 1 90.44 89 GLY B O 1
ATOM 3059 N N . SER B 1 90 ? -19.531 14.18 -1.274 1 89.5 90 SER B N 1
ATOM 3060 C CA . SER B 1 90 ? -19.312 15.141 -2.354 1 89.5 90 SER B CA 1
ATOM 3061 C C . SER B 1 90 ? -17.828 15.453 -2.521 1 89.5 90 SER B C 1
ATOM 3063 O O . SER B 1 90 ? -17.469 16.328 -3.305 1 89.5 90 SER B O 1
ATOM 3065 N N . ALA B 1 91 ? -17.078 14.773 -1.833 1 91.88 91 ALA B N 1
ATOM 3066 C CA . ALA B 1 91 ? -15.625 14.852 -1.953 1 91.88 91 ALA B CA 1
ATOM 3067 C C . ALA B 1 91 ? -15.133 16.281 -1.698 1 91.88 91 ALA B C 1
ATOM 3069 O O . ALA B 1 91 ? -15.508 16.891 -0.699 1 91.88 91 ALA B O 1
ATOM 3070 N N . MET B 1 92 ? -14.289 16.766 -2.459 1 90.19 92 MET B N 1
ATOM 3071 C CA . MET B 1 92 ? -13.656 18.062 -2.25 1 90.19 92 MET B CA 1
ATOM 3072 C C . MET B 1 92 ? -14.641 19.203 -2.529 1 90.19 92 MET B C 1
ATOM 3074 O O . MET B 1 92 ? -14.406 20.344 -2.125 1 90.19 92 MET B O 1
ATOM 3078 N N . SER B 1 93 ? -15.688 18.875 -3.135 1 91.5 93 SER B N 1
ATOM 3079 C CA . SER B 1 93 ? -16.688 19.906 -3.439 1 91.5 93 SER B CA 1
ATOM 3080 C C . SER B 1 93 ? -17.672 20.078 -2.289 1 91.5 93 SER B C 1
ATOM 3082 O O . SER B 1 93 ? -18.547 20.938 -2.34 1 91.5 93 SER B O 1
ATOM 3084 N N . SER B 1 94 ? -17.531 19.281 -1.296 1 93.31 94 SER B N 1
ATOM 3085 C CA . SER B 1 94 ? -18.391 19.406 -0.127 1 93.31 94 SER B CA 1
ATOM 3086 C C . SER B 1 94 ? -18.266 20.797 0.513 1 93.31 94 SER B C 1
ATOM 3088 O O . SER B 1 94 ? -17.156 21.312 0.644 1 93.31 94 SER B O 1
ATOM 3090 N N . PRO B 1 95 ? -19.406 21.328 0.969 1 93.62 95 PRO B N 1
ATOM 3091 C CA . PRO B 1 95 ? -19.328 22.609 1.657 1 93.62 95 PRO B CA 1
ATOM 3092 C C . PRO B 1 95 ? -18.672 22.516 3.031 1 93.62 95 PRO B C 1
ATOM 3094 O O . PRO B 1 95 ? -18.422 23.531 3.68 1 93.62 95 PRO B O 1
ATOM 3097 N N . TYR B 1 96 ? -18.344 21.344 3.395 1 94.94 96 TYR B N 1
ATOM 3098 C CA . TYR B 1 96 ? -17.781 21.141 4.727 1 94.94 96 TYR B CA 1
ATOM 3099 C C . TYR B 1 96 ? -16.297 20.844 4.645 1 94.94 96 TYR B C 1
ATOM 3101 O O . TYR B 1 96 ? -15.656 20.562 5.66 1 94.94 96 TYR B O 1
ATOM 3109 N N . VAL B 1 97 ? -15.797 20.797 3.479 1 96.25 97 VAL B N 1
ATOM 3110 C CA . VAL B 1 97 ? -14.359 20.781 3.234 1 96.25 97 VAL B CA 1
ATOM 3111 C C . VAL B 1 97 ? -13.883 22.156 2.779 1 96.25 97 VAL B C 1
ATOM 3113 O O . VAL B 1 97 ? -14.281 22.625 1.712 1 96.25 97 VAL B O 1
ATOM 3116 N N . HIS B 1 98 ? -13.062 22.719 3.588 1 96.44 98 HIS B N 1
ATOM 3117 C CA . HIS B 1 98 ? -12.641 24.094 3.34 1 96.44 98 HIS B CA 1
ATOM 3118 C C . HIS B 1 98 ? -11.148 24.156 3.02 1 96.44 98 HIS B C 1
ATOM 3120 O O . HIS B 1 98 ? -10.32 23.703 3.814 1 96.44 98 HIS B O 1
ATOM 3126 N N . GLN B 1 99 ? -10.875 24.719 1.906 1 95.94 99 GLN B N 1
ATOM 3127 C CA . GLN B 1 99 ? -9.484 24.859 1.476 1 95.94 99 GLN B CA 1
ATOM 3128 C C . GLN B 1 99 ? -9.047 26.312 1.482 1 95.94 99 GLN B C 1
ATOM 3130 O O . GLN B 1 99 ? -9.758 27.188 0.966 1 95.94 99 GLN B O 1
ATOM 3135 N N . PHE B 1 100 ? -7.922 26.578 2.09 1 95.81 100 PHE B N 1
ATOM 3136 C CA . PHE B 1 100 ? -7.348 27.906 2.143 1 95.81 100 PHE B CA 1
ATOM 3137 C C . PHE B 1 100 ? -5.992 27.953 1.441 1 95.81 100 PHE B C 1
ATOM 3139 O O . PHE B 1 100 ? -5.133 27.109 1.692 1 95.81 100 PHE B O 1
ATOM 3146 N N . VAL B 1 101 ? -5.855 28.906 0.601 1 94.12 101 VAL B N 1
ATOM 3147 C CA . VAL B 1 101 ? -4.598 29.203 -0.08 1 94.12 101 VAL B CA 1
ATOM 3148 C C . VAL B 1 101 ? -4.16 30.625 0.244 1 94.12 101 VAL B C 1
ATOM 3150 O O . VAL B 1 101 ? -4.828 31.594 -0.136 1 94.12 101 VAL B O 1
ATOM 3153 N N . PRO B 1 102 ? -3.09 30.75 0.866 1 91.69 102 PRO B N 1
ATOM 3154 C CA . PRO B 1 102 ? -2.689 32.062 1.396 1 91.69 102 PRO B CA 1
ATOM 3155 C C . PRO B 1 102 ? -2.611 33.125 0.315 1 91.69 102 PRO B C 1
ATOM 3157 O O . PRO B 1 102 ? -3.094 34.25 0.515 1 91.69 102 PRO B O 1
ATOM 3160 N N . THR B 1 103 ? -2.066 32.844 -0.842 1 91.06 103 THR B N 1
ATOM 3161 C CA . THR B 1 103 ? -1.912 33.844 -1.896 1 91.06 103 THR B CA 1
ATOM 3162 C C . THR B 1 103 ? -3.273 34.312 -2.391 1 91.06 103 THR B C 1
ATOM 3164 O O . THR B 1 103 ? -3.396 35.438 -2.896 1 91.06 103 THR B O 1
ATOM 3167 N N . LEU B 1 104 ? -4.25 33.562 -2.213 1 92.62 104 LEU B N 1
ATOM 3168 C CA . LEU B 1 104 ? -5.598 33.906 -2.654 1 92.62 104 LEU B CA 1
ATOM 3169 C C . LEU B 1 104 ? -6.41 34.5 -1.51 1 92.62 104 LEU B C 1
ATOM 3171 O O . LEU B 1 104 ? -7.094 35.5 -1.69 1 92.62 104 LEU B O 1
ATOM 3175 N N . HIS B 1 105 ? -6.312 33.938 -0.327 1 93.88 105 HIS B N 1
ATOM 3176 C CA . HIS B 1 105 ? -7.203 34.281 0.779 1 93.88 105 HIS B CA 1
ATOM 3177 C C . HIS B 1 105 ? -6.547 35.25 1.737 1 93.88 105 HIS B C 1
ATOM 3179 O O . HIS B 1 105 ? -7.238 36 2.451 1 93.88 105 HIS B O 1
ATOM 3185 N N . PHE B 1 106 ? -5.199 35.219 1.742 1 93.81 106 PHE B N 1
ATOM 3186 C CA . PHE B 1 106 ? -4.453 36.094 2.639 1 93.81 106 PHE B CA 1
ATOM 3187 C C . PHE B 1 106 ? -3.271 36.75 1.916 1 93.81 106 PHE B C 1
ATOM 3189 O O . PHE B 1 106 ? -2.133 36.656 2.379 1 93.81 106 PHE B O 1
ATOM 3196 N N . PRO B 1 107 ? -3.463 37.5 0.909 1 91.44 107 PRO B N 1
ATOM 3197 C CA . PRO B 1 107 ? -2.369 37.969 0.048 1 91.44 107 PRO B CA 1
ATOM 3198 C C . PRO B 1 107 ? -1.614 39.156 0.635 1 91.44 107 PRO B C 1
ATOM 3200 O O . PRO B 1 107 ? -0.464 39.406 0.267 1 91.44 107 PRO B O 1
ATOM 3203 N N . LEU B 1 108 ? -2.227 39.906 1.551 1 91.12 108 LEU B N 1
ATOM 3204 C CA . LEU B 1 108 ? -1.636 41.156 2.016 1 91.12 108 LEU B CA 1
ATOM 3205 C C . LEU B 1 108 ? -1.138 41.031 3.451 1 91.12 108 LEU B C 1
ATOM 3207 O O . LEU B 1 108 ? -1.928 41.094 4.395 1 91.12 108 LEU B O 1
ATOM 3211 N N . PRO B 1 109 ? 0.166 41.062 3.611 1 88.25 109 PRO B N 1
ATOM 3212 C CA . PRO B 1 109 ? 0.726 40.844 4.949 1 88.25 109 PRO B CA 1
ATOM 3213 C C . PRO B 1 109 ? 0.304 41.938 5.938 1 88.25 109 PRO B C 1
ATOM 3215 O O . PRO B 1 109 ? 0.228 41.688 7.141 1 88.25 109 PRO B O 1
ATOM 3218 N N . HIS B 1 110 ? 0.003 43.094 5.469 1 91.44 110 HIS B N 1
ATOM 3219 C CA . HIS B 1 110 ? -0.323 44.219 6.367 1 91.44 110 HIS B CA 1
ATOM 3220 C C . HIS B 1 110 ? -1.764 44.094 6.859 1 91.44 110 HIS B C 1
ATOM 3222 O O . HIS B 1 110 ? -2.168 44.844 7.762 1 91.44 110 HIS B O 1
ATOM 3228 N N . ARG B 1 111 ? -2.486 43.125 6.328 1 94.44 111 ARG B N 1
ATOM 3229 C CA . ARG B 1 111 ? -3.883 42.969 6.723 1 94.44 111 ARG B CA 1
ATOM 3230 C C . ARG B 1 111 ? -4.055 41.75 7.625 1 94.44 111 ARG B C 1
ATOM 3232 O O . ARG B 1 111 ? -5.145 41.188 7.695 1 94.44 111 ARG B O 1
ATOM 3239 N N . VAL B 1 112 ? -3.023 41.375 8.258 1 93.31 112 VAL B N 1
ATOM 3240 C CA . VAL B 1 112 ? -3.018 40.156 9.055 1 93.31 112 VAL B CA 1
ATOM 3241 C C . VAL B 1 112 ? -4.07 40.25 10.164 1 93.31 112 VAL B C 1
ATOM 3243 O O . VAL B 1 112 ? -4.762 39.281 10.461 1 93.31 112 VAL B O 1
ATOM 3246 N N . LYS B 1 113 ? -4.242 41.406 10.773 1 94.38 113 LYS B N 1
ATOM 3247 C CA . LYS B 1 113 ? -5.219 41.594 11.844 1 94.38 113 LYS B CA 1
ATOM 3248 C C . LYS B 1 113 ? -6.637 41.312 11.344 1 94.38 113 LYS B C 1
ATOM 3250 O O . LYS B 1 113 ? -7.422 40.656 12.016 1 94.38 113 LYS B O 1
ATOM 3255 N N . GLN B 1 114 ? -6.906 41.875 10.211 1 96.44 114 GLN B N 1
ATOM 3256 C CA . GLN B 1 114 ? -8.211 41.656 9.602 1 96.44 114 GLN B CA 1
ATOM 3257 C C . GLN B 1 114 ? -8.406 40.188 9.227 1 96.44 114 GLN B C 1
ATOM 3259 O O . GLN B 1 114 ? -9.477 39.625 9.461 1 96.44 114 GLN B O 1
ATOM 3264 N N . TYR B 1 115 ? -7.398 39.594 8.656 1 96.31 115 TYR B N 1
ATOM 3265 C CA . TYR B 1 115 ? -7.465 38.219 8.242 1 96.31 115 TYR B CA 1
ATOM 3266 C C . TYR B 1 115 ? -7.727 37.312 9.438 1 96.31 115 TYR B C 1
ATOM 3268 O O . TYR B 1 115 ? -8.445 36.312 9.32 1 96.31 115 TYR B O 1
ATOM 3276 N N . ARG B 1 116 ? -7.152 37.594 10.578 1 95.69 116 ARG B N 1
ATOM 3277 C CA . ARG B 1 116 ? -7.336 36.812 11.789 1 95.69 116 ARG B CA 1
ATOM 3278 C C . ARG B 1 116 ? -8.805 36.781 12.211 1 95.69 116 ARG B C 1
ATOM 3280 O O . ARG B 1 116 ? -9.359 35.719 12.484 1 95.69 116 ARG B O 1
ATOM 3287 N N . GLU B 1 117 ? -9.398 37.938 12.18 1 95.75 117 GLU B N 1
ATOM 3288 C CA . GLU B 1 117 ? -10.805 38.031 12.555 1 95.75 117 GLU B CA 1
ATOM 3289 C C . GLU B 1 117 ? -11.695 37.281 11.57 1 95.75 117 GLU B C 1
ATOM 3291 O O . GLU B 1 117 ? -12.602 36.562 11.969 1 95.75 117 GLU B O 1
ATOM 3296 N N . GLU B 1 118 ? -11.391 37.469 10.352 1 96.06 118 GLU B N 1
ATOM 3297 C CA . GLU B 1 118 ? -12.18 36.812 9.305 1 96.06 118 GLU B CA 1
ATOM 3298 C C . GLU B 1 118 ? -12.062 35.312 9.375 1 96.06 118 GLU B C 1
ATOM 3300 O O . GLU B 1 118 ? -13.062 34.594 9.258 1 96.06 118 GLU B O 1
ATOM 3305 N N . LEU B 1 119 ? -10.844 34.844 9.523 1 96 119 LEU B N 1
ATOM 3306 C CA . LEU B 1 119 ? -10.617 33.406 9.602 1 96 119 LEU B CA 1
ATOM 3307 C C . LEU B 1 119 ? -11.297 32.812 10.836 1 96 119 LEU B C 1
ATOM 3309 O O . LEU B 1 119 ? -11.914 31.75 10.758 1 96 119 LEU B O 1
ATOM 3313 N N . LYS B 1 120 ? -11.172 33.469 11.961 1 94.31 120 LYS B N 1
ATOM 3314 C CA . LYS B 1 120 ? -11.836 33.031 13.188 1 94.31 120 LYS B CA 1
ATOM 3315 C C . LYS B 1 120 ? -13.336 32.906 12.977 1 94.31 120 LYS B C 1
ATOM 3317 O O . LYS B 1 120 ? -13.922 31.859 13.32 1 94.31 120 LYS B O 1
ATOM 3322 N N . ASP B 1 121 ? -13.898 33.906 12.375 1 94.25 121 ASP B N 1
ATOM 3323 C CA . ASP B 1 121 ? -15.336 33.906 12.133 1 94.25 121 ASP B CA 1
ATOM 3324 C C . ASP B 1 121 ? -15.734 32.781 11.172 1 94.25 121 ASP B C 1
ATOM 3326 O O . ASP B 1 121 ? -16.766 32.156 11.367 1 94.25 121 ASP B O 1
ATOM 3330 N N . TRP B 1 122 ? -14.914 32.656 10.195 1 94.12 122 TRP B N 1
ATOM 3331 C CA . TRP B 1 122 ? -15.195 31.625 9.195 1 94.12 122 TRP B CA 1
ATOM 3332 C C . TRP B 1 122 ? -15.172 30.234 9.82 1 94.12 122 TRP B C 1
ATOM 3334 O O . TRP B 1 122 ? -16.078 29.438 9.594 1 94.12 122 TRP B O 1
ATOM 3344 N N . VAL B 1 123 ? -14.18 29.938 10.578 1 93.88 123 VAL B N 1
ATOM 3345 C CA . VAL B 1 123 ? -14.016 28.625 11.195 1 93.88 123 VAL B CA 1
ATOM 3346 C C . VAL B 1 123 ? -15.125 28.375 12.211 1 93.88 123 VAL B C 1
ATOM 3348 O O . VAL B 1 123 ? -15.758 27.312 12.203 1 93.88 123 VAL B O 1
ATOM 3351 N N . GLN B 1 124 ? -15.422 29.359 13.016 1 90.81 124 GLN B N 1
ATOM 3352 C CA . GLN B 1 124 ? -16.484 29.234 14.008 1 90.81 124 GLN B CA 1
ATOM 3353 C C . GLN B 1 124 ? -17.828 28.984 13.344 1 90.81 124 GLN B C 1
ATOM 3355 O O . GLN B 1 124 ? -18.594 28.125 13.789 1 90.81 124 GLN B O 1
ATOM 3360 N N . GLY B 1 125 ? -18.109 29.75 12.344 1 91.44 125 GLY B N 1
ATOM 3361 C CA . GLY B 1 125 ? -19.359 29.594 11.633 1 91.44 125 GLY B CA 1
ATOM 3362 C C . GLY B 1 125 ? -19.531 28.219 11.016 1 91.44 125 GLY B C 1
ATOM 3363 O O . GLY B 1 125 ? -20.578 27.594 11.156 1 91.44 125 GLY B O 1
ATOM 3364 N N . ASN B 1 126 ? -18.516 27.797 10.398 1 92.5 126 ASN B N 1
ATOM 3365 C CA . ASN B 1 126 ? -18.594 26.516 9.703 1 92.5 126 ASN B CA 1
ATOM 3366 C C . ASN B 1 126 ? -18.609 25.344 10.688 1 92.5 126 ASN B C 1
ATOM 3368 O O . ASN B 1 126 ? -19.266 24.328 10.43 1 92.5 126 ASN B O 1
ATOM 3372 N N . LEU B 1 127 ? -17.938 25.484 11.805 1 91.5 127 LEU B N 1
ATOM 3373 C CA . LEU B 1 127 ? -17.984 24.453 12.828 1 91.5 127 LEU B CA 1
ATOM 3374 C C . LEU B 1 127 ? -19.359 24.375 13.469 1 91.5 127 LEU B C 1
ATOM 3376 O O . LEU B 1 127 ? -19.797 23.297 13.875 1 91.5 127 LEU B O 1
ATOM 3380 N N . THR B 1 128 ? -20 25.5 13.586 1 88.31 128 THR B N 1
ATOM 3381 C CA . THR B 1 128 ? -21.375 25.531 14.102 1 88.31 128 THR B CA 1
ATOM 3382 C C . THR B 1 128 ? -22.312 24.797 13.156 1 88.31 128 THR B C 1
ATOM 3384 O O . THR B 1 128 ? -23.219 24.094 13.602 1 88.31 128 THR B O 1
ATOM 3387 N N . GLU B 1 129 ? -22.016 24.969 11.93 1 88.38 129 GLU B N 1
ATOM 3388 C CA . GLU B 1 129 ? -22.844 24.328 10.914 1 88.38 129 GLU B CA 1
ATOM 3389 C C . GLU B 1 129 ? -22.547 22.828 10.844 1 88.38 129 GLU B C 1
ATOM 3391 O O . GLU B 1 129 ? -23.469 22.016 10.68 1 88.38 129 GLU B O 1
ATOM 3396 N N . CYS B 1 130 ? -21.328 22.531 10.945 1 91.75 130 CYS B N 1
ATOM 3397 C CA . CYS B 1 130 ? -20.891 21.141 10.898 1 91.75 130 CYS B CA 1
ATOM 3398 C C . CYS B 1 130 ? -19.656 20.922 11.766 1 91.75 130 CYS B C 1
ATOM 3400 O O . CYS B 1 130 ? -18.547 21.312 11.383 1 91.75 130 CYS B O 1
ATOM 3402 N N . ALA B 1 131 ? -19.766 20.156 12.766 1 89.38 131 ALA B N 1
ATOM 3403 C CA . ALA B 1 131 ? -18.688 19.938 13.719 1 89.38 131 ALA B CA 1
ATOM 3404 C C . ALA B 1 131 ? -17.578 19.109 13.094 1 89.38 131 ALA B C 1
ATOM 3406 O O . ALA B 1 131 ? -16.422 19.188 13.531 1 89.38 131 ALA B O 1
ATOM 3407 N N . ARG B 1 132 ? -17.859 18.406 12.016 1 92.94 132 ARG B N 1
ATOM 3408 C CA . ARG B 1 132 ? -16.906 17.5 11.391 1 92.94 132 ARG B CA 1
ATOM 3409 C C . ARG B 1 132 ? -16.25 18.156 10.18 1 92.94 132 ARG B C 1
ATOM 3411 O O . ARG B 1 132 ? -15.711 17.469 9.312 1 92.94 132 ARG B O 1
ATOM 3418 N N . SER B 1 133 ? -16.266 19.422 10.18 1 94.88 133 SER B N 1
ATOM 3419 C CA . SER B 1 133 ? -15.664 20.156 9.07 1 94.88 133 SER B CA 1
ATOM 3420 C C . SER B 1 133 ? -14.18 19.844 8.938 1 94.88 133 SER B C 1
ATOM 3422 O O . SER B 1 133 ? -13.516 19.516 9.93 1 94.88 133 SER B O 1
ATOM 3424 N N . VAL B 1 134 ? -13.727 19.906 7.695 1 96.94 134 VAL B N 1
ATOM 3425 C CA . VAL B 1 134 ? -12.32 19.734 7.379 1 96.94 134 VAL B CA 1
ATOM 3426 C C . VAL B 1 134 ? -11.727 21.047 6.875 1 96.94 134 VAL B C 1
ATOM 3428 O O . VAL B 1 134 ? -12.273 21.672 5.957 1 96.94 134 VAL B O 1
ATOM 3431 N N . PHE B 1 135 ? -10.688 21.5 7.523 1 97.38 135 PHE B N 1
ATOM 3432 C CA . PHE B 1 135 ? -9.992 22.719 7.125 1 97.38 135 PHE B CA 1
ATOM 3433 C C . PHE B 1 135 ? -8.594 22.406 6.609 1 97.38 135 PHE B C 1
ATOM 3435 O O . PHE B 1 135 ? -7.762 21.875 7.344 1 97.38 135 PHE B O 1
ATOM 3442 N N . ILE B 1 136 ? -8.32 22.75 5.383 1 98.06 136 ILE B N 1
ATOM 3443 C CA . ILE B 1 136 ? -7.027 22.484 4.75 1 98.06 136 ILE B CA 1
ATOM 3444 C C . ILE B 1 136 ? -6.324 23.812 4.453 1 98.06 136 ILE B C 1
ATOM 3446 O O . ILE B 1 136 ? -6.852 24.641 3.715 1 98.06 136 ILE B O 1
ATOM 3450 N N . PHE B 1 137 ? -5.227 23.984 5.039 1 97.25 137 PHE B N 1
ATOM 3451 C CA . PHE B 1 137 ? -4.387 25.141 4.77 1 97.25 137 PHE B CA 1
ATOM 3452 C C . PHE B 1 137 ? -3.166 24.75 3.945 1 97.25 137 PHE B C 1
ATOM 3454 O O . PHE B 1 137 ? -2.221 24.156 4.469 1 97.25 137 PHE B O 1
ATOM 3461 N N . ASP B 1 138 ? -3.176 25.109 2.697 1 96.38 138 ASP B N 1
ATOM 3462 C CA . ASP B 1 138 ? -2.096 24.75 1.784 1 96.38 138 ASP B CA 1
ATOM 3463 C C . ASP B 1 138 ? -1.046 25.859 1.71 1 96.38 138 ASP B C 1
ATOM 3465 O O . ASP B 1 138 ? -1.336 27.016 2.012 1 96.38 138 ASP B O 1
ATOM 3469 N N . GLU B 1 139 ? 0.215 25.5 1.393 1 95.38 139 GLU B N 1
ATOM 3470 C CA . GLU B 1 139 ? 1.33 26.422 1.207 1 95.38 139 GLU B CA 1
ATOM 3471 C C . GLU B 1 139 ? 1.51 27.328 2.426 1 95.38 139 GLU B C 1
ATOM 3473 O O . GLU B 1 139 ? 1.594 28.547 2.293 1 95.38 139 GLU B O 1
ATOM 3478 N N . MET B 1 140 ? 1.592 26.734 3.521 1 94.94 140 MET B N 1
ATOM 3479 C CA . MET B 1 140 ? 1.701 27.453 4.793 1 94.94 140 MET B CA 1
ATOM 3480 C C . MET B 1 140 ? 2.957 28.312 4.828 1 94.94 140 MET B C 1
ATOM 3482 O O . MET B 1 140 ? 3.043 29.266 5.609 1 94.94 140 MET B O 1
ATOM 3486 N N . GLU B 1 141 ? 3.932 27.984 3.986 1 92.56 141 GLU B N 1
ATOM 3487 C CA . GLU B 1 141 ? 5.156 28.766 3.939 1 92.56 141 GLU B CA 1
ATOM 3488 C C . GLU B 1 141 ? 4.895 30.156 3.354 1 92.56 141 GLU B C 1
ATOM 3490 O O . GLU B 1 141 ? 5.719 31.062 3.502 1 92.56 141 GLU B O 1
ATOM 3495 N N . LYS B 1 142 ? 3.752 30.391 2.77 1 92.69 142 LYS B N 1
ATOM 3496 C CA . LYS B 1 142 ? 3.393 31.672 2.18 1 92.69 142 LYS B CA 1
ATOM 3497 C C . LYS B 1 142 ? 2.414 32.438 3.072 1 92.69 142 LYS B C 1
ATOM 3499 O O . LYS B 1 142 ? 2.021 33.562 2.756 1 92.69 142 LYS B O 1
ATOM 3504 N N . MET B 1 143 ? 2.014 31.844 4.113 1 93.62 143 MET B N 1
ATOM 3505 C CA . MET B 1 143 ? 1.066 32.469 5.031 1 93.62 143 MET B CA 1
ATOM 3506 C C . MET B 1 143 ? 1.772 33.469 5.949 1 93.62 143 MET B C 1
ATOM 3508 O O . MET B 1 143 ? 2.844 33.188 6.48 1 93.62 143 MET B O 1
ATOM 3512 N N . PRO B 1 144 ? 1.194 34.625 6.113 1 91.62 144 PRO B N 1
ATOM 3513 C CA . PRO B 1 144 ? 1.788 35.562 7.07 1 91.62 144 PRO B CA 1
ATOM 3514 C C . PRO B 1 144 ? 1.896 35 8.477 1 91.62 144 PRO B C 1
ATOM 3516 O O . PRO B 1 144 ? 0.94 34.375 8.977 1 91.62 144 PRO B O 1
ATOM 3519 N N . PRO B 1 145 ? 3.078 35.188 9.07 1 89.88 145 PRO B N 1
ATOM 3520 C CA . PRO B 1 145 ? 3.266 34.656 10.422 1 89.88 145 PRO B CA 1
ATOM 3521 C C . PRO B 1 145 ? 2.236 35.188 11.414 1 89.88 145 PRO B C 1
ATOM 3523 O O . PRO B 1 145 ? 1.854 36.375 11.328 1 89.88 145 PRO B O 1
ATOM 3526 N N . GLY B 1 146 ? 1.82 34.344 12.289 1 90 146 GLY B N 1
ATOM 3527 C CA . GLY B 1 146 ? 0.924 34.75 13.367 1 90 146 GLY B CA 1
ATOM 3528 C C . GLY B 1 146 ? -0.542 34.594 13.008 1 90 146 GLY B C 1
ATOM 3529 O O . GLY B 1 146 ? -1.398 34.562 13.891 1 90 146 GLY B O 1
ATOM 3530 N N . LEU B 1 147 ? -0.838 34.5 11.727 1 94.31 147 LEU B N 1
ATOM 3531 C CA . LEU B 1 147 ? -2.227 34.438 11.289 1 94.31 147 LEU B CA 1
ATOM 3532 C C . LEU B 1 147 ? -2.875 33.125 11.773 1 94.31 147 LEU B C 1
ATOM 3534 O O . LEU B 1 147 ? -3.979 33.156 12.32 1 94.31 147 LEU B O 1
ATOM 3538 N N . ILE B 1 148 ? -2.195 32.031 11.68 1 94.62 148 ILE B N 1
ATOM 3539 C CA . ILE B 1 148 ? -2.77 30.719 11.922 1 94.62 148 ILE B CA 1
ATOM 3540 C C . ILE B 1 148 ? -3.047 30.547 13.414 1 94.62 148 ILE B C 1
ATOM 3542 O O . ILE B 1 148 ? -3.852 29.703 13.812 1 94.62 148 ILE B O 1
ATOM 3546 N N . ASP B 1 149 ? -2.438 31.344 14.312 1 94.5 149 ASP B N 1
ATOM 3547 C CA . ASP B 1 149 ? -2.576 31.219 15.758 1 94.5 149 ASP B CA 1
ATOM 3548 C C . ASP B 1 149 ? -4.004 31.531 16.203 1 94.5 149 ASP B C 1
ATOM 3550 O O . ASP B 1 149 ? -4.398 31.203 17.328 1 94.5 149 ASP B O 1
ATOM 3554 N N . VAL B 1 150 ? -4.695 32.188 15.344 1 94.19 150 VAL B N 1
ATOM 3555 C CA . VAL B 1 150 ? -6.09 32.5 15.656 1 94.19 150 VAL B CA 1
ATOM 3556 C C . VAL B 1 150 ? -6.875 31.188 15.852 1 94.19 150 VAL B C 1
ATOM 3558 O O . VAL B 1 150 ? -7.93 31.188 16.484 1 94.19 150 VAL B O 1
ATOM 3561 N N . LEU B 1 151 ? -6.359 30.109 15.352 1 94.31 151 LEU B N 1
ATOM 3562 C CA . LEU B 1 151 ? -7.047 28.828 15.414 1 94.31 151 LEU B CA 1
ATOM 3563 C C . LEU B 1 151 ? -6.789 28.141 16.75 1 94.31 151 LEU B C 1
ATOM 3565 O O . LEU B 1 151 ? -7.398 27.109 17.047 1 94.31 151 LEU B O 1
ATOM 3569 N N . GLU B 1 152 ? -5.887 28.703 17.578 1 92.75 152 GLU B N 1
ATOM 3570 C CA . GLU B 1 152 ? -5.457 28.078 18.828 1 92.75 152 GLU B CA 1
ATOM 3571 C C . GLU B 1 152 ? -6.656 27.656 19.672 1 92.75 152 GLU B C 1
ATOM 3573 O O . GLU B 1 152 ? -6.719 26.516 20.141 1 92.75 152 GLU B O 1
ATOM 3578 N N . PRO B 1 153 ? -7.699 28.453 19.797 1 89.12 153 PRO B N 1
ATOM 3579 C CA . PRO B 1 153 ? -8.828 28.078 20.641 1 89.12 153 PRO B CA 1
ATOM 3580 C C . PRO B 1 153 ? -9.641 26.906 20.078 1 89.12 153 PRO B C 1
ATOM 3582 O O . PRO B 1 153 ? -10.359 26.25 20.828 1 89.12 153 PRO B O 1
ATOM 3585 N N . PHE B 1 154 ? -9.508 26.688 18.812 1 91.62 154 PHE B N 1
ATOM 3586 C CA . PHE B 1 154 ? -10.305 25.625 18.172 1 91.62 154 PHE B CA 1
ATOM 3587 C C . PHE B 1 154 ? -9.555 24.297 18.203 1 91.62 154 PHE B C 1
ATOM 3589 O O . PHE B 1 154 ? -10.141 23.25 17.938 1 91.62 154 PHE B O 1
ATOM 3596 N N . LEU B 1 155 ? -8.289 24.297 18.562 1 92.88 155 LEU B N 1
ATOM 3597 C CA . LEU B 1 155 ? -7.453 23.109 18.391 1 92.88 155 LEU B CA 1
ATOM 3598 C C . LEU B 1 155 ? -7.23 22.406 19.734 1 92.88 155 LEU B C 1
ATOM 3600 O O . LEU B 1 155 ? -6.781 21.266 19.766 1 92.88 155 LEU B O 1
ATOM 3604 N N . GLY B 1 156 ? -7.496 22.953 20.922 1 83.31 156 GLY B N 1
ATOM 3605 C CA . GLY B 1 156 ? -7.25 22.406 22.25 1 83.31 156 GLY B CA 1
ATOM 3606 C C . GLY B 1 156 ? -8.453 21.688 22.828 1 83.31 156 GLY B C 1
ATOM 3607 O O . GLY B 1 156 ? -9.477 21.531 22.156 1 83.31 156 GLY B O 1
ATOM 3608 N N . PRO B 1 157 ? -8.18 20.891 24 1 74.62 157 PRO B N 1
ATOM 3609 C CA . PRO B 1 157 ? -9.266 20.172 24.672 1 74.62 157 PRO B CA 1
ATOM 3610 C C . PRO B 1 157 ? -10.383 21.094 25.141 1 74.62 157 PRO B C 1
ATOM 3612 O O . PRO B 1 157 ? -11.547 20.688 25.203 1 74.62 157 PRO B O 1
ATOM 3615 N N . SER B 1 158 ? -10.008 21.906 26.031 1 57.59 158 SER B N 1
ATOM 3616 C CA . SER B 1 158 ? -10.898 22.562 26.969 1 57.59 158 SER B CA 1
ATOM 3617 C C . SER B 1 158 ? -12.047 23.266 26.25 1 57.59 158 SER B C 1
ATOM 3619 O O . SER B 1 158 ? -13.078 23.562 26.859 1 57.59 158 SER B O 1
ATOM 3621 N N . HIS B 1 159 ? -11.836 24.078 25.203 1 51.31 159 HIS B N 1
ATOM 3622 C CA . HIS B 1 159 ? -12.633 25.297 25.25 1 51.31 159 HIS B CA 1
ATOM 3623 C C . HIS B 1 159 ? -14.031 25.062 24.672 1 51.31 159 HIS B C 1
ATOM 3625 O O . HIS B 1 159 ? -14.172 24.734 23.484 1 51.31 159 HIS B O 1
ATOM 3631 N N . VAL B 1 160 ? -14.805 24.188 25.453 1 50.53 160 VAL B N 1
ATOM 3632 C CA . VAL B 1 160 ? -16.188 24.406 25.031 1 50.53 160 VAL B CA 1
ATOM 3633 C C . VAL B 1 160 ? -16.375 25.859 24.625 1 50.53 160 VAL B C 1
ATOM 3635 O O . VAL B 1 160 ? -16.469 26.75 25.484 1 50.53 160 VAL B O 1
ATOM 3638 N N . VAL B 1 161 ? -15.5 26.375 23.953 1 51.47 161 VAL B N 1
ATOM 3639 C CA . VAL B 1 161 ? -15.695 27.781 23.641 1 51.47 161 VAL B CA 1
ATOM 3640 C C . VAL B 1 161 ? -17.188 28.078 23.453 1 51.47 161 VAL B C 1
ATOM 3642 O O . VAL B 1 161 ? -17.703 29.031 24.016 1 51.47 161 VAL B O 1
ATOM 3645 N N . PHE B 1 162 ? -17.812 27.656 22.453 1 47.91 162 PHE B N 1
ATOM 3646 C CA . PHE B 1 162 ? -19.109 28.172 22.016 1 47.91 162 PHE B CA 1
ATOM 3647 C C . PHE B 1 162 ? -20.156 27.062 22 1 47.91 162 PHE B C 1
ATOM 3649 O O . PHE B 1 162 ? -20.891 26.906 21.031 1 47.91 162 PHE B O 1
ATOM 3656 N N . ARG B 1 163 ? -20.438 26.281 23.172 1 50.81 163 ARG B N 1
ATOM 3657 C CA . ARG B 1 163 ? -21.562 25.344 23.281 1 50.81 163 ARG B CA 1
ATOM 3658 C C . ARG B 1 163 ? -21.547 24.344 22.125 1 50.81 163 ARG B C 1
ATOM 3660 O O . ARG B 1 163 ? -22.516 23.609 21.922 1 50.81 163 ARG B O 1
ATOM 3667 N N . THR B 1 164 ? -20.594 24.484 21.094 1 58.41 164 THR B N 1
ATOM 3668 C CA . THR B 1 164 ? -20.578 23.562 19.969 1 58.41 164 THR B CA 1
ATOM 3669 C C . THR B 1 164 ? -19.391 22.609 20.047 1 58.41 164 THR B C 1
ATOM 3671 O O . THR B 1 164 ? -18.359 22.938 20.641 1 58.41 164 THR B O 1
ATOM 3674 N N . ASN B 1 165 ? -19.5 21.312 19.766 1 70 165 ASN B N 1
ATOM 3675 C CA . ASN B 1 165 ? -18.516 20.25 19.75 1 70 165 ASN B CA 1
ATOM 3676 C C . ASN B 1 165 ? -17.469 20.453 18.641 1 70 165 ASN B C 1
ATOM 3678 O O . ASN B 1 165 ? -17.609 19.938 17.547 1 70 165 ASN B O 1
ATOM 3682 N N . TYR B 1 166 ? -16.516 21.406 18.891 1 82.94 166 TYR B N 1
ATOM 3683 C CA . TYR B 1 166 ? -15.469 21.734 17.938 1 82.94 166 TYR B CA 1
ATOM 3684 C C . TYR B 1 166 ? -14.375 20.672 17.922 1 82.94 166 TYR B C 1
ATOM 3686 O O . TYR B 1 166 ? -13.383 20.797 17.203 1 82.94 166 TYR B O 1
ATOM 3694 N N . ARG B 1 167 ? -14.625 19.594 18.562 1 90.06 167 ARG B N 1
ATOM 3695 C CA . ARG B 1 167 ? -13.562 18.609 18.766 1 90.06 167 ARG B CA 1
ATOM 3696 C C . ARG B 1 167 ? -13.602 17.531 17.672 1 90.06 167 ARG B C 1
ATOM 3698 O O . ARG B 1 167 ? -12.711 16.688 17.609 1 90.06 167 ARG B O 1
ATOM 3705 N N . LYS B 1 168 ? -14.492 17.641 16.797 1 92.06 168 LYS B N 1
ATOM 3706 C CA . LYS B 1 168 ? -14.641 16.594 15.797 1 92.06 168 LYS B CA 1
ATOM 3707 C C . LYS B 1 168 ? -14.102 17.047 14.445 1 92.06 168 LYS B C 1
ATOM 3709 O O . LYS B 1 168 ? -14.203 16.312 13.453 1 92.06 168 LYS B O 1
ATOM 3714 N N . ALA B 1 169 ? -13.516 18.234 14.406 1 95.12 169 ALA B N 1
ATOM 3715 C CA . ALA B 1 169 ? -12.992 18.781 13.156 1 95.12 169 ALA B CA 1
ATOM 3716 C C . ALA B 1 169 ? -11.625 18.203 12.828 1 95.12 169 ALA B C 1
ATOM 3718 O O . ALA B 1 169 ? -10.969 17.609 13.688 1 95.12 169 ALA B O 1
ATOM 3719 N N . ILE B 1 170 ? -11.258 18.312 11.578 1 97.25 170 ILE B N 1
ATOM 3720 C CA . ILE B 1 170 ? -9.945 17.906 11.094 1 97.25 170 ILE B CA 1
ATOM 3721 C C . ILE B 1 170 ? -9.234 19.109 10.461 1 97.25 170 ILE B C 1
ATOM 3723 O O . ILE B 1 170 ? -9.828 19.828 9.664 1 97.25 170 ILE B O 1
ATOM 3727 N N . TYR B 1 171 ? -8.062 19.328 10.891 1 97.88 171 TYR B N 1
ATOM 3728 C CA . TYR B 1 171 ? -7.223 20.391 10.336 1 97.88 171 TYR B CA 1
ATOM 3729 C C . TYR B 1 171 ? -5.988 19.797 9.656 1 97.88 171 TYR B C 1
ATOM 3731 O O . TYR B 1 171 ? -5.316 18.938 10.211 1 97.88 171 TYR B O 1
ATOM 3739 N N . LEU B 1 172 ? -5.715 20.25 8.461 1 98.44 172 LEU B N 1
ATOM 3740 C CA . LEU B 1 172 ? -4.516 19.875 7.727 1 98.44 172 LEU B CA 1
ATOM 3741 C C . LEU B 1 172 ? -3.678 21.094 7.375 1 98.44 172 LEU B C 1
ATOM 3743 O O . LEU B 1 172 ? -4.164 22.016 6.711 1 98.44 172 LEU B O 1
ATOM 3747 N N . PHE B 1 173 ? -2.506 21.141 7.867 1 97.88 173 PHE B N 1
ATOM 3748 C CA . PHE B 1 173 ? -1.532 22.156 7.484 1 97.88 173 PHE B CA 1
ATOM 3749 C C . PHE B 1 173 ? -0.501 21.578 6.52 1 97.88 173 PHE B C 1
ATOM 3751 O O . PHE B 1 173 ? 0.184 20.609 6.844 1 97.88 173 PHE B O 1
ATOM 3758 N N . ILE B 1 174 ? -0.38 22.141 5.348 1 98 174 ILE B N 1
ATOM 3759 C CA . ILE B 1 174 ? 0.544 21.656 4.332 1 98 174 ILE B CA 1
ATOM 3760 C C . ILE B 1 174 ? 1.645 22.688 4.094 1 98 174 ILE B C 1
ATOM 3762 O O . ILE B 1 174 ? 1.36 23.859 3.84 1 98 174 ILE B O 1
ATOM 3766 N N . SER B 1 175 ? 2.873 22.266 4.188 1 96.38 175 SER B N 1
ATOM 3767 C CA . SER B 1 175 ? 3.984 23.203 4.051 1 96.38 175 SER B CA 1
ATOM 3768 C C . SER B 1 175 ? 5.23 22.5 3.514 1 96.38 175 SER B C 1
ATOM 3770 O O . SER B 1 175 ? 5.402 21.297 3.705 1 96.38 175 SER B O 1
ATOM 3772 N N . THR B 1 176 ? 6.117 23.25 2.859 1 96 176 THR B N 1
ATOM 3773 C CA . THR B 1 176 ? 7.426 22.734 2.473 1 96 176 THR B CA 1
ATOM 3774 C C . THR B 1 176 ? 8.445 22.953 3.582 1 96 176 THR B C 1
ATOM 3776 O O . THR B 1 176 ? 9.578 22.484 3.498 1 96 176 THR B O 1
ATOM 3779 N N . ALA B 1 177 ? 7.996 23.656 4.605 1 94.81 177 ALA B N 1
ATOM 3780 C CA . ALA B 1 177 ? 8.891 23.844 5.742 1 94.81 177 ALA B CA 1
ATOM 3781 C C . ALA B 1 177 ? 9.312 22.516 6.352 1 94.81 177 ALA B C 1
ATOM 3783 O O . ALA B 1 177 ? 8.492 21.609 6.484 1 94.81 177 ALA B O 1
ATOM 3784 N N . GLY B 1 178 ? 10.609 22.469 6.723 1 94.88 178 GLY B N 1
ATOM 3785 C CA . GLY B 1 178 ? 11.125 21.234 7.297 1 94.88 178 GLY B CA 1
ATOM 3786 C C . GLY B 1 178 ? 11.664 20.266 6.254 1 94.88 178 GLY B C 1
ATOM 3787 O O . GLY B 1 178 ? 12.203 19.219 6.594 1 94.88 178 GLY B O 1
ATOM 3788 N N . GLU B 1 179 ? 11.578 20.609 4.969 1 96.19 179 GLU B N 1
ATOM 3789 C CA . GLU B 1 179 ? 12.031 19.719 3.902 1 96.19 179 GLU B CA 1
ATOM 3790 C C . GLU B 1 179 ? 13.523 19.438 4.023 1 96.19 179 GLU B C 1
ATOM 3792 O O . GLU B 1 179 ? 13.969 18.312 3.725 1 96.19 179 GLU B O 1
ATOM 3797 N N . GLU B 1 180 ? 14.273 20.406 4.52 1 95.38 180 GLU B N 1
ATOM 3798 C CA . GLU B 1 180 ? 15.719 20.203 4.633 1 95.38 180 GLU B CA 1
ATOM 3799 C C . GLU B 1 180 ? 16.047 19.109 5.633 1 95.38 180 GLU B C 1
ATOM 3801 O O . GLU B 1 180 ? 16.938 18.281 5.387 1 95.38 180 GLU B O 1
ATOM 3806 N N . VAL B 1 181 ? 15.352 19.125 6.684 1 96.25 181 VAL B N 1
ATOM 3807 C CA . VAL B 1 181 ? 15.547 18.109 7.715 1 96.25 181 VAL B CA 1
ATOM 3808 C C . VAL B 1 181 ? 15.188 16.734 7.164 1 96.25 181 VAL B C 1
ATOM 3810 O O . VAL B 1 181 ? 15.938 15.773 7.34 1 96.25 181 VAL B O 1
ATOM 3813 N N . ILE B 1 182 ? 14.094 16.609 6.508 1 97.56 182 ILE B N 1
ATOM 3814 C CA . ILE B 1 182 ? 13.586 15.352 5.965 1 97.56 182 ILE B CA 1
ATOM 3815 C C . ILE B 1 182 ? 14.547 14.836 4.895 1 97.56 182 ILE B C 1
ATOM 3817 O O . ILE B 1 182 ? 14.922 13.656 4.91 1 97.56 182 ILE B O 1
ATOM 3821 N N . ASN B 1 183 ? 14.992 15.742 4.016 1 96.5 183 ASN B N 1
ATOM 3822 C CA . ASN B 1 183 ? 15.906 15.352 2.941 1 96.5 183 ASN B CA 1
ATOM 3823 C C . ASN B 1 183 ? 17.25 14.883 3.486 1 96.5 183 ASN B C 1
ATOM 3825 O O . ASN B 1 183 ? 17.828 13.93 2.961 1 96.5 183 ASN B O 1
ATOM 3829 N N . LYS B 1 184 ? 17.703 15.555 4.473 1 95.88 184 LYS B N 1
ATOM 3830 C CA . LYS B 1 184 ? 18.969 15.18 5.082 1 95.88 184 LYS B CA 1
ATOM 3831 C C . LYS B 1 184 ? 18.906 13.773 5.668 1 95.88 184 LYS B C 1
ATOM 3833 O O . LYS B 1 184 ? 19.797 12.953 5.43 1 95.88 184 LYS B O 1
ATOM 3838 N N . VAL B 1 185 ? 17.859 13.531 6.406 1 96.06 185 VAL B N 1
ATOM 3839 C CA . VAL B 1 185 ? 17.703 12.227 7.027 1 96.06 185 VAL B CA 1
ATOM 3840 C C . VAL B 1 185 ? 17.562 11.156 5.945 1 96.06 185 VAL B C 1
ATOM 3842 O O . VAL B 1 185 ? 18.156 10.078 6.055 1 96.06 185 VAL B O 1
ATOM 3845 N N . ALA B 1 186 ? 16.812 11.406 4.926 1 95.19 186 ALA B N 1
ATOM 3846 C CA . ALA B 1 186 ? 16.641 10.461 3.824 1 95.19 186 ALA B CA 1
ATOM 3847 C C . ALA B 1 186 ? 17.984 10.188 3.127 1 95.19 186 ALA B C 1
ATOM 3849 O O . ALA B 1 186 ? 18.297 9.039 2.809 1 95.19 186 ALA B O 1
ATOM 3850 N N . LEU B 1 187 ? 18.75 11.242 2.926 1 94.25 187 LEU B N 1
ATOM 3851 C CA . LEU B 1 187 ? 20.047 11.117 2.256 1 94.25 187 LEU B CA 1
ATOM 3852 C C . LEU B 1 187 ? 21.016 10.297 3.1 1 94.25 187 LEU B C 1
ATOM 3854 O O . LEU B 1 187 ? 21.688 9.391 2.586 1 94.25 187 LEU B O 1
ATOM 3858 N N . GLU B 1 188 ? 21.062 10.602 4.336 1 94.44 188 GLU B N 1
ATOM 3859 C CA . GLU B 1 188 ? 21.953 9.875 5.238 1 94.44 188 GLU B CA 1
ATOM 3860 C C . GLU B 1 188 ? 21.578 8.398 5.32 1 94.44 188 GLU B C 1
ATOM 3862 O O . GLU B 1 188 ? 22.453 7.527 5.352 1 94.44 188 GLU B O 1
ATOM 3867 N N . ASN B 1 189 ? 20.328 8.195 5.406 1 92.94 189 ASN B N 1
ATOM 3868 C CA . ASN B 1 189 ? 19.844 6.816 5.418 1 92.94 189 ASN B CA 1
ATOM 3869 C C . ASN B 1 189 ? 20.266 6.059 4.164 1 92.94 189 ASN B C 1
ATOM 3871 O O . ASN B 1 189 ? 20.75 4.926 4.25 1 92.94 189 ASN B O 1
ATOM 3875 N N . ARG B 1 190 ? 20.109 6.688 3.031 1 90.25 190 ARG B N 1
ATOM 3876 C CA . ARG B 1 190 ? 20.484 6.098 1.747 1 90.25 190 ARG B CA 1
ATOM 3877 C C . ARG B 1 190 ? 21.984 5.855 1.664 1 90.25 190 ARG B C 1
ATOM 3879 O O . ARG B 1 190 ? 22.422 4.797 1.215 1 90.25 190 ARG B O 1
ATOM 3886 N N . GLN B 1 191 ? 22.766 6.746 2.066 1 90.19 191 GLN B N 1
ATOM 3887 C CA . GLN B 1 191 ? 24.219 6.652 2.014 1 90.19 191 GLN B CA 1
ATOM 3888 C C . GLN B 1 191 ? 24.734 5.562 2.949 1 90.19 191 GLN B C 1
ATOM 3890 O O . GLN B 1 191 ? 25.781 4.957 2.689 1 90.19 191 GLN B O 1
ATOM 3895 N N . ALA B 1 192 ? 24 5.281 3.969 1 90 192 ALA B N 1
ATOM 3896 C CA . ALA B 1 192 ? 24.375 4.238 4.922 1 90 192 ALA B CA 1
ATOM 3897 C C . ALA B 1 192 ? 23.922 2.865 4.441 1 90 192 ALA B C 1
ATOM 3899 O O . ALA B 1 192 ? 24.188 1.854 5.098 1 90 192 ALA B O 1
ATOM 3900 N N . GLY B 1 193 ? 23.25 2.816 3.352 1 85.94 193 GLY B N 1
ATOM 3901 C CA . GLY B 1 193 ? 22.781 1.556 2.791 1 85.94 193 GLY B CA 1
ATOM 3902 C C . GLY B 1 193 ? 21.578 0.989 3.512 1 85.94 193 GLY B C 1
ATOM 3903 O O . GLY B 1 193 ? 21.344 -0.223 3.496 1 85.94 193 GLY B O 1
ATOM 3904 N N . ARG B 1 194 ? 20.859 1.86 4.164 1 89.5 194 ARG B N 1
ATOM 3905 C CA . ARG B 1 194 ? 19.672 1.42 4.879 1 89.5 194 ARG B CA 1
ATOM 3906 C C . ARG B 1 194 ? 18.422 1.535 4 1 89.5 194 ARG B C 1
ATOM 3908 O O . ARG B 1 194 ? 18.391 2.344 3.068 1 89.5 194 ARG B O 1
ATOM 3915 N N . GLU B 1 195 ? 17.5 0.702 4.355 1 91.25 195 GLU B N 1
ATOM 3916 C CA . GLU B 1 195 ? 16.25 0.75 3.607 1 91.25 195 GLU B CA 1
ATOM 3917 C C . GLU B 1 195 ? 15.43 1.985 3.977 1 91.25 195 GLU B C 1
ATOM 3919 O O . GLU B 1 195 ? 15.477 2.443 5.121 1 91.25 195 GLU B O 1
ATOM 3924 N N . ARG B 1 196 ? 14.742 2.463 3.027 1 92.94 196 ARG B N 1
ATOM 3925 C CA . ARG B 1 196 ? 13.891 3.637 3.188 1 92.94 196 ARG B CA 1
ATOM 3926 C C . ARG B 1 196 ? 12.93 3.457 4.355 1 92.94 196 ARG B C 1
ATOM 3928 O O . ARG B 1 196 ? 12.703 4.387 5.133 1 92.94 196 ARG B O 1
ATOM 3935 N N . GLU B 1 197 ? 12.453 2.236 4.477 1 92.44 197 GLU B N 1
ATOM 3936 C CA . GLU B 1 197 ? 11.422 1.941 5.465 1 92.44 197 GLU B CA 1
ATOM 3937 C C . GLU B 1 197 ? 11.992 1.935 6.879 1 92.44 197 GLU B C 1
ATOM 3939 O O . GLU B 1 197 ? 11.25 1.948 7.859 1 92.44 197 GLU B O 1
ATOM 3944 N N . GLU B 1 198 ? 13.219 2.047 6.977 1 90.56 198 GLU B N 1
ATOM 3945 C CA . GLU B 1 198 ? 13.859 2.109 8.289 1 90.56 198 GLU B CA 1
ATOM 3946 C C . GLU B 1 198 ? 13.805 3.521 8.859 1 90.56 198 GLU B C 1
ATOM 3948 O O . GLU B 1 198 ? 14.078 3.729 10.047 1 90.56 198 GLU B O 1
ATOM 3953 N N . ILE B 1 199 ? 13.445 4.465 8.047 1 93.38 199 ILE B N 1
ATOM 3954 C CA . ILE B 1 199 ? 13.219 5.82 8.539 1 93.38 199 ILE B CA 1
ATOM 3955 C C . ILE B 1 199 ? 11.922 5.855 9.352 1 93.38 199 ILE B C 1
ATOM 3957 O O . ILE B 1 199 ? 10.852 5.523 8.844 1 93.38 199 ILE B O 1
ATOM 3961 N N . LYS B 1 200 ? 12.031 6.23 10.586 1 91.12 200 LYS B N 1
ATOM 3962 C CA . LYS B 1 200 ? 10.875 6.27 11.477 1 91.12 200 LYS B CA 1
ATOM 3963 C C . LYS B 1 200 ? 10.492 7.707 11.812 1 91.12 200 LYS B C 1
ATOM 3965 O O . LYS B 1 200 ? 11.32 8.609 11.742 1 91.12 200 LYS B O 1
ATOM 3970 N N . LEU B 1 201 ? 9.25 7.871 12.188 1 89 201 LEU B N 1
ATOM 3971 C CA . LEU B 1 201 ? 8.75 9.188 12.562 1 89 201 LEU B CA 1
ATOM 3972 C C . LEU B 1 201 ? 9.523 9.742 13.758 1 89 201 LEU B C 1
ATOM 3974 O O . LEU B 1 201 ? 9.805 10.945 13.82 1 89 201 LEU B O 1
ATOM 3978 N N . ASP B 1 202 ? 9.797 8.883 14.688 1 87 202 ASP B N 1
ATOM 3979 C CA . ASP B 1 202 ? 10.477 9.305 15.898 1 87 202 ASP B CA 1
ATOM 3980 C C . ASP B 1 202 ? 11.812 9.977 15.578 1 87 202 ASP B C 1
ATOM 3982 O O . ASP B 1 202 ? 12.281 10.836 16.328 1 87 202 ASP B O 1
ATOM 3986 N N . ASN B 1 203 ? 12.359 9.664 14.422 1 84.44 203 ASN B N 1
ATOM 3987 C CA . ASN B 1 203 ? 13.625 10.234 13.969 1 84.44 203 ASN B CA 1
ATOM 3988 C C . ASN B 1 203 ? 13.438 11.656 13.445 1 84.44 203 ASN B C 1
ATOM 3990 O O . ASN B 1 203 ? 14.406 12.406 13.312 1 84.44 203 ASN B O 1
ATOM 3994 N N . LEU B 1 204 ? 12.164 11.961 13.211 1 92.81 204 LEU B N 1
ATOM 3995 C CA . LEU B 1 204 ? 11.961 13.156 12.398 1 92.81 204 LEU B CA 1
ATOM 3996 C C . LEU B 1 204 ? 11.078 14.164 13.117 1 92.81 204 LEU B C 1
ATOM 3998 O O . LEU B 1 204 ? 11.211 15.375 12.914 1 92.81 204 LEU B O 1
ATOM 4002 N N . GLN B 1 205 ? 10.203 13.734 13.938 1 91.88 205 GLN B N 1
ATOM 4003 C CA . GLN B 1 205 ? 9.094 14.555 14.406 1 91.88 205 GLN B CA 1
ATOM 4004 C C . GLN B 1 205 ? 9.602 15.797 15.133 1 91.88 205 GLN B C 1
ATOM 4006 O O . GLN B 1 205 ? 9.203 16.922 14.797 1 91.88 205 GLN B O 1
ATOM 4011 N N . GLU B 1 206 ? 10.453 15.633 16.094 1 92.75 206 GLU B N 1
ATOM 4012 C CA . GLU B 1 206 ? 10.961 16.766 16.859 1 92.75 206 GLU B CA 1
ATOM 4013 C C . GLU B 1 206 ? 11.758 17.719 15.977 1 92.75 206 GLU B C 1
ATOM 4015 O O . GLU B 1 206 ? 11.648 18.938 16.109 1 92.75 206 GLU B O 1
ATOM 4020 N N . ALA B 1 207 ? 12.555 17.125 15.164 1 94.62 207 ALA B N 1
ATOM 4021 C CA . ALA B 1 207 ? 13.383 17.938 14.273 1 94.62 207 ALA B CA 1
ATOM 4022 C C . ALA B 1 207 ? 12.516 18.75 13.312 1 94.62 207 ALA B C 1
ATOM 4024 O O . ALA B 1 207 ? 12.812 19.906 13.023 1 94.62 207 ALA B O 1
ATOM 4025 N N . ILE B 1 208 ? 11.477 18.172 12.836 1 95.69 208 ILE B N 1
ATOM 4026 C CA . ILE B 1 208 ? 10.562 18.875 11.938 1 95.69 208 ILE B CA 1
ATOM 4027 C C . ILE B 1 208 ? 9.867 20 12.688 1 95.69 208 ILE B C 1
ATOM 4029 O O . ILE B 1 208 ? 9.812 21.141 12.203 1 95.69 208 ILE B O 1
ATOM 4033 N N . ALA B 1 209 ? 9.336 19.688 13.852 1 95.12 209 ALA B N 1
ATOM 4034 C CA . ALA B 1 209 ? 8.648 20.688 14.656 1 95.12 209 ALA B CA 1
ATOM 4035 C C . ALA B 1 209 ? 9.547 21.906 14.914 1 95.12 209 ALA B C 1
ATOM 4037 O O . ALA B 1 209 ? 9.109 23.047 14.781 1 95.12 209 ALA B O 1
ATOM 4038 N N . GLN B 1 210 ? 10.781 21.656 15.227 1 95 210 GLN B N 1
ATOM 4039 C CA . GLN B 1 210 ? 11.734 22.719 15.508 1 95 210 GLN B CA 1
ATOM 4040 C C . GLN B 1 210 ? 12.039 23.531 14.25 1 95 210 GLN B C 1
ATOM 4042 O O . GLN B 1 210 ? 12.109 24.766 14.297 1 95 210 GLN B O 1
ATOM 4047 N N . ALA B 1 211 ? 12.219 22.812 13.195 1 94.81 211 ALA B N 1
ATOM 4048 C CA . ALA B 1 211 ? 12.516 23.484 11.938 1 94.81 211 ALA B CA 1
ATOM 4049 C C . ALA B 1 211 ? 11.367 24.391 11.508 1 94.81 211 ALA B C 1
ATOM 4051 O O . ALA B 1 211 ? 11.586 25.5 11.016 1 94.81 211 ALA B O 1
ATOM 4052 N N . VAL B 1 212 ? 10.219 23.906 11.695 1 94 212 VAL B N 1
ATOM 4053 C CA . VAL B 1 212 ? 9.023 24.656 11.312 1 94 212 VAL B CA 1
ATOM 4054 C C . VAL B 1 212 ? 8.836 25.844 12.258 1 94 212 VAL B C 1
ATOM 4056 O O . VAL B 1 212 ? 8.539 26.953 11.812 1 94 212 VAL B O 1
ATOM 4059 N N . TYR B 1 213 ? 9 25.656 13.539 1 94.62 213 TYR B N 1
ATOM 4060 C CA . TYR B 1 213 ? 8.859 26.703 14.555 1 94.62 213 TYR B CA 1
ATOM 4061 C C . TYR B 1 213 ? 9.852 27.828 14.32 1 94.62 213 TYR B C 1
ATOM 4063 O O . TYR B 1 213 ? 9.539 29 14.57 1 94.62 213 TYR B O 1
ATOM 4071 N N . ASN B 1 214 ? 11 27.5 13.75 1 94.31 214 ASN B N 1
ATOM 4072 C CA . ASN B 1 214 ? 12.086 28.469 13.625 1 94.31 214 ASN B CA 1
ATOM 4073 C C . ASN B 1 214 ? 12.164 29.047 12.219 1 94.31 214 ASN B C 1
ATOM 4075 O O . ASN B 1 214 ? 12.961 29.953 11.953 1 94.31 214 ASN B O 1
ATOM 4079 N N . ASN B 1 215 ? 11.367 28.562 11.359 1 91.25 215 ASN B N 1
ATOM 4080 C CA . ASN B 1 215 ? 11.367 29.047 9.984 1 91.25 215 ASN B CA 1
ATOM 4081 C C . ASN B 1 215 ? 10.578 30.359 9.852 1 91.25 215 ASN B C 1
ATOM 4083 O O . ASN B 1 215 ? 9.352 30.344 9.867 1 91.25 215 ASN B O 1
ATOM 4087 N N . ASN B 1 216 ? 11.227 31.406 9.539 1 87.69 216 ASN B N 1
ATOM 4088 C CA . ASN B 1 216 ? 10.641 32.75 9.578 1 87.69 216 ASN B CA 1
ATOM 4089 C C . ASN B 1 216 ? 9.758 33 8.359 1 87.69 216 ASN B C 1
ATOM 4091 O O . ASN B 1 216 ? 9.109 34.062 8.266 1 87.69 216 ASN B O 1
ATOM 4095 N N . THR B 1 217 ? 9.74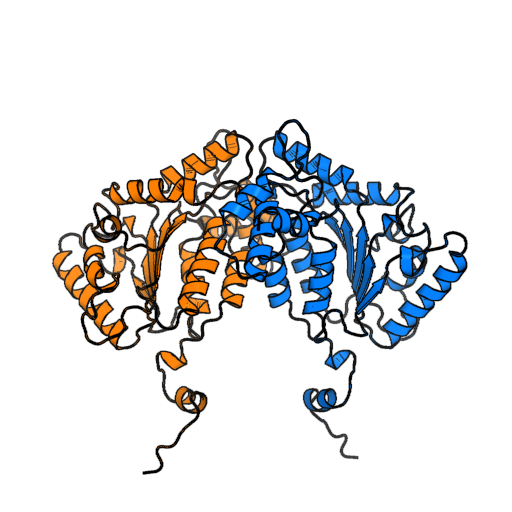2 32.094 7.453 1 82.12 217 THR B N 1
ATOM 4096 C CA . THR B 1 217 ? 8.914 32.25 6.266 1 82.12 217 THR B CA 1
ATOM 4097 C C . THR B 1 217 ? 7.66 31.391 6.355 1 82.12 217 THR B C 1
ATOM 4099 O O . THR B 1 217 ? 6.781 31.469 5.496 1 82.12 217 THR B O 1
ATOM 4102 N N . SER B 1 218 ? 7.586 30.656 7.43 1 85.5 218 SER B N 1
ATOM 4103 C CA . SER B 1 218 ? 6.461 29.734 7.547 1 85.5 218 SER B CA 1
ATOM 4104 C C . SER B 1 218 ? 5.312 30.375 8.328 1 85.5 218 SER B C 1
ATOM 4106 O O . SER B 1 218 ? 5.535 31.203 9.203 1 85.5 218 SER B O 1
ATOM 4108 N N . GLY B 1 219 ? 4.094 29.969 7.996 1 89.25 219 GLY B N 1
ATOM 4109 C CA . GLY B 1 219 ? 2.916 30.375 8.742 1 89.25 219 GLY B CA 1
ATOM 4110 C C . GLY B 1 219 ? 2.918 29.891 10.18 1 89.25 219 GLY B C 1
ATOM 4111 O O . GLY B 1 219 ? 2.16 30.391 11.008 1 89.25 219 GLY B O 1
ATOM 4112 N N . LEU B 1 220 ? 3.84 28.984 10.438 1 91.56 220 LEU B N 1
ATOM 4113 C CA . LEU B 1 220 ? 3.895 28.422 11.773 1 91.56 220 LEU B CA 1
ATOM 4114 C C . LEU B 1 220 ? 5.121 28.922 12.531 1 91.56 220 LEU B C 1
ATOM 4116 O O . LEU B 1 220 ? 5.484 28.359 13.57 1 91.56 220 LEU B O 1
ATOM 4120 N N . PHE B 1 221 ? 5.691 30 12 1 92.31 221 PHE B N 1
ATOM 4121 C CA . PHE B 1 221 ? 6.828 30.625 12.664 1 92.31 221 PHE B CA 1
ATOM 4122 C C . PHE B 1 221 ? 6.449 31.078 14.07 1 92.31 221 PHE B C 1
ATOM 4124 O O . PHE B 1 221 ? 5.508 31.859 14.242 1 92.31 221 PHE B O 1
ATOM 4131 N N . LYS B 1 222 ? 7.121 30.547 15.07 1 93.31 222 LYS B N 1
ATOM 4132 C CA . LYS B 1 222 ? 6.898 30.859 16.484 1 93.31 222 LYS B CA 1
ATOM 4133 C C . LYS B 1 222 ? 5.418 30.781 16.844 1 93.31 222 LYS B C 1
ATOM 4135 O O . LYS B 1 222 ? 4.906 31.609 17.594 1 93.31 222 LYS B O 1
ATOM 4140 N N . SER B 1 223 ? 4.824 29.859 16.297 1 93.69 223 SER B N 1
ATOM 4141 C CA . SER B 1 223 ? 3.387 29.688 16.469 1 93.69 223 SER B CA 1
ATOM 4142 C C . SER B 1 223 ? 3.066 29.094 17.828 1 93.69 223 SER B C 1
ATOM 4144 O O . SER B 1 223 ? 3.77 28.188 18.297 1 93.69 223 SER B O 1
ATOM 4146 N N . ASN B 1 224 ? 1.986 29.562 18.453 1 93.75 224 ASN B N 1
ATOM 4147 C CA . ASN B 1 224 ? 1.479 29 19.703 1 93.75 224 ASN B CA 1
ATOM 4148 C C . ASN B 1 224 ? 0.94 27.594 19.5 1 93.75 224 ASN B C 1
ATOM 4150 O O . ASN B 1 224 ? 0.956 26.781 20.422 1 93.75 224 ASN B O 1
ATOM 4154 N N . ILE B 1 225 ? 0.521 27.359 18.312 1 94.31 225 ILE B N 1
ATOM 4155 C CA . ILE B 1 225 ? -0.024 26.047 17.984 1 94.31 225 ILE B CA 1
ATOM 4156 C C . ILE B 1 225 ? 1.052 24.969 18.172 1 94.31 225 ILE B C 1
ATOM 4158 O O . ILE B 1 225 ? 0.78 23.891 18.703 1 94.31 225 ILE B O 1
ATOM 4162 N N . ILE B 1 226 ? 2.268 25.281 17.75 1 94.25 226 ILE B N 1
ATOM 4163 C CA . ILE B 1 226 ? 3.387 24.359 17.906 1 94.25 226 ILE B CA 1
ATOM 4164 C C . ILE B 1 226 ? 3.838 24.344 19.375 1 94.25 226 ILE B C 1
ATOM 4166 O O . ILE B 1 226 ? 4.055 23.266 19.938 1 94.25 226 ILE B O 1
ATOM 4170 N N . GLN B 1 227 ? 3.916 25.516 20 1 93.25 227 GLN B N 1
ATOM 4171 C CA . GLN B 1 227 ? 4.398 25.641 21.375 1 93.25 227 GLN B CA 1
ATOM 4172 C C . GLN B 1 227 ? 3.502 24.891 22.344 1 93.25 227 GLN B C 1
ATOM 4174 O O . GLN B 1 227 ? 3.988 24.281 23.297 1 93.25 227 GLN B O 1
ATOM 4179 N N . GLN B 1 228 ? 2.227 24.891 22.094 1 93.69 228 GLN B N 1
ATOM 4180 C CA . GLN B 1 228 ? 1.262 24.25 22.984 1 93.69 228 GLN B CA 1
ATOM 4181 C C . GLN B 1 228 ? 1.002 22.797 22.578 1 93.69 228 GLN B C 1
ATOM 4183 O O . GLN B 1 228 ? 0.105 22.156 23.125 1 93.69 228 GLN B O 1
ATOM 4188 N N . LYS B 1 229 ? 1.693 22.281 21.547 1 92.88 229 LYS B N 1
ATOM 4189 C CA . LYS B 1 229 ? 1.636 20.891 21.094 1 92.88 229 LYS B CA 1
ATOM 4190 C C . LYS B 1 229 ? 0.224 20.516 20.656 1 92.88 229 LYS B C 1
ATOM 4192 O O . LYS B 1 229 ? -0.296 19.469 21.047 1 92.88 229 LYS B O 1
ATOM 4197 N N . LEU B 1 230 ? -0.355 21.484 19.875 1 94.75 230 LEU B N 1
ATOM 4198 C CA . LEU B 1 230 ? -1.731 21.266 19.438 1 94.75 230 LEU B CA 1
ATOM 4199 C C . LEU B 1 230 ? -1.778 20.469 18.141 1 94.75 230 LEU B C 1
ATOM 4201 O O . LEU B 1 230 ? -2.854 20.062 17.703 1 94.75 230 LEU B O 1
ATOM 4205 N N . ILE B 1 231 ? -0.629 20.234 17.562 1 96.19 231 ILE B N 1
ATOM 4206 C CA . ILE B 1 231 ? -0.546 19.406 16.359 1 96.19 231 ILE B CA 1
ATOM 4207 C C . ILE B 1 231 ? -0.48 17.938 16.75 1 96.19 231 ILE B C 1
ATOM 4209 O O . ILE B 1 231 ? 0.404 17.516 17.5 1 96.19 231 ILE B O 1
ATOM 4213 N N . THR B 1 232 ? -1.398 17.156 16.203 1 96.19 232 THR B N 1
ATOM 4214 C CA . THR B 1 232 ? -1.443 15.742 16.547 1 96.19 232 THR B CA 1
ATOM 4215 C C . THR B 1 232 ? -0.194 15.031 16.031 1 96.19 232 THR B C 1
ATOM 4217 O O . THR B 1 232 ? 0.416 14.242 16.766 1 96.19 232 THR B O 1
ATOM 4220 N N . ARG B 1 233 ? 0.132 15.219 14.742 1 96.88 233 ARG B N 1
ATOM 4221 C CA . ARG B 1 233 ? 1.314 14.609 14.148 1 96.88 233 ARG B CA 1
ATOM 4222 C C . ARG B 1 233 ? 1.927 15.523 13.086 1 96.88 233 ARG B C 1
ATOM 4224 O O . ARG B 1 233 ? 1.207 16.141 12.305 1 96.88 233 ARG B O 1
ATOM 4231 N N . PHE B 1 234 ? 3.221 15.656 13.18 1 97.62 234 PHE B N 1
ATOM 4232 C CA . PHE B 1 234 ? 3.979 16.156 12.039 1 97.62 234 PHE B CA 1
ATOM 4233 C C . PHE B 1 234 ? 4.297 15.039 11.055 1 97.62 234 PHE B C 1
ATOM 4235 O O . PHE B 1 234 ? 5.113 14.164 11.352 1 97.62 234 PHE B O 1
ATOM 4242 N N . VAL B 1 235 ? 3.705 15.031 9.914 1 98.31 235 VAL B N 1
ATOM 4243 C CA . VAL B 1 235 ? 3.791 13.93 8.961 1 98.31 235 VAL B CA 1
ATOM 4244 C C . VAL B 1 235 ? 4.848 14.242 7.902 1 98.31 235 VAL B C 1
ATOM 4246 O O . VAL B 1 235 ? 4.664 15.141 7.074 1 98.31 235 VAL B O 1
ATOM 4249 N N . PRO B 1 236 ? 5.918 13.508 7.883 1 98.56 236 PRO B N 1
ATOM 4250 C CA . PRO B 1 236 ? 6.957 13.766 6.883 1 98.56 236 PRO B CA 1
ATOM 4251 C C . PRO B 1 236 ? 6.664 13.094 5.543 1 98.56 236 PRO B C 1
ATOM 4253 O O . PRO B 1 236 ? 6.156 11.969 5.508 1 98.56 236 PRO B O 1
ATOM 4256 N N . PHE B 1 237 ? 6.879 13.781 4.508 1 98.75 237 PHE B N 1
ATOM 4257 C CA . PHE B 1 237 ? 6.887 13.25 3.152 1 98.75 237 PHE B CA 1
ATOM 4258 C C . PHE B 1 237 ? 8.305 13.164 2.607 1 98.75 237 PHE B C 1
ATOM 4260 O O . PHE B 1 237 ? 8.977 14.188 2.445 1 98.75 237 PHE B O 1
ATOM 4267 N N . LEU B 1 238 ? 8.727 12.008 2.311 1 98.12 238 LEU B N 1
ATOM 4268 C CA . LEU B 1 238 ? 10.117 11.75 1.942 1 98.12 238 LEU B CA 1
ATOM 4269 C C . LEU B 1 238 ? 10.367 12.094 0.477 1 98.12 238 LEU B C 1
ATOM 4271 O O . LEU B 1 238 ? 9.453 12.008 -0.347 1 98.12 238 LEU B O 1
ATOM 4275 N N . PRO B 1 239 ? 11.617 12.5 0.191 1 97.81 239 PRO B N 1
ATOM 4276 C CA . PRO B 1 239 ? 11.922 12.734 -1.222 1 97.81 239 PRO B CA 1
ATOM 4277 C C . PRO B 1 239 ? 11.781 11.469 -2.07 1 97.81 239 PRO B C 1
ATOM 4279 O O . PRO B 1 239 ? 11.953 10.359 -1.565 1 97.81 239 PRO B O 1
ATOM 4282 N N . LEU B 1 240 ? 11.484 11.664 -3.309 1 97.69 240 LEU B N 1
ATOM 4283 C CA . LEU B 1 240 ? 11.125 10.547 -4.168 1 97.69 240 LEU B CA 1
ATOM 4284 C C . LEU B 1 240 ? 12.312 10.125 -5.031 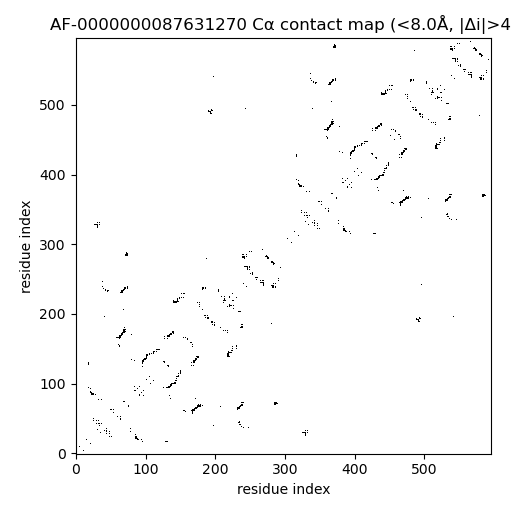1 97.69 240 LEU B C 1
ATOM 4286 O O . LEU B 1 240 ? 13.008 10.969 -5.586 1 97.69 240 LEU B O 1
ATOM 4290 N N . SER B 1 241 ? 12.539 8.844 -5.082 1 95.75 241 SER B N 1
ATOM 4291 C CA . SER B 1 241 ? 13.555 8.281 -5.969 1 95.75 241 SER B CA 1
ATOM 4292 C C . SER B 1 241 ? 13 8.078 -7.375 1 95.75 241 SER B C 1
ATOM 4294 O O . SER B 1 241 ? 11.812 8.273 -7.617 1 95.75 241 SER B O 1
ATOM 4296 N N . ARG B 1 242 ? 13.859 7.684 -8.273 1 94.38 242 ARG B N 1
ATOM 4297 C CA . ARG B 1 242 ? 13.461 7.43 -9.656 1 94.38 242 ARG B CA 1
ATOM 4298 C C . ARG B 1 242 ? 12.344 6.391 -9.719 1 94.38 242 ARG B C 1
ATOM 4300 O O . ARG B 1 242 ? 11.406 6.527 -10.508 1 94.38 242 ARG B O 1
ATOM 4307 N N . TYR B 1 243 ? 12.461 5.426 -8.922 1 94.38 243 TYR B N 1
ATOM 4308 C CA . TYR B 1 243 ? 11.438 4.387 -8.891 1 94.38 243 TYR B CA 1
ATOM 4309 C C . TYR B 1 243 ? 10.062 4.988 -8.617 1 94.38 243 TYR B C 1
ATOM 4311 O O . TYR B 1 243 ? 9.086 4.648 -9.289 1 94.38 243 TYR B O 1
ATOM 4319 N N . HIS B 1 244 ? 9.961 5.84 -7.652 1 97.19 244 HIS B N 1
ATOM 4320 C CA . HIS B 1 244 ? 8.688 6.457 -7.285 1 97.19 244 HIS B CA 1
ATOM 4321 C C . HIS B 1 244 ? 8.164 7.348 -8.406 1 97.19 244 HIS B C 1
ATOM 4323 O O . HIS B 1 244 ? 6.969 7.32 -8.719 1 97.19 244 HIS B O 1
ATOM 4329 N N . VAL B 1 245 ? 9.078 8.086 -9 1 97.25 245 VAL B N 1
ATOM 4330 C CA . VAL B 1 245 ? 8.695 8.969 -10.102 1 97.25 245 VAL B CA 1
ATOM 4331 C C . VAL B 1 245 ? 8.141 8.148 -11.258 1 97.25 245 VAL B C 1
ATOM 4333 O O . VAL B 1 245 ? 7.125 8.508 -11.852 1 97.25 245 VAL B O 1
ATOM 4336 N N . GLU B 1 246 ? 8.773 7.062 -11.531 1 96.5 246 GLU B N 1
ATOM 4337 C CA . GLU B 1 246 ? 8.32 6.188 -12.609 1 96.5 246 GLU B CA 1
ATOM 4338 C C . GLU B 1 246 ? 6.93 5.633 -12.32 1 96.5 246 GLU B C 1
ATOM 4340 O O . GLU B 1 246 ? 6.133 5.426 -13.242 1 96.5 246 GLU B O 1
ATOM 4345 N N . ARG B 1 247 ? 6.66 5.398 -11.125 1 95.81 247 ARG B N 1
ATOM 4346 C CA . ARG B 1 247 ? 5.316 4.965 -10.758 1 95.81 247 ARG B CA 1
ATOM 4347 C C . ARG B 1 247 ? 4.297 6.074 -11 1 95.81 247 ARG B C 1
ATOM 4349 O O . ARG B 1 247 ? 3.172 5.805 -11.43 1 95.81 247 ARG B O 1
ATOM 4356 N N . CYS B 1 248 ? 4.676 7.285 -10.656 1 97.75 248 CYS B N 1
ATOM 4357 C CA . CYS B 1 248 ? 3.809 8.422 -10.961 1 97.75 248 CYS B CA 1
ATOM 4358 C C . CYS B 1 248 ? 3.529 8.508 -12.461 1 97.75 248 CYS B C 1
ATOM 4360 O O . CYS B 1 248 ? 2.391 8.742 -12.867 1 97.75 248 CYS B O 1
ATOM 4362 N N . VAL B 1 249 ? 4.57 8.305 -13.25 1 97.62 249 VAL B N 1
ATOM 4363 C CA . VAL B 1 249 ? 4.441 8.359 -14.703 1 97.62 249 VAL B CA 1
ATOM 4364 C C . VAL B 1 249 ? 3.494 7.266 -15.188 1 97.62 249 VAL B C 1
ATOM 4366 O O . VAL B 1 249 ? 2.57 7.531 -15.961 1 97.62 249 VAL B O 1
ATOM 4369 N N . HIS B 1 250 ? 3.766 6.105 -14.688 1 96.12 250 HIS B N 1
ATOM 4370 C CA . HIS B 1 250 ? 2.938 4.973 -15.086 1 96.12 250 HIS B CA 1
ATOM 4371 C C . HIS B 1 250 ? 1.471 5.219 -14.742 1 96.12 250 HIS B C 1
ATOM 4373 O O . HIS B 1 250 ? 0.589 4.961 -15.57 1 96.12 250 HIS B O 1
ATOM 4379 N N . SER B 1 251 ? 1.224 5.676 -13.594 1 94.88 251 SER B N 1
ATOM 4380 C CA . SER B 1 251 ? -0.139 5.957 -13.148 1 94.88 251 SER B CA 1
ATOM 4381 C C . SER B 1 251 ? -0.808 6.996 -14.047 1 94.88 251 SER B C 1
ATOM 4383 O O . SER B 1 251 ? -1.97 6.836 -14.43 1 94.88 251 SER B O 1
ATOM 4385 N N . GLN B 1 252 ? -0.081 8.008 -14.367 1 95.31 252 GLN B N 1
ATOM 4386 C CA . GLN B 1 252 ? -0.627 9.062 -15.211 1 95.31 252 GLN B CA 1
ATOM 4387 C C . GLN B 1 252 ? -0.904 8.555 -16.625 1 95.31 252 GLN B C 1
ATOM 4389 O O . GLN B 1 252 ? -1.918 8.906 -17.234 1 95.31 252 GLN B O 1
ATOM 4394 N N . LEU B 1 253 ? -0.014 7.738 -17.078 1 95.75 253 LEU B N 1
ATOM 4395 C CA . LEU B 1 253 ? -0.196 7.16 -18.406 1 95.75 253 LEU B CA 1
ATOM 4396 C C . LEU B 1 253 ? -1.435 6.27 -18.453 1 95.75 253 LEU B C 1
ATOM 4398 O O . LEU B 1 253 ? -2.193 6.301 -19.422 1 95.75 253 LEU B O 1
ATOM 4402 N N . CYS B 1 254 ? -1.585 5.516 -17.406 1 92.62 254 CYS B N 1
ATOM 4403 C CA . CYS B 1 254 ? -2.756 4.645 -17.359 1 92.62 254 CYS B CA 1
ATOM 4404 C C . CYS B 1 254 ? -4.043 5.465 -17.344 1 92.62 254 CYS B C 1
ATOM 4406 O O . CYS B 1 254 ? -5.039 5.074 -17.938 1 92.62 254 CYS B O 1
ATOM 4408 N N . GLN B 1 255 ? -4.047 6.578 -16.688 1 91.81 255 GLN B N 1
ATOM 4409 C CA . GLN B 1 255 ? -5.199 7.469 -16.656 1 91.81 255 GLN B CA 1
ATOM 4410 C C . GLN B 1 255 ? -5.504 8.031 -18.047 1 91.81 255 GLN B C 1
ATOM 4412 O O . GLN B 1 255 ? -6.656 8.32 -18.359 1 91.81 255 GLN B O 1
ATOM 4417 N N . ARG B 1 256 ? -4.508 8.016 -18.844 1 91.56 256 ARG B N 1
ATOM 4418 C CA . ARG B 1 256 ? -4.652 8.562 -20.188 1 91.56 256 ARG B CA 1
ATOM 4419 C C . ARG B 1 256 ? -4.898 7.445 -21.203 1 91.56 256 ARG B C 1
ATOM 4421 O O . ARG B 1 256 ? -4.914 7.691 -22.406 1 91.56 256 ARG B O 1
ATOM 4428 N N . GLY B 1 257 ? -4.965 6.242 -20.734 1 89.81 257 GLY B N 1
ATOM 4429 C CA . GLY B 1 257 ? -5.262 5.113 -21.609 1 89.81 257 GLY B CA 1
ATOM 4430 C C . GLY B 1 257 ? -4.023 4.484 -22.219 1 89.81 257 GLY B C 1
ATOM 4431 O O . GLY B 1 257 ? -4.121 3.682 -23.141 1 89.81 257 GLY B O 1
ATOM 4432 N N . SER B 1 258 ? -2.865 4.887 -21.797 1 91.44 258 SER B N 1
ATOM 4433 C CA . SER B 1 258 ? -1.604 4.367 -22.312 1 91.44 258 SER B CA 1
ATOM 4434 C C . SER B 1 258 ? -0.833 3.609 -21.234 1 91.44 258 SER B C 1
ATOM 4436 O O . SER B 1 258 ? 0.345 3.885 -21 1 91.44 258 SER B O 1
ATOM 4438 N N . CYS B 1 259 ? -1.38 2.562 -20.719 1 89.62 259 CYS B N 1
ATOM 4439 C CA . CYS B 1 259 ? -0.834 1.866 -19.562 1 89.62 259 CYS B CA 1
ATOM 4440 C C . CYS B 1 259 ? 0.342 0.982 -19.953 1 89.62 259 CYS B C 1
ATOM 4442 O O . CYS B 1 259 ? 1.146 0.593 -19.109 1 89.62 259 CYS B O 1
ATOM 4444 N N . SER B 1 260 ? 0.506 0.7 -21.234 1 89.25 260 SER B N 1
ATOM 4445 C CA . SER B 1 260 ? 1.505 -0.27 -21.672 1 89.25 260 SER B CA 1
ATOM 4446 C C . SER B 1 260 ? 2.783 0.422 -22.125 1 89.25 260 SER B C 1
ATOM 4448 O O . SER B 1 260 ? 3.73 -0.237 -22.562 1 89.25 260 SER B O 1
ATOM 4450 N N . ARG B 1 261 ? 2.848 1.711 -21.984 1 92.25 261 ARG B N 1
ATOM 4451 C CA . ARG B 1 261 ? 3.965 2.471 -22.531 1 92.25 261 ARG B CA 1
ATOM 4452 C C . ARG B 1 261 ? 5.121 2.545 -21.531 1 92.25 261 ARG B C 1
ATOM 4454 O O . ARG B 1 261 ? 5.496 3.633 -21.094 1 92.25 261 ARG B O 1
ATOM 4461 N N . ASN B 1 262 ? 5.82 1.489 -21.359 1 91.56 262 ASN B N 1
ATOM 4462 C CA . ASN B 1 262 ? 6.977 1.408 -20.469 1 91.56 262 ASN B CA 1
ATOM 4463 C C . ASN B 1 262 ? 8.148 2.223 -21 1 91.56 262 ASN B C 1
ATOM 4465 O O . ASN B 1 262 ? 8.977 2.705 -20.234 1 91.56 262 ASN B O 1
ATOM 4469 N N . ASP B 1 263 ? 8.164 2.346 -22.25 1 94.62 263 ASP B N 1
ATOM 4470 C CA . ASP B 1 263 ? 9.219 3.15 -22.844 1 94.62 263 ASP B CA 1
ATOM 4471 C C . ASP B 1 263 ? 9.133 4.605 -22.391 1 94.62 263 ASP B C 1
ATOM 4473 O O . ASP B 1 263 ? 10.156 5.23 -22.109 1 94.62 263 ASP B O 1
ATOM 4477 N N . VAL B 1 264 ? 7.895 5.094 -22.344 1 95.75 264 VAL B N 1
ATOM 4478 C CA . VAL B 1 264 ? 7.68 6.465 -21.891 1 95.75 264 VAL B CA 1
ATOM 4479 C C . VAL B 1 264 ? 8.008 6.574 -20.406 1 95.75 264 VAL B C 1
ATOM 4481 O O . VAL B 1 264 ? 8.594 7.566 -19.969 1 95.75 264 VAL B O 1
ATOM 4484 N N . VAL B 1 265 ? 7.672 5.59 -19.625 1 96.25 265 VAL B N 1
ATOM 4485 C CA . VAL B 1 265 ? 7.953 5.574 -18.203 1 96.25 265 VAL B CA 1
ATOM 4486 C C . VAL B 1 265 ? 9.453 5.707 -17.969 1 96.25 265 VAL B C 1
ATOM 4488 O O . VAL B 1 265 ? 9.898 6.551 -17.188 1 96.25 265 VAL B O 1
ATOM 4491 N N . GLU B 1 266 ? 10.211 4.941 -18.719 1 94.62 266 GLU B N 1
ATOM 4492 C CA . GLU B 1 266 ? 11.664 4.938 -18.562 1 94.62 266 GLU B CA 1
ATOM 4493 C C . GLU B 1 266 ? 12.273 6.246 -19.062 1 94.62 266 GLU B C 1
ATOM 4495 O O . GLU B 1 266 ? 13.203 6.777 -18.438 1 94.62 266 GLU B O 1
ATOM 4500 N N . ALA B 1 267 ? 11.758 6.73 -20.109 1 96.19 267 ALA B N 1
ATOM 4501 C CA . ALA B 1 267 ? 12.281 7.973 -20.688 1 96.19 267 ALA B CA 1
ATOM 4502 C C . ALA B 1 267 ? 12.062 9.148 -19.734 1 96.19 267 ALA B C 1
ATOM 4504 O O . ALA B 1 267 ? 12.992 9.922 -19.484 1 96.19 267 ALA B O 1
ATOM 4505 N N . VAL B 1 268 ? 10.891 9.25 -19.188 1 96.25 268 VAL B N 1
ATOM 4506 C CA . VAL B 1 268 ? 10.57 10.344 -18.281 1 96.25 268 VAL B CA 1
ATOM 4507 C C . VAL B 1 268 ? 11.383 10.203 -17 1 96.25 268 VAL B C 1
ATOM 4509 O O . VAL B 1 268 ? 11.969 11.18 -16.516 1 96.25 268 VAL B O 1
ATOM 4512 N N . GLY B 1 269 ? 11.398 8.992 -16.453 1 95.19 269 GLY B N 1
ATOM 4513 C CA . GLY B 1 269 ? 12.18 8.758 -15.25 1 95.19 269 GLY B CA 1
ATOM 4514 C C . GLY B 1 269 ? 13.641 9.156 -15.406 1 95.19 269 GLY B C 1
ATOM 4515 O O . GLY B 1 269 ? 14.234 9.719 -14.484 1 95.19 269 GLY B O 1
ATOM 4516 N N . GLY B 1 270 ? 14.172 8.906 -16.547 1 93.69 270 GLY B N 1
ATOM 4517 C CA . GLY B 1 270 ? 15.57 9.219 -16.812 1 93.69 270 GLY B CA 1
ATOM 4518 C C . GLY B 1 270 ? 15.812 10.695 -17.078 1 93.69 270 GLY B C 1
ATOM 4519 O O . GLY B 1 270 ? 16.906 11.195 -16.812 1 93.69 270 GLY B O 1
ATOM 4520 N N . ASP B 1 271 ? 14.805 11.375 -17.5 1 93.69 271 ASP B N 1
ATOM 4521 C CA . ASP B 1 271 ? 14.961 12.758 -17.922 1 93.69 271 ASP B CA 1
ATOM 4522 C C . ASP B 1 271 ? 14.727 13.719 -16.75 1 93.69 271 ASP B C 1
ATOM 4524 O O . ASP B 1 271 ? 15.008 14.914 -16.859 1 93.69 271 ASP B O 1
ATOM 4528 N N . MET B 1 272 ? 14.281 13.227 -15.68 1 93.94 272 MET B N 1
ATOM 4529 C CA . MET B 1 272 ? 14.047 14.078 -14.516 1 93.94 272 MET B CA 1
ATOM 4530 C C . MET B 1 272 ? 15.367 14.547 -13.906 1 93.94 272 MET B C 1
ATOM 4532 O O . MET B 1 272 ? 16.422 13.953 -14.156 1 93.94 272 MET B O 1
ATOM 4536 N N . ASN B 1 273 ? 15.281 15.672 -13.195 1 94.06 273 ASN B N 1
ATOM 4537 C CA . ASN B 1 273 ? 16.438 16.156 -12.453 1 94.06 273 ASN B CA 1
ATOM 4538 C C . ASN B 1 273 ? 16.5 15.523 -11.062 1 94.06 273 ASN B C 1
ATOM 4540 O O . ASN B 1 273 ? 15.531 15.57 -10.305 1 94.06 273 ASN B O 1
ATOM 4544 N N . TYR B 1 274 ? 17.641 14.938 -10.82 1 94 274 TYR B N 1
ATOM 4545 C CA . TYR B 1 274 ? 17.828 14.273 -9.531 1 94 274 TYR B CA 1
ATOM 4546 C C . TYR B 1 274 ? 18.906 14.969 -8.711 1 94 274 TYR B C 1
ATOM 4548 O O . TYR B 1 274 ? 19.828 15.562 -9.266 1 94 274 TYR B O 1
ATOM 4556 N N . THR B 1 275 ? 18.719 14.969 -7.434 1 89.56 275 THR B N 1
ATOM 4557 C CA . THR B 1 275 ? 19.672 15.539 -6.48 1 89.56 275 THR B CA 1
ATOM 4558 C C . THR B 1 275 ? 20.031 14.516 -5.402 1 89.56 275 THR B C 1
ATOM 4560 O O . THR B 1 275 ? 19.219 13.648 -5.066 1 89.56 275 THR B O 1
ATOM 4563 N N . PRO B 1 276 ? 21.219 14.523 -4.773 1 85.06 276 PRO B N 1
ATOM 4564 C CA . PRO B 1 276 ? 22.344 15.32 -5.234 1 85.06 276 PRO B CA 1
ATOM 4565 C C . PRO B 1 276 ? 22.906 14.844 -6.57 1 85.06 276 PRO B C 1
ATOM 4567 O O . PRO B 1 276 ? 22.547 13.758 -7.039 1 85.06 276 PRO B O 1
ATOM 4570 N N . ALA B 1 277 ? 23.672 15.742 -7.086 1 76.19 277 ALA B N 1
ATOM 4571 C CA . ALA B 1 277 ? 24.234 15.43 -8.398 1 76.19 277 ALA B CA 1
ATOM 4572 C C . ALA B 1 277 ? 24.984 14.109 -8.367 1 76.19 277 ALA B C 1
ATOM 4574 O O . ALA B 1 277 ? 24.859 13.297 -9.289 1 76.19 277 ALA B O 1
ATOM 4575 N N . LYS B 1 278 ? 25.719 14.008 -7.262 1 77.38 278 LYS B N 1
ATOM 4576 C CA . LYS B 1 278 ? 26.391 12.727 -7.074 1 77.38 278 LYS B CA 1
ATOM 4577 C C . LYS B 1 278 ? 25.438 11.68 -6.512 1 77.38 278 LYS B C 1
ATOM 4579 O O . LYS B 1 278 ? 24.781 11.914 -5.484 1 77.38 278 LYS B O 1
ATOM 4584 N N . GLY B 1 279 ? 25.125 10.625 -7.262 1 78.31 279 GLY B N 1
ATOM 4585 C CA . GLY B 1 279 ? 24.266 9.547 -6.797 1 78.31 279 GLY B CA 1
ATOM 4586 C C . GLY B 1 279 ? 22.891 9.562 -7.43 1 78.31 279 GLY B C 1
ATOM 4587 O O . GLY B 1 279 ? 22.312 8.508 -7.711 1 78.31 279 GLY B O 1
ATOM 4588 N N . LYS B 1 280 ? 22.391 10.914 -7.617 1 85.81 280 LYS B N 1
ATOM 4589 C CA . LYS B 1 280 ? 21.109 11.062 -8.281 1 85.81 280 LYS B CA 1
ATOM 4590 C C . LYS B 1 280 ? 20.016 10.297 -7.535 1 85.81 280 LYS B C 1
ATOM 4592 O O . LYS B 1 280 ? 19.266 9.523 -8.141 1 85.81 280 LYS B O 1
ATOM 4597 N N . TYR B 1 281 ? 19.906 10.625 -6.293 1 90.31 281 TYR B N 1
ATOM 4598 C CA . TYR B 1 281 ? 19.094 9.781 -5.426 1 90.31 281 TYR B CA 1
ATOM 4599 C C . TYR B 1 281 ? 17.625 10.156 -5.52 1 90.31 281 TYR B C 1
ATOM 4601 O O . TYR B 1 281 ? 16.75 9.281 -5.633 1 90.31 281 TYR B O 1
ATOM 4609 N N . PHE B 1 282 ? 17.422 11.484 -5.523 1 96 282 PHE B N 1
ATOM 4610 C CA . PHE B 1 282 ? 16.031 11.906 -5.371 1 96 282 PHE B CA 1
ATOM 4611 C C . PHE B 1 282 ? 15.664 12.93 -6.438 1 96 282 PHE B C 1
ATOM 4613 O O . PHE B 1 282 ? 16.484 13.766 -6.812 1 96 282 PHE B O 1
ATOM 4620 N N . SER B 1 283 ? 14.422 12.867 -6.867 1 96.44 283 SER B N 1
ATOM 4621 C CA . SER B 1 283 ? 13.891 13.844 -7.816 1 96.44 283 SER B CA 1
ATOM 4622 C C . SER B 1 283 ? 13.758 15.219 -7.18 1 96.44 283 SER B C 1
ATOM 4624 O O . SER B 1 283 ? 13.242 15.352 -6.062 1 96.44 283 SER B O 1
ATOM 4626 N N . SER B 1 284 ? 14.094 16.266 -7.887 1 95 284 SER B N 1
ATOM 4627 C CA . SER B 1 284 ? 14.055 17.641 -7.387 1 95 284 SER B CA 1
ATOM 4628 C C . SER B 1 284 ? 12.617 18.156 -7.328 1 95 284 SER B C 1
ATOM 4630 O O . SER B 1 284 ? 12.312 19.062 -6.547 1 95 284 SER B O 1
ATOM 4632 N N . THR B 1 285 ? 11.781 17.547 -8.117 1 95.69 285 THR B N 1
ATOM 4633 C CA . THR B 1 285 ? 10.422 18.062 -8.188 1 95.69 285 THR B CA 1
ATOM 4634 C C . THR B 1 285 ? 9.398 16.969 -7.879 1 95.69 285 THR B C 1
ATOM 4636 O O . THR B 1 285 ? 8.211 17.125 -8.156 1 95.69 285 THR B O 1
ATOM 4639 N N . GLY B 1 286 ? 9.891 15.859 -7.402 1 96.81 286 GLY B N 1
ATOM 4640 C CA . GLY B 1 286 ? 8.977 14.75 -7.176 1 96.81 286 GLY B CA 1
ATOM 4641 C C . GLY B 1 286 ? 8.148 14.398 -8.398 1 96.81 286 GLY B C 1
ATOM 4642 O O . GLY B 1 286 ? 8.68 14.266 -9.5 1 96.81 286 GLY B O 1
ATOM 4643 N N . CYS B 1 287 ? 6.871 14.297 -8.203 1 97.62 287 CYS B N 1
ATOM 4644 C CA . CYS B 1 287 ? 5.973 13.914 -9.289 1 97.62 287 CYS B CA 1
ATOM 4645 C C . CYS B 1 287 ? 5.332 15.141 -9.93 1 97.62 287 CYS B C 1
ATOM 4647 O O . CYS B 1 287 ? 4.531 15.016 -10.852 1 97.62 287 CYS B O 1
ATOM 4649 N N . LYS B 1 288 ? 5.648 16.297 -9.492 1 95.81 288 LYS B N 1
ATOM 4650 C CA . LYS B 1 288 ? 4.945 17.516 -9.867 1 95.81 288 LYS B CA 1
ATOM 4651 C C . LYS B 1 288 ? 5.066 17.781 -11.367 1 95.81 288 LYS B C 1
ATOM 4653 O O . LYS B 1 288 ? 4.109 18.234 -12 1 95.81 288 LYS B O 1
ATOM 4658 N N . THR B 1 289 ? 6.199 17.547 -11.961 1 95.25 289 THR B N 1
ATOM 4659 C CA . THR B 1 289 ? 6.438 17.906 -13.352 1 95.25 289 THR B CA 1
ATOM 4660 C C . THR B 1 289 ? 6.203 16.703 -14.273 1 95.25 289 THR B C 1
ATOM 4662 O O . THR B 1 289 ? 6.402 16.797 -15.484 1 95.25 289 THR B O 1
ATOM 4665 N N . VAL B 1 290 ? 5.777 15.602 -13.727 1 95.88 290 VAL B N 1
ATOM 4666 C CA . VAL B 1 290 ? 5.605 14.352 -14.469 1 95.88 290 VAL B CA 1
ATOM 4667 C C . VAL B 1 290 ? 4.605 14.555 -15.602 1 95.88 290 VAL B C 1
ATOM 4669 O O . VAL B 1 290 ? 4.871 14.188 -16.75 1 95.88 290 VAL B O 1
ATOM 4672 N N . PRO B 1 291 ? 3.465 15.234 -15.375 1 93.88 291 PRO B N 1
ATOM 4673 C CA . PRO B 1 291 ? 2.508 15.414 -16.469 1 93.88 291 PRO B CA 1
ATOM 4674 C C . PRO B 1 291 ? 3.096 16.172 -17.656 1 93.88 291 PRO B C 1
ATOM 4676 O O . PRO B 1 291 ? 2.896 15.789 -18.797 1 93.88 291 PRO B O 1
ATOM 4679 N N . ALA B 1 292 ? 3.832 17.234 -17.328 1 93.62 292 ALA B N 1
ATOM 4680 C CA . ALA B 1 292 ? 4.449 18.031 -18.391 1 93.62 292 ALA B CA 1
ATOM 4681 C C . ALA B 1 292 ? 5.488 17.219 -19.156 1 93.62 292 ALA B C 1
ATOM 4683 O O . ALA B 1 292 ? 5.586 17.312 -20.375 1 93.62 292 ALA B O 1
ATOM 4684 N N . LYS B 1 293 ? 6.254 16.422 -18.516 1 94.12 293 LYS B N 1
ATOM 4685 C CA . LYS B 1 293 ? 7.312 15.625 -19.125 1 94.12 293 LYS B CA 1
ATOM 4686 C C . LYS B 1 293 ? 6.727 14.539 -20.031 1 94.12 293 LYS B C 1
ATOM 4688 O O . LYS B 1 293 ? 7.293 14.211 -21.062 1 94.12 293 LYS B O 1
ATOM 4693 N N . ILE B 1 294 ? 5.633 13.953 -19.578 1 93.88 294 ILE B N 1
ATOM 4694 C CA . ILE B 1 294 ? 4.977 12.922 -20.375 1 93.88 294 ILE B CA 1
ATOM 4695 C C . ILE B 1 294 ? 4.598 13.484 -21.734 1 93.88 294 ILE B C 1
ATOM 4697 O O . ILE B 1 294 ? 4.75 12.805 -22.766 1 93.88 294 ILE B O 1
ATOM 4701 N N . ASN B 1 295 ? 4.098 14.727 -21.781 1 91.31 295 ASN B N 1
ATOM 4702 C CA . ASN B 1 295 ? 3.684 15.367 -23.031 1 91.31 295 ASN B CA 1
ATOM 4703 C C . ASN B 1 295 ? 4.848 15.492 -24.016 1 91.31 295 ASN B C 1
ATOM 4705 O O . ASN B 1 295 ? 4.641 15.5 -25.234 1 91.31 295 ASN B O 1
ATOM 4709 N N . PHE B 1 296 ? 6.035 15.516 -23.531 1 88.5 296 PHE B N 1
ATOM 4710 C CA . PHE B 1 296 ? 7.215 15.625 -24.375 1 88.5 296 PHE B CA 1
ATOM 4711 C C . PHE B 1 296 ? 7.527 14.289 -25.047 1 88.5 296 PHE B C 1
ATOM 4713 O O . PHE B 1 296 ? 8.172 14.25 -26.094 1 88.5 296 PHE B O 1
ATOM 4720 N N . PHE B 1 297 ? 7.125 13.18 -24.453 1 85.81 297 PHE B N 1
ATOM 4721 C CA . PHE B 1 297 ? 7.516 11.859 -24.938 1 85.81 297 PHE B CA 1
ATOM 4722 C C . PHE B 1 297 ? 6.344 11.172 -25.625 1 85.81 297 PHE B C 1
ATOM 4724 O O . PHE B 1 297 ? 6.504 10.094 -26.203 1 85.81 297 PHE B O 1
ATOM 4731 N N . LEU B 1 298 ? 5.121 11.641 -25.406 1 79.56 298 LEU B N 1
ATOM 4732 C CA . LEU B 1 298 ? 3.992 11.109 -26.156 1 79.56 298 LEU B CA 1
ATOM 4733 C C . LEU B 1 298 ? 3.854 11.805 -27.5 1 79.56 298 LEU B C 1
ATOM 4735 O O . LEU B 1 298 ? 4.148 12.992 -27.625 1 79.56 298 LEU B O 1
#

Organism: Neolamprologus brichardi (NCBI:txid32507)

Solvent-accessible surface area (backbone atoms only — not comparable to full-atom values): 31354 Å² total; per-residue (Å²): 132,84,78,75,79,67,53,72,68,65,55,39,78,76,41,95,40,56,74,61,35,53,51,68,35,63,65,61,36,43,29,47,38,54,72,72,47,63,69,30,68,62,36,40,50,51,50,47,48,53,50,48,52,52,71,68,42,88,74,51,65,33,28,51,24,39,34,37,28,16,54,65,38,45,46,64,70,58,53,53,49,46,50,35,44,28,34,22,72,58,19,68,74,26,92,50,42,43,78,44,44,25,77,78,77,48,64,53,71,90,42,43,72,58,48,32,55,50,50,42,51,51,52,52,52,48,35,67,69,25,33,65,26,35,41,36,36,42,53,28,45,62,24,50,62,58,38,64,45,58,47,46,80,57,38,42,63,65,67,71,73,72,91,45,68,52,27,56,21,37,38,38,39,32,28,50,53,31,24,66,61,49,46,48,52,52,48,52,37,38,76,70,38,44,53,73,78,68,66,52,62,87,79,38,38,66,60,35,53,51,41,29,35,67,29,84,55,22,23,45,24,72,27,59,40,65,75,69,61,43,55,71,43,68,36,56,34,43,74,24,32,53,62,39,34,26,49,48,38,41,53,53,30,40,76,71,72,45,68,81,49,57,67,51,27,52,52,44,40,66,67,52,61,43,39,50,78,78,84,45,52,21,37,73,43,33,45,62,55,44,69,65,47,48,61,73,68,101,132,84,76,76,81,66,52,71,67,64,55,39,76,76,42,96,40,56,74,59,36,55,51,68,35,63,66,61,36,42,29,49,37,52,73,71,46,62,67,29,68,61,37,38,51,51,50,48,50,53,50,47,54,52,71,69,40,89,75,50,62,34,29,51,25,39,34,37,26,16,55,65,41,44,47,62,70,57,52,54,48,46,51,36,43,27,36,23,72,59,18,70,74,28,92,50,42,42,79,43,44,24,76,78,77,47,64,52,72,90,45,42,72,60,50,29,54,50,49,44,50,50,51,51,52,47,35,68,70,25,31,66,26,34,41,36,36,42,54,28,44,62,25,49,62,58,39,63,44,59,46,46,70,57,38,47,64,74,56,64,70,72,93,45,67,52,25,56,21,36,39,38,39,31,28,51,53,32,22,67,61,49,44,49,53,52,49,52,39,37,75,70,38,45,55,73,78,68,63,51,62,88,78,39,40,65,60,34,53,51,42,29,35,66,29,86,56,22,24,46,24,72,26,57,40,65,74,68,62,43,54,71,42,69,38,57,32,45,74,26,33,53,63,39,36,26,48,48,39,42,53,52,30,38,76,70,73,45,66,82,48,57,67,50,25,52,51,46,42,66,66,53,60,42,39,50,80,78,84,46,52,22,36,73,42,34,46,63,55,43,69,64,46,48,62,74,69,100

InterPro domains:
  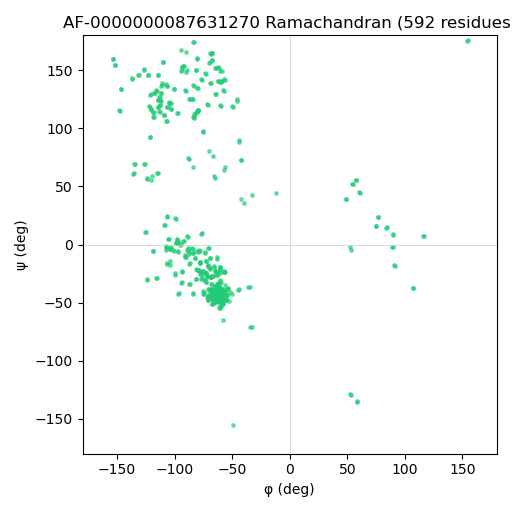IPR001270 ClpA/B family [PR00300] (66-84)
  IPR001270 ClpA/B family [PR00300] (136-154)
  IPR001270 ClpA/B family [PR00300] (165-179)
  IPR010448 Torsin [PF06309] (12-137)
  IPR010448 Torsin [PTHR10760] (8-298)
  IPR017378 Torsin 1/2 [PIRSF038079] (7-298)
  IPR027417 P-loop containing nucleoside triphosphate hydrolase [G3DSA:3.40.50.300] (15-239)
  IPR027417 P-loop containing nucleoside triphosphate hydrolase [SSF52540] (21-197)
  IPR049337 Torsin-1A, C-terminal domain [PF21376] (244-297)

Nearest PDB structures (foldseek):
  5j1s-assembly1_A  TM=9.208E-01  e=8.163E-29  Homo sapiens
  5j1t-assembly1_A  TM=9.206E-01  e=1.321E-28  Homo sapiens
  6oif-assembly1_A  TM=9.362E-01  e=1.164E-24  Homo sapiens
  7us2-assembly1_E  TM=7.343E-01  e=1.687E-10  Homo sapiens
  6em9-assembly1_A  TM=6.583E-01  e=1.363E-08  Staphylococcus aureus RF122

pLDDT: mean 90.16, std 12.9, range [26.23, 98.75]

Secondary structure (DSSP, 8-state):
-------HHHHHTT---HHHHB---HHHHHHHHHHHSTT-HHHHHHHHHHHHHHHH-SS-SS-EEEEEEESTTSSHHHHHHHHHHHHBTTGGG-TTEEEE-HHHHS--GGGHHHHHHHHHHHHHHHHHH-TT-EEEE--GGGSPTTSGGGGHHHHSS---SSSS-GGG-EEEEEESTTHHHHHHHHHHHHHTT--GGG--GGGTHHHHHHHHHH-TTSTTTT-HHHHTT--SEEEEEPPPPHHHHHHHHHHHHHHTT-TT-HHHHHHHHHHS-EESTTT--EESSTTTTHHHHHHHH-/-------HHHHHTT---HHHHB---HHHHHHHHHHHSTT-HHHHHHHHHHHHHHHH-SS-SS-EEEEEEESTTSSHHHHHHHHHHHHBTTGGG-TTEEEE-HHHHS--GGGHHHHHHHHHHHHHHHHHH-TT-EEEE--GGGSPTTSGGGGHHHHSSS---SSS-GGG-EEEEEESTTHHHHHHHHHHHHHTT--GGG--GGGTHHHHHHHHHH-TTSTTTT-HHHHTT--SEEEEEPPP-HHHHHHHHHHHHHHTT-TT-HHHHHHHHHHS-EESTTT--EESSTTTTHHHHHHHH-

Foldseek 3Di:
DCPPPPPPVVVLVVDLALVSFFAADLPVLLVCLVPPQPLAPQLSVVCSVQVVVLVVDPAFLFAAFEEEEAAAQLCQVVSVQSRQQRGTVVGCPRPLEEEDECCVLPVDLVCLVVLLVVVLVVLVVSCQRPLAGEYEYEAQLQHHAPNCLSCVVLLGSDDVPPVGRNRNYYYYHYHHFQNVVQAVVQVVCVVVVHDSVVDHQVSRFVVRLVRQCCNNSGNNPVHPCSVVPSHPGHRYRHFAFLVRLLSLLLVVCVVVVNNPPVVLSVVLSVPFQAPDPVPSGGGNNHNVCSVVSSVVVD/DCPPPPPPVVVLVVDLALVNFFAADLPVLLVCLVPPQPLAPQLSVVCSVQVVVLVVDPQFLFAAFEEEEAAAQLCQVVSVQSRQQRRTVVGCPRPLEEEDECCVLPVDLVCLVVLLVVVLVVLVVSCQRPLAGEYEYEAQLQHHAPSCLSCVLLLGRDCPPPVGSNRNYYYYHYHHFQNVVQAVVQVVCVVVVHDSVVDHQVSRFVVRLVRQCCNNSGNNPVHVCSVVPSHPGHRYRHFAFLVRLLSLLLVVCVVVVNNPPVVLSVVLSVPFQAPDPVPSGGGNNHNVCSVVSSVVVD

Sequence (596 aa):
MLSGNCSPKLYCTISDSCDCDFKPNIRDLEWDLYKNVYGQHLAQDIVSEEVGRFLHNKSPSQPLVLSFHGSSGTGKTLVSSMLGNHLYGSAMSSPYVHQFVPTLHFPLPHRVKQYREELKDWVQGNLTECARSVFIFDEMEKMPPGLIDVLEPFLGPSHVVFRTNYRKAIYLFISTAGEEVINKVALENRQAGREREEIKLDNLQEAIAQAVYNNNTSGLFKSNIIQQKLITRFVPFLPLSRYHVERCVHSQLCQRGSCSRNDVVEAVGGDMNYTPAKGKYFSSTGCKTVPAKINFFLMLSGNCSPKLYCTISDSCDCDFKPNIRDLEWDLYKNVYGQHLAQDIVSEEVGRFLHNKSPSQPLVLSFHGSSGTGKTLVSSMLGNHLYGSAMSSPYVHQFVPTLHFPLPHRVKQYREELKDWVQGNLTECARSVFIFDEMEKMPPGLIDVLEPFLGPSHVVFRTNYRKAIYLFISTAGEEVINKVALENRQAGREREEIKLDNLQEAIAQAVYNNNTSGLFKSNIIQQKLITRFVPFLPLSRYHVERCVHSQLCQRGSCSRNDVVEAVGGDMNYTPAKGKYFSSTGCKTVPAKINFFL